Protein AF-A0A7X6YUX4-F1 (afdb_monomer_lite)

pLDDT: mean 86.01, std 7.63, range [50.72, 97.88]

Sequence (421 aa):
VEPKFIPNQIVTIKLDDLDVRVRLVDCVGFVIPNSKGYMEEDAPRMVHTPWFEDPIPFKEAAEIGTKKVIEDHSTIGIVMTTDGSICDFAREDYIEAEEKTINELKKLEKPFIVILNSRHPHKAETMSLRNSLVEKYDVPVIPLSVEKMTLDDVNNVSKEALYEFRIKELDIKVPSWIGVLKSDHSVKQEFDNVIQNLTNDYQKLREVNKIVDVLRSNEYIDSVELTNIDAGKGYAEITVTCKDELYNEILESIIGHKIEDRGEFIALLQDYREAKLEYDSIQSALQMCRQTGYGIATPRTIDMKLNKPEITKQGGRYGVKLEAVAPSIHMIKVEVNSVFEPIIGSEEQCKDLINYLMNDYEKNPSSVWKKEIFGRSLESLVIDGINAKLFILPEHARQKFRETLEKVINKGTGGLIAIIL

Foldseek 3Di:
DPFQKVVPAWDWDDLPPAIDTDIDTDALFADFPPDPDQDDPNHGDWDDDPPDPDTDGPRVRSVVRNLCCLQPPDQEEEAEAECQQPDNDHNVRCPVRRVVNLVSCVVNVRFYAYEHAHPCQPDPSNVVVQVVCCVVRVAHYHHDHPVPDDPVNVSVRVVSRLQRAWQPEEAEADPVVLVVDDPPDPVVVVVVVLVVVLVVPGTTNVCVVVNLVSLCPDPQWDHKDFPDDDSVNSYTYIYTDGDPVVVQVVVCVVLVHGDDDPVSVVVVVVVVVVVCVVCVQCVQQVVCCVVPQKGKGDFDPVQKDKDDWDWDDDPPDIDIDIDIDGDMDMGGHDDQDFDDDDDQDDPVRVVVVVCVLCVCCVVPVCVSQQDDDPRDGVVVVRVVRRVVVVPPQDPVNVVVVVVVVVCCVVVVDPDDDDDDD

Secondary structure (DSSP, 8-state):
----EEEEEEEEEEETTEEEEEEEE----PPPTT-SSSEETTEEPEE--TT-SS-EEHHHHHHHHHHHIIIII-SSEEEEEE-S-STT--THHHHHHHHHHHHHHHHTT--EEEEEE-S-TTSHHHHHHHHHHHHHHTS-EEEE-GGG--HHHHHHHHHHHHTTSBPSEEEEE--HHHHHS-TT-HHHHHHHHHHHHHHHH--BGGGHHHHHHHHHTSTTEEEEEEEEEETTTTEEEEEEEE-HHHHHHHHHHHHSS---SHHHHHHHHHHHHHHHHHHHHHHHHHHHHHHHSEEEEPPPGGG-EEPPPEEEEETTEEEEE--EE---EEEE-------------SHHHHHHHHHHHHTTTTT-GGGGGG-EETTEEHHHHHHHHHHHHHT-S-HHHHHHHHHHHHHHHHH----------

Structure (mmCIF, N/CA/C/O backbone):
data_AF-A0A7X6YUX4-F1
#
_entry.id   AF-A0A7X6YUX4-F1
#
loop_
_atom_site.group_PDB
_atom_site.id
_atom_site.type_symbol
_atom_site.label_atom_id
_atom_site.label_alt_id
_atom_site.label_comp_id
_atom_site.label_asym_id
_atom_site.label_entity_id
_atom_site.label_seq_id
_atom_site.pdbx_PDB_ins_code
_atom_site.Cartn_x
_atom_site.Cartn_y
_atom_site.Cartn_z
_atom_site.occupancy
_atom_site.B_iso_or_equiv
_atom_site.auth_seq_id
_atom_site.auth_comp_id
_atom_site.auth_asym_id
_atom_site.auth_atom_id
_atom_site.pdbx_PDB_model_num
ATOM 1 N N . VAL A 1 1 ? 25.015 -25.932 -28.884 1.00 50.72 1 VAL A N 1
ATOM 2 C CA . VAL A 1 1 ? 25.659 -25.043 -27.906 1.00 50.72 1 VAL A CA 1
ATOM 3 C C . VAL A 1 1 ? 24.565 -24.367 -27.094 1.00 50.72 1 VAL A C 1
ATOM 5 O O . VAL A 1 1 ? 23.803 -23.603 -27.670 1.00 50.72 1 VAL A O 1
ATOM 8 N N . GLU A 1 2 ? 24.418 -24.734 -25.818 1.00 59.00 2 GLU A N 1
ATOM 9 C CA . GLU A 1 2 ? 23.554 -24.019 -24.862 1.00 59.00 2 GLU A CA 1
ATOM 10 C C . GLU A 1 2 ? 23.992 -22.546 -24.727 1.00 59.00 2 GLU A C 1
ATOM 12 O O . GLU A 1 2 ? 25.171 -22.250 -24.967 1.00 59.00 2 GLU A O 1
ATOM 17 N N . PRO A 1 3 ? 23.088 -21.622 -24.347 1.00 66.69 3 PRO A N 1
ATOM 18 C CA . PRO A 1 3 ? 23.445 -20.223 -24.129 1.00 66.69 3 PRO A CA 1
ATOM 19 C C . PRO A 1 3 ? 24.545 -20.108 -23.068 1.00 66.69 3 PRO A C 1
ATOM 21 O O . PRO A 1 3 ? 24.431 -20.658 -21.971 1.00 66.69 3 PRO A O 1
ATOM 24 N N . LYS A 1 4 ? 25.636 -19.405 -23.387 1.00 77.50 4 LYS A N 1
ATOM 25 C CA . LYS A 1 4 ? 26.752 -19.232 -22.452 1.00 77.50 4 LYS A CA 1
ATOM 26 C C . LYS A 1 4 ? 26.454 -18.077 -21.504 1.00 77.50 4 LYS A C 1
ATOM 28 O O . LYS A 1 4 ? 26.424 -16.924 -21.924 1.00 77.50 4 LYS A O 1
ATOM 33 N N . PHE A 1 5 ? 26.273 -18.399 -20.227 1.00 83.38 5 PHE A N 1
ATOM 34 C CA . PHE A 1 5 ? 26.133 -17.398 -19.176 1.00 83.38 5 PHE A CA 1
ATOM 35 C C . PHE A 1 5 ? 27.494 -16.852 -18.736 1.00 83.38 5 PHE A C 1
ATOM 37 O O . PHE A 1 5 ? 28.456 -17.609 -18.575 1.00 83.38 5 PHE A O 1
ATOM 44 N N . ILE A 1 6 ? 27.558 -15.540 -18.514 1.00 84.56 6 ILE A N 1
ATOM 45 C CA . ILE A 1 6 ? 28.730 -14.823 -18.021 1.00 84.56 6 ILE A CA 1
ATOM 46 C C . ILE A 1 6 ? 28.317 -13.978 -16.805 1.00 84.56 6 ILE A C 1
ATOM 48 O O . ILE A 1 6 ? 27.519 -13.050 -16.951 1.00 84.56 6 ILE A O 1
ATOM 52 N N . PRO A 1 7 ? 28.860 -14.252 -15.607 1.00 84.12 7 PRO A N 1
ATOM 53 C CA . PRO A 1 7 ? 29.594 -15.466 -15.231 1.00 84.12 7 PRO A CA 1
ATOM 54 C C . PRO A 1 7 ? 28.704 -16.725 -15.259 1.00 84.12 7 PRO A C 1
ATOM 56 O O . PRO A 1 7 ? 27.477 -16.649 -15.322 1.00 84.12 7 PRO A O 1
ATOM 59 N N . ASN A 1 8 ? 29.329 -17.906 -15.225 1.00 83.38 8 ASN A N 1
ATOM 60 C CA . ASN A 1 8 ? 28.620 -19.195 -15.250 1.00 83.38 8 ASN A CA 1
ATOM 61 C C . ASN A 1 8 ? 27.726 -19.417 -14.012 1.00 83.38 8 ASN A C 1
ATOM 63 O O . ASN A 1 8 ? 26.721 -20.123 -14.086 1.00 83.38 8 ASN A O 1
ATOM 67 N N . GLN A 1 9 ? 28.090 -18.813 -12.883 1.00 85.56 9 GLN A N 1
ATOM 68 C CA . GLN A 1 9 ? 27.318 -18.781 -11.648 1.00 85.56 9 GLN A CA 1
ATOM 69 C C . GLN A 1 9 ? 26.764 -17.378 -11.418 1.00 85.56 9 GLN A C 1
ATOM 71 O O . GLN A 1 9 ? 27.332 -16.395 -11.879 1.00 85.56 9 GLN A O 1
ATOM 76 N N . ILE A 1 10 ? 25.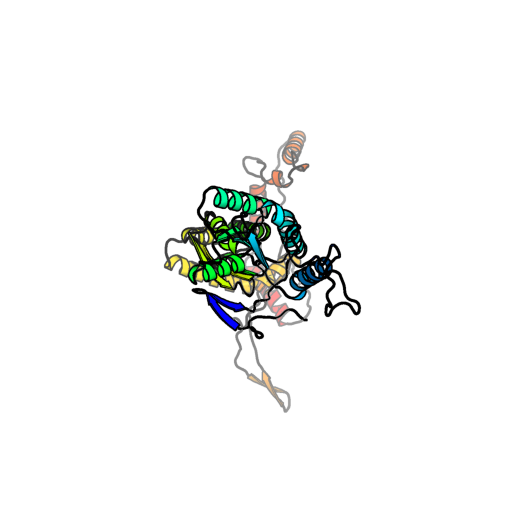653 -17.287 -10.690 1.00 88.38 10 ILE A N 1
ATOM 77 C CA . ILE A 1 10 ? 25.084 -16.000 -10.285 1.00 88.38 10 ILE A CA 1
ATOM 78 C C . ILE A 1 10 ? 26.076 -15.303 -9.352 1.00 88.38 10 ILE A C 1
ATOM 80 O O . ILE A 1 10 ? 26.523 -15.900 -8.372 1.00 88.38 10 ILE A O 1
ATOM 84 N N . VAL A 1 11 ? 26.384 -14.042 -9.642 1.00 88.88 11 VAL A N 1
ATOM 85 C CA . VAL A 1 11 ? 27.237 -13.196 -8.802 1.00 88.88 11 VAL A CA 1
ATOM 86 C C . VAL A 1 11 ? 26.430 -12.055 -8.204 1.00 88.88 11 VAL A C 1
ATOM 88 O O . VAL A 1 11 ? 25.455 -11.596 -8.799 1.00 88.88 11 VAL A O 1
ATOM 91 N N . THR A 1 12 ? 26.842 -11.602 -7.023 1.00 87.25 12 THR A N 1
ATOM 92 C CA . THR A 1 12 ? 26.289 -10.400 -6.396 1.00 87.25 12 THR A CA 1
ATOM 93 C C . THR A 1 12 ? 27.152 -9.203 -6.773 1.00 87.25 12 THR A C 1
ATOM 95 O O . THR A 1 12 ? 28.364 -9.229 -6.557 1.00 87.25 12 THR A O 1
ATOM 98 N N . ILE A 1 13 ? 26.531 -8.164 -7.321 1.00 85.56 13 ILE A N 1
ATOM 99 C CA . ILE A 1 13 ? 27.149 -6.861 -7.574 1.00 85.56 13 ILE A CA 1
ATOM 100 C C . ILE A 1 13 ? 26.422 -5.797 -6.754 1.00 85.56 13 ILE A C 1
ATOM 102 O O . ILE A 1 13 ? 25.225 -5.927 -6.496 1.00 85.56 13 ILE A O 1
ATOM 106 N N . LYS A 1 14 ? 27.141 -4.744 -6.369 1.00 81.25 14 LYS A N 1
ATOM 107 C CA . LYS A 1 14 ? 26.572 -3.590 -5.673 1.00 81.25 14 LYS A CA 1
ATOM 108 C C . LYS A 1 14 ? 26.391 -2.440 -6.664 1.00 81.25 14 LYS A C 1
ATOM 110 O O . LYS A 1 14 ? 27.369 -2.018 -7.279 1.00 81.25 14 LYS A O 1
ATOM 115 N N . LEU A 1 15 ? 25.156 -1.972 -6.828 1.00 77.56 15 LEU A N 1
ATOM 116 C CA . LEU A 1 15 ? 24.767 -0.841 -7.673 1.00 77.56 15 LEU A CA 1
ATOM 117 C C . LEU A 1 15 ? 24.297 0.301 -6.765 1.00 77.56 15 LEU A C 1
ATOM 119 O O . LEU A 1 15 ? 23.130 0.351 -6.379 1.00 77.56 15 LEU A O 1
ATOM 123 N N . ASP A 1 16 ? 25.211 1.200 -6.407 1.00 72.50 16 ASP A N 1
ATOM 124 C CA . ASP A 1 16 ? 25.023 2.234 -5.381 1.00 72.50 16 ASP A CA 1
ATOM 125 C C . ASP A 1 16 ? 24.512 1.646 -4.055 1.00 72.50 16 ASP A C 1
ATOM 127 O O . ASP A 1 16 ? 25.284 0.991 -3.351 1.00 72.50 16 ASP A O 1
ATOM 131 N N . ASP A 1 17 ? 23.228 1.829 -3.738 1.00 69.25 17 ASP A N 1
ATOM 132 C CA . ASP A 1 17 ? 22.587 1.352 -2.507 1.00 69.25 17 ASP A CA 1
ATOM 133 C C . ASP A 1 17 ? 21.837 0.014 -2.685 1.00 69.25 17 ASP A C 1
ATOM 135 O O . ASP A 1 17 ? 21.211 -0.474 -1.746 1.00 69.25 17 ASP A O 1
ATOM 139 N N . LEU A 1 18 ? 21.899 -0.603 -3.874 1.00 70.06 18 LEU A N 1
ATOM 140 C CA . LEU A 1 18 ? 21.199 -1.850 -4.203 1.00 70.06 18 LEU A CA 1
ATOM 141 C C . LEU A 1 18 ? 22.176 -3.025 -4.367 1.00 70.06 18 LEU A C 1
ATOM 143 O O . LEU A 1 18 ? 23.096 -2.972 -5.184 1.00 70.06 18 LEU A O 1
ATOM 147 N N . ASP A 1 19 ? 21.927 -4.131 -3.663 1.00 76.75 19 ASP A N 1
ATOM 148 C CA . ASP A 1 19 ? 22.620 -5.406 -3.886 1.00 76.75 19 ASP A CA 1
ATOM 149 C C . ASP A 1 19 ? 21.849 -6.265 -4.897 1.00 76.75 19 ASP A C 1
ATOM 151 O O . ASP A 1 19 ? 20.683 -6.612 -4.690 1.00 76.75 19 ASP A O 1
ATOM 155 N N . VAL A 1 20 ? 22.500 -6.647 -5.998 1.00 80.94 20 VAL A N 1
ATOM 156 C CA . VAL A 1 20 ? 21.843 -7.314 -7.130 1.00 80.94 20 VAL A CA 1
ATOM 157 C C . VAL A 1 20 ? 22.534 -8.621 -7.472 1.00 80.94 20 VAL A C 1
ATOM 159 O O . VAL A 1 20 ? 23.752 -8.685 -7.617 1.00 80.94 20 VAL A O 1
ATOM 162 N N . ARG A 1 21 ? 21.738 -9.681 -7.640 1.00 86.69 21 ARG A N 1
ATOM 163 C CA . ARG A 1 21 ? 22.204 -11.004 -8.069 1.00 86.69 21 ARG A CA 1
ATOM 164 C C . ARG A 1 21 ? 21.958 -11.187 -9.558 1.00 86.69 21 ARG A C 1
ATOM 166 O O . ARG A 1 21 ? 20.809 -11.237 -9.991 1.00 86.69 21 ARG A O 1
ATOM 173 N N . VAL A 1 22 ? 23.029 -11.313 -10.329 1.00 88.00 22 VAL A N 1
ATOM 174 C CA . VAL A 1 22 ? 22.984 -11.251 -11.793 1.00 88.00 22 VAL A CA 1
ATOM 175 C C . VAL A 1 22 ? 23.881 -12.317 -12.417 1.00 88.00 22 VAL A C 1
ATOM 177 O O . VAL A 1 22 ? 24.917 -12.707 -11.881 1.00 88.00 22 VAL A O 1
ATOM 180 N N . ARG A 1 23 ? 23.449 -12.789 -13.584 1.00 89.94 23 ARG A N 1
ATOM 181 C CA . ARG A 1 23 ? 24.267 -13.441 -14.608 1.00 89.94 23 ARG A CA 1
ATOM 182 C C . ARG A 1 23 ? 23.759 -12.949 -15.959 1.00 89.94 23 ARG A C 1
ATOM 184 O O . ARG A 1 23 ? 22.552 -12.761 -16.110 1.00 89.94 23 ARG A O 1
ATOM 191 N N . LEU A 1 24 ? 24.646 -12.738 -16.917 1.00 89.75 24 LEU A N 1
ATOM 192 C CA . LEU A 1 24 ? 24.285 -12.257 -18.248 1.00 89.75 24 LEU A CA 1
ATOM 193 C C . LEU A 1 24 ? 24.328 -13.410 -19.243 1.00 89.75 24 LEU A C 1
ATOM 195 O O . LEU A 1 24 ? 25.090 -14.356 -19.066 1.00 89.75 24 LEU A O 1
ATOM 199 N N . VAL A 1 25 ? 23.511 -13.334 -20.284 1.00 89.75 25 VAL A N 1
ATOM 200 C CA . VAL A 1 25 ? 23.549 -14.257 -21.418 1.00 89.75 25 VAL A CA 1
ATOM 201 C C . VAL A 1 25 ? 23.558 -13.428 -22.685 1.00 89.75 25 VAL A C 1
ATOM 203 O O . VAL A 1 25 ? 22.742 -12.522 -22.842 1.00 89.75 25 VAL A O 1
ATOM 206 N N . ASP A 1 26 ? 24.514 -13.717 -23.559 1.00 86.25 26 ASP A N 1
ATOM 207 C CA . ASP A 1 26 ? 24.563 -13.093 -24.872 1.00 86.25 26 ASP A CA 1
ATOM 208 C C . ASP A 1 26 ? 23.514 -13.732 -25.791 1.00 86.25 26 ASP A C 1
ATOM 210 O O . ASP A 1 26 ? 23.313 -14.953 -25.780 1.00 86.25 26 ASP A O 1
ATOM 214 N N . CYS A 1 27 ? 22.833 -12.900 -26.571 1.00 85.12 27 CYS A N 1
ATOM 215 C CA . CYS A 1 27 ? 21.758 -13.302 -27.461 1.00 85.12 27 CYS A CA 1
ATOM 216 C C . CYS A 1 27 ? 22.140 -12.950 -28.897 1.00 85.12 27 CYS A C 1
ATOM 218 O O . CYS A 1 27 ? 22.431 -11.798 -29.200 1.00 85.12 27 CYS A O 1
ATOM 220 N N . VAL A 1 28 ? 22.104 -13.946 -29.788 1.00 84.25 28 VAL A N 1
ATOM 221 C CA . VAL A 1 28 ? 22.522 -13.804 -31.195 1.00 84.25 28 VAL A CA 1
ATOM 222 C C . VAL A 1 28 ? 21.732 -12.707 -31.922 1.00 84.25 28 VAL A C 1
ATOM 224 O O . VAL A 1 28 ? 22.280 -12.022 -32.782 1.00 84.25 28 VAL A O 1
ATOM 227 N N . GLY A 1 29 ? 20.460 -12.526 -31.560 1.00 87.00 29 GLY A N 1
ATOM 228 C CA . GLY A 1 29 ? 19.566 -11.542 -32.157 1.00 87.00 29 GLY A CA 1
ATOM 229 C C . GLY A 1 29 ? 18.960 -11.999 -33.486 1.00 87.00 29 GLY A C 1
ATOM 230 O O . GLY A 1 29 ? 19.183 -13.113 -33.971 1.00 87.00 29 GLY A O 1
ATOM 231 N N . PHE A 1 30 ? 18.158 -11.118 -34.080 1.00 89.75 30 PHE A N 1
ATOM 232 C CA . PHE A 1 30 ? 17.577 -11.336 -35.403 1.00 89.75 30 PHE A CA 1
ATOM 233 C C . PHE A 1 30 ? 18.512 -10.809 -36.492 1.00 89.75 30 PHE A C 1
ATOM 235 O O . PHE A 1 30 ? 19.088 -9.728 -36.373 1.00 89.75 30 PHE A O 1
ATOM 242 N N . VAL A 1 31 ? 18.656 -11.585 -37.566 1.00 88.19 31 VAL A N 1
ATOM 243 C CA . VAL A 1 31 ? 19.520 -11.235 -38.699 1.00 88.19 31 VAL A CA 1
ATOM 244 C C . VAL A 1 31 ? 18.924 -10.056 -39.466 1.00 88.19 31 VAL A C 1
ATOM 246 O O . VAL A 1 31 ? 17.788 -10.139 -39.932 1.00 88.19 31 VAL A O 1
ATOM 249 N N . ILE A 1 32 ? 19.712 -8.994 -39.644 1.00 88.69 32 ILE A N 1
ATOM 250 C CA . ILE A 1 32 ? 19.343 -7.846 -40.483 1.00 88.69 32 ILE A CA 1
ATOM 251 C C . ILE A 1 32 ? 19.661 -8.125 -41.966 1.00 88.69 32 ILE A C 1
ATOM 253 O O . ILE A 1 32 ? 20.672 -8.785 -42.246 1.00 88.69 32 ILE A O 1
ATOM 257 N N . PRO A 1 33 ? 18.863 -7.616 -42.926 1.00 79.81 33 PRO A N 1
ATOM 258 C CA . PRO A 1 33 ? 18.986 -7.967 -44.345 1.00 79.81 33 PRO A CA 1
ATOM 259 C C . PRO A 1 33 ? 20.380 -7.736 -44.940 1.00 79.81 33 PRO A C 1
ATOM 261 O O . PRO A 1 33 ? 20.894 -8.592 -45.654 1.00 79.81 33 PRO A O 1
ATOM 264 N N . ASN A 1 34 ? 21.036 -6.628 -44.596 1.00 82.62 34 ASN A N 1
ATOM 265 C CA . ASN A 1 34 ? 22.326 -6.262 -45.185 1.00 82.62 34 ASN A CA 1
ATOM 266 C C . ASN A 1 34 ? 23.542 -6.878 -44.467 1.00 82.62 34 ASN A C 1
ATOM 268 O O . ASN A 1 34 ? 24.679 -6.662 -44.888 1.00 82.62 34 ASN A O 1
ATOM 272 N N . SER A 1 35 ? 23.340 -7.660 -43.398 1.00 83.94 35 SER A N 1
ATOM 273 C CA . SER A 1 35 ? 24.453 -8.251 -42.640 1.00 83.94 35 SER A CA 1
ATOM 274 C C . SER A 1 35 ? 25.274 -9.263 -43.453 1.00 83.94 35 SER A C 1
ATOM 276 O O . SER A 1 35 ? 24.794 -9.909 -44.379 1.00 83.94 35 SER A O 1
ATOM 278 N N . LYS A 1 36 ? 26.559 -9.416 -43.110 1.00 80.31 36 LYS A N 1
ATOM 279 C CA . LYS A 1 36 ? 27.474 -10.350 -43.788 1.00 80.31 36 LYS A CA 1
ATOM 280 C C . LYS A 1 36 ? 27.571 -11.672 -43.024 1.00 80.31 36 LYS A C 1
ATOM 282 O O . LYS A 1 36 ? 27.533 -11.689 -41.799 1.00 80.31 36 LYS A O 1
ATOM 287 N N . GLY A 1 37 ? 27.780 -12.773 -43.749 1.00 77.50 37 GLY A N 1
ATOM 288 C CA . GLY A 1 37 ? 28.164 -14.067 -43.167 1.00 77.50 37 GLY A CA 1
ATOM 289 C C . GLY A 1 37 ? 27.028 -15.053 -42.870 1.00 77.50 37 GLY A C 1
ATOM 290 O O . GLY A 1 37 ? 27.319 -16.138 -42.359 1.00 77.50 37 GLY A O 1
ATOM 291 N N . TYR A 1 38 ? 25.776 -14.713 -43.205 1.00 75.62 38 TYR A N 1
ATOM 292 C CA . TYR A 1 38 ? 24.634 -15.642 -43.172 1.00 75.62 38 TYR A CA 1
ATOM 293 C C . TYR A 1 38 ? 24.294 -16.258 -44.547 1.00 75.62 38 TYR A C 1
ATOM 295 O O . TYR A 1 38 ? 23.491 -17.188 -44.614 1.00 75.62 38 TYR A O 1
ATOM 303 N N . MET A 1 39 ? 24.934 -15.776 -45.618 1.00 76.94 39 MET A N 1
ATOM 304 C CA . MET A 1 39 ? 24.893 -16.321 -46.983 1.00 76.94 39 MET A CA 1
ATOM 305 C C . MET A 1 39 ? 26.306 -16.758 -47.400 1.00 76.94 39 MET A C 1
ATOM 307 O O . MET A 1 39 ? 27.281 -16.097 -47.032 1.00 76.94 39 MET A O 1
ATOM 311 N N . GLU A 1 40 ? 26.410 -17.838 -48.168 1.00 75.25 40 GLU A N 1
ATOM 312 C CA . GLU A 1 40 ? 27.644 -18.390 -48.736 1.00 75.25 40 GLU A CA 1
ATOM 313 C C . GLU A 1 40 ? 27.379 -18.745 -50.210 1.00 75.25 40 GLU A C 1
ATOM 315 O O . GLU A 1 40 ? 26.479 -19.529 -50.491 1.00 75.25 40 GLU A O 1
ATOM 320 N N . GLU A 1 41 ? 28.098 -18.112 -51.149 1.00 73.88 41 GLU A N 1
ATOM 321 C CA . GLU A 1 41 ? 27.940 -18.316 -52.609 1.00 73.88 41 GLU A CA 1
ATOM 322 C C . GLU A 1 41 ? 26.469 -18.291 -53.098 1.00 73.88 41 GLU A C 1
ATOM 324 O O . GLU A 1 41 ? 26.035 -19.153 -53.856 1.00 73.88 41 GLU A O 1
ATOM 329 N N . ASP A 1 42 ? 25.685 -17.309 -52.631 1.00 75.38 42 ASP A N 1
ATOM 330 C CA . ASP A 1 42 ? 24.243 -17.125 -52.902 1.00 75.38 42 ASP A CA 1
ATOM 331 C C . ASP A 1 42 ? 23.293 -18.196 -52.323 1.00 75.38 42 ASP A C 1
ATOM 333 O O . ASP A 1 42 ? 22.074 -18.104 -52.494 1.00 75.38 42 ASP A O 1
ATOM 337 N N . ALA A 1 43 ? 23.806 -19.152 -51.544 1.00 79.81 43 ALA A N 1
ATOM 338 C CA . ALA A 1 43 ? 23.014 -20.079 -50.740 1.00 79.81 43 ALA A CA 1
ATOM 339 C C . ALA A 1 43 ? 22.988 -19.664 -49.252 1.00 79.81 43 ALA A C 1
ATOM 341 O O . ALA A 1 43 ? 23.931 -19.042 -48.754 1.00 79.81 43 ALA A O 1
ATOM 342 N N . PRO A 1 44 ? 21.928 -20.001 -48.491 1.00 83.44 44 PRO A N 1
ATOM 343 C CA . PRO A 1 44 ? 21.924 -19.799 -47.047 1.00 83.44 44 PRO A CA 1
ATOM 344 C C . PRO A 1 44 ? 23.054 -20.598 -46.397 1.00 83.44 44 PRO A C 1
ATOM 346 O O . PRO A 1 44 ? 23.174 -21.805 -46.611 1.00 83.44 44 PRO A O 1
ATOM 349 N N . ARG A 1 45 ? 23.859 -19.941 -45.561 1.00 85.31 45 ARG A N 1
ATOM 350 C CA . ARG A 1 45 ? 24.899 -20.631 -44.798 1.00 85.31 45 ARG A CA 1
ATOM 351 C C . ARG A 1 45 ? 24.241 -21.604 -43.825 1.00 85.31 45 ARG A C 1
ATOM 353 O O . ARG A 1 45 ? 23.440 -21.189 -42.987 1.00 85.31 45 ARG A O 1
ATOM 360 N N . MET A 1 46 ? 24.601 -22.878 -43.902 1.00 86.81 46 MET A N 1
ATOM 361 C CA . MET A 1 46 ? 24.033 -23.923 -43.051 1.00 86.81 46 MET A CA 1
ATOM 362 C C . MET A 1 46 ? 24.847 -24.076 -41.765 1.00 86.81 46 MET A C 1
ATOM 364 O O . MET A 1 46 ? 26.079 -24.060 -41.792 1.00 86.81 46 MET A O 1
ATOM 368 N N . VAL A 1 47 ? 24.171 -24.231 -40.627 1.00 84.25 47 VAL A N 1
ATOM 369 C CA . VAL A 1 47 ? 24.818 -24.428 -39.324 1.00 84.25 47 VAL A CA 1
ATOM 370 C C . VAL A 1 47 ? 24.185 -25.572 -38.548 1.00 84.25 47 VAL A C 1
ATOM 372 O O . VAL A 1 47 ? 22.969 -25.759 -38.545 1.00 84.25 47 VAL A O 1
ATOM 375 N N . HIS A 1 48 ? 25.026 -26.321 -37.836 1.00 81.88 48 HIS A N 1
ATOM 376 C CA . HIS A 1 48 ? 24.556 -27.276 -36.843 1.00 81.88 48 HIS A CA 1
ATOM 377 C C . HIS A 1 48 ? 24.143 -26.537 -35.575 1.00 81.88 48 HIS A C 1
ATOM 379 O O . HIS A 1 48 ? 24.897 -25.731 -35.022 1.00 81.88 48 HIS A O 1
ATOM 385 N N . THR A 1 49 ? 22.951 -26.847 -35.085 1.00 75.88 49 THR A N 1
ATOM 386 C CA . THR A 1 49 ? 22.440 -26.321 -33.820 1.00 75.88 49 THR A CA 1
ATOM 387 C C . THR A 1 49 ? 22.252 -27.478 -32.841 1.00 75.88 49 THR A C 1
ATOM 389 O O . THR A 1 49 ? 22.115 -28.618 -33.265 1.00 75.88 49 THR A O 1
ATOM 392 N N . PRO A 1 50 ? 22.231 -27.239 -31.520 1.00 70.12 50 PRO A N 1
ATOM 393 C CA . PRO A 1 50 ? 21.905 -28.297 -30.557 1.00 70.12 50 PRO A CA 1
ATOM 394 C C . PRO A 1 50 ? 20.420 -28.703 -30.585 1.00 70.12 50 PRO A C 1
ATOM 396 O O . PRO A 1 50 ? 20.011 -29.531 -29.781 1.00 70.12 50 PRO A O 1
ATOM 399 N N . TRP A 1 51 ? 19.605 -28.067 -31.430 1.00 69.75 51 TRP A N 1
ATOM 400 C CA . TRP A 1 51 ? 18.147 -28.173 -31.410 1.00 69.75 51 TRP A CA 1
ATOM 401 C C . TRP A 1 51 ? 17.588 -29.040 -32.541 1.00 69.75 51 TRP A C 1
ATOM 403 O O . TRP A 1 51 ? 16.428 -29.427 -32.467 1.00 69.75 51 TRP A O 1
ATOM 413 N N . PHE A 1 52 ? 18.398 -29.322 -33.563 1.00 76.69 52 PHE A N 1
ATOM 414 C CA . PHE A 1 52 ? 18.030 -30.088 -34.751 1.00 76.69 52 PHE A CA 1
ATOM 415 C C . PHE A 1 52 ? 19.156 -31.064 -35.096 1.00 76.69 52 PHE A C 1
ATOM 417 O O . PHE A 1 52 ? 20.329 -30.739 -34.906 1.00 76.69 52 PHE A O 1
ATOM 424 N N . GLU A 1 53 ? 18.800 -32.252 -35.588 1.00 77.06 53 GLU A N 1
ATOM 425 C CA . GLU A 1 53 ? 19.775 -33.254 -36.044 1.00 77.06 53 GLU A CA 1
ATOM 426 C C . GLU A 1 53 ? 20.435 -32.826 -37.364 1.00 77.06 53 GLU A C 1
ATOM 428 O O . GLU A 1 53 ? 21.658 -32.905 -37.504 1.00 77.06 53 GLU A O 1
ATOM 433 N N . ASP A 1 54 ? 19.638 -32.287 -38.291 1.00 85.94 54 ASP A N 1
ATOM 434 C CA . ASP A 1 54 ? 20.110 -31.784 -39.579 1.00 85.94 54 ASP A CA 1
ATOM 435 C C . ASP A 1 54 ? 20.590 -30.320 -39.497 1.00 85.94 54 ASP A C 1
ATOM 437 O O . ASP A 1 54 ? 20.056 -29.525 -38.711 1.00 85.94 54 ASP A O 1
ATOM 441 N N . PRO A 1 55 ? 21.589 -29.919 -40.313 1.00 85.56 55 PRO A N 1
ATOM 442 C CA . PRO A 1 55 ? 21.947 -28.515 -40.480 1.00 85.56 55 PRO A CA 1
ATOM 443 C C . PRO A 1 55 ? 20.739 -27.688 -40.929 1.00 85.56 55 PRO A C 1
ATOM 445 O O . PRO A 1 55 ? 20.030 -28.073 -41.857 1.00 85.56 55 PRO A O 1
ATOM 448 N N . ILE A 1 56 ? 20.564 -26.508 -40.334 1.00 88.62 56 ILE A N 1
ATOM 449 C CA . ILE A 1 56 ? 19.522 -25.544 -40.718 1.00 88.62 56 ILE A CA 1
ATOM 450 C C . ILE A 1 56 ? 20.151 -24.218 -41.177 1.00 88.62 56 ILE A C 1
ATOM 452 O O . ILE A 1 56 ? 21.303 -23.937 -40.819 1.00 88.62 56 ILE A O 1
ATOM 456 N N . PRO A 1 57 ? 19.439 -23.382 -41.958 1.00 89.25 57 PRO A N 1
ATOM 457 C CA . PRO A 1 57 ? 19.930 -22.065 -42.354 1.00 89.25 57 PRO A CA 1
ATOM 458 C C . PRO A 1 57 ? 20.298 -21.194 -41.145 1.00 89.25 57 PRO A C 1
ATOM 460 O O . PRO A 1 57 ? 19.562 -21.136 -40.160 1.00 89.25 57 PRO A O 1
ATOM 463 N N . PHE A 1 58 ? 21.403 -20.449 -41.231 1.00 86.19 58 PHE A N 1
ATOM 464 C CA . PHE A 1 58 ? 21.892 -19.591 -40.145 1.00 86.19 58 PHE A CA 1
ATOM 465 C C . PHE A 1 58 ? 20.840 -18.593 -39.660 1.00 86.19 58 PHE A C 1
ATOM 467 O O . PHE A 1 58 ? 20.701 -18.386 -38.456 1.00 86.19 58 PHE A O 1
ATOM 474 N N . LYS A 1 59 ? 20.077 -17.999 -40.588 1.00 86.56 59 LYS A N 1
ATOM 475 C CA . LYS A 1 59 ? 18.982 -17.086 -40.246 1.00 86.56 59 LYS A CA 1
ATOM 476 C C . LYS A 1 59 ? 17.981 -17.775 -39.320 1.00 86.56 59 LYS A C 1
ATOM 478 O O . LYS A 1 59 ? 17.723 -17.269 -38.238 1.00 86.56 59 LYS A O 1
ATOM 483 N N . GLU A 1 60 ? 17.497 -18.955 -39.699 1.00 87.00 60 GLU A N 1
ATOM 484 C CA . GLU A 1 60 ? 16.548 -19.739 -38.901 1.00 87.00 60 GLU A CA 1
ATOM 485 C C . GLU A 1 60 ? 17.137 -20.149 -37.543 1.00 87.00 60 GLU A C 1
ATOM 487 O O . GLU A 1 60 ? 16.495 -19.979 -36.507 1.00 87.00 60 GLU A O 1
ATOM 492 N N . ALA A 1 61 ? 18.398 -20.588 -37.520 1.00 86.38 61 ALA A N 1
ATOM 493 C CA . ALA A 1 61 ? 19.107 -20.909 -36.284 1.00 86.38 61 ALA A CA 1
ATOM 494 C C . ALA A 1 61 ? 19.195 -19.715 -35.317 1.00 86.38 61 ALA A C 1
ATOM 496 O O . ALA A 1 61 ? 18.982 -19.883 -34.113 1.00 86.38 61 ALA A O 1
ATOM 497 N N . ALA A 1 62 ? 19.496 -18.519 -35.832 1.00 86.12 62 ALA A N 1
ATOM 498 C CA . ALA A 1 62 ? 19.579 -17.289 -35.050 1.00 86.12 62 ALA A CA 1
ATOM 499 C C . ALA A 1 62 ? 18.209 -16.873 -34.495 1.00 86.12 62 ALA A C 1
ATOM 501 O O . ALA A 1 62 ? 18.112 -16.507 -33.322 1.00 86.12 62 ALA A O 1
ATOM 502 N N . GLU A 1 63 ? 17.139 -16.998 -35.288 1.00 88.69 63 GLU A N 1
ATOM 503 C CA . GLU A 1 63 ? 15.781 -16.705 -34.820 1.00 88.69 63 GLU A CA 1
ATOM 504 C C . GLU A 1 63 ? 15.350 -17.654 -33.697 1.00 88.69 63 GLU A C 1
ATOM 506 O O . GLU A 1 63 ? 14.866 -17.203 -32.658 1.00 88.69 63 GLU A O 1
ATOM 511 N N . ILE A 1 64 ? 15.563 -18.961 -33.875 1.00 87.56 64 ILE A N 1
ATOM 512 C CA . ILE A 1 64 ? 15.202 -19.974 -32.875 1.00 87.56 64 ILE A CA 1
ATOM 513 C C . ILE A 1 64 ? 16.030 -19.791 -31.601 1.00 87.56 64 ILE A C 1
ATOM 515 O O . ILE A 1 64 ? 15.487 -19.851 -30.498 1.00 87.56 64 ILE A O 1
ATOM 519 N N . GLY A 1 65 ? 17.335 -19.540 -31.735 1.00 86.19 65 GLY A N 1
ATOM 520 C CA . GLY A 1 65 ? 18.214 -19.274 -30.598 1.00 86.19 65 GLY A CA 1
ATOM 521 C C . GLY A 1 65 ? 17.782 -18.039 -29.811 1.00 86.19 65 GLY A C 1
ATOM 522 O O . GLY A 1 65 ? 17.676 -18.099 -28.588 1.00 86.19 65 GLY A O 1
ATOM 523 N N . THR A 1 66 ? 17.465 -16.950 -30.512 1.00 89.00 66 THR A N 1
ATOM 524 C CA . THR A 1 66 ? 17.002 -15.698 -29.903 1.00 89.00 66 THR A CA 1
ATOM 525 C C . THR A 1 66 ? 15.696 -15.891 -29.145 1.00 89.00 66 THR A C 1
ATOM 527 O O . THR A 1 66 ? 15.611 -15.498 -27.982 1.00 89.00 66 THR A O 1
ATOM 530 N N . LYS A 1 67 ? 14.708 -16.568 -29.746 1.00 89.50 67 LYS A N 1
ATOM 531 C CA . LYS A 1 67 ? 13.438 -16.870 -29.069 1.00 89.50 67 LYS A CA 1
ATOM 532 C C . LYS A 1 67 ? 13.644 -17.707 -27.815 1.00 89.50 67 LYS A C 1
ATOM 534 O O . LYS A 1 67 ? 13.157 -17.317 -26.767 1.00 89.50 67 LYS A O 1
ATOM 539 N N . LYS A 1 68 ? 14.450 -18.772 -27.873 1.00 87.62 68 LYS A N 1
ATOM 540 C CA . LYS A 1 68 ? 14.732 -19.612 -26.695 1.00 87.62 68 LYS A CA 1
ATOM 541 C C . LYS A 1 68 ? 15.426 -18.854 -25.569 1.00 87.62 68 LYS A C 1
ATOM 543 O O . LYS A 1 68 ? 15.101 -19.049 -24.403 1.00 87.62 68 LYS A O 1
ATOM 548 N N . VAL A 1 69 ? 16.374 -17.969 -25.889 1.00 89.44 69 VAL A N 1
ATOM 549 C CA . VAL A 1 69 ? 17.012 -17.130 -24.863 1.00 89.44 69 VAL A CA 1
ATOM 550 C C . VAL A 1 69 ? 15.989 -16.188 -24.233 1.00 89.44 69 VAL A C 1
ATOM 552 O O . VAL A 1 69 ? 15.937 -16.068 -23.006 1.00 89.44 69 VAL A O 1
ATOM 555 N N . ILE A 1 70 ? 15.158 -15.555 -25.066 1.00 90.56 70 ILE A N 1
ATOM 556 C CA . ILE A 1 70 ? 14.094 -14.659 -24.622 1.00 90.56 70 ILE A CA 1
ATOM 557 C C . ILE A 1 70 ? 13.027 -15.406 -23.823 1.00 90.56 70 ILE A C 1
ATOM 559 O O . ILE A 1 70 ? 12.551 -14.832 -22.862 1.00 90.56 70 ILE A O 1
ATOM 563 N N . GLU A 1 71 ? 12.664 -16.641 -24.151 1.00 90.25 71 GLU A N 1
ATOM 564 C CA . GLU A 1 71 ? 11.595 -17.411 -23.498 1.00 90.25 71 GLU A CA 1
ATOM 565 C C . GLU A 1 71 ? 12.080 -18.090 -22.211 1.00 90.25 71 GLU A C 1
ATOM 567 O O . GLU A 1 71 ? 11.523 -17.844 -21.137 1.00 90.25 71 GLU A O 1
ATOM 572 N N . ASP A 1 72 ? 13.181 -18.838 -22.279 1.00 88.06 72 ASP A N 1
ATOM 573 C CA . ASP A 1 72 ? 13.541 -19.816 -21.243 1.00 88.06 72 ASP A CA 1
ATOM 574 C C . ASP A 1 72 ? 14.694 -19.369 -20.335 1.00 88.06 72 ASP A C 1
ATOM 576 O O . ASP A 1 72 ? 14.895 -19.916 -19.247 1.00 88.06 72 ASP A O 1
ATOM 580 N N . HIS A 1 73 ? 15.490 -18.387 -20.766 1.00 87.00 73 HIS A N 1
ATOM 581 C CA . HIS A 1 73 ? 16.801 -18.128 -20.159 1.00 87.00 73 HIS A CA 1
ATOM 582 C C . HIS A 1 73 ? 17.029 -16.691 -19.683 1.00 87.00 73 HIS A C 1
ATOM 584 O O . HIS A 1 73 ? 18.070 -16.414 -19.081 1.00 87.00 73 HIS A O 1
ATOM 590 N N . SER A 1 74 ? 16.063 -15.796 -19.887 1.00 88.69 74 SER A N 1
ATOM 591 C CA . SER A 1 74 ? 16.125 -14.400 -19.450 1.00 88.69 74 SER A CA 1
ATOM 592 C C . SER A 1 74 ? 15.021 -14.056 -18.449 1.00 88.69 74 SER A C 1
ATOM 594 O O . SER A 1 74 ? 13.886 -14.529 -18.539 1.00 88.69 74 SER A O 1
ATOM 596 N N . THR A 1 75 ? 15.355 -13.207 -17.480 1.00 89.12 75 THR A N 1
ATOM 597 C CA . THR A 1 75 ? 14.384 -12.556 -16.585 1.00 89.12 75 THR A CA 1
ATOM 598 C C . THR A 1 75 ? 14.093 -11.118 -17.003 1.00 89.12 75 THR A C 1
ATOM 600 O O . THR A 1 75 ? 13.029 -10.603 -16.685 1.00 89.12 75 THR A O 1
ATOM 603 N N . ILE A 1 76 ? 15.028 -10.486 -17.714 1.00 91.56 76 ILE A N 1
ATOM 604 C CA . ILE A 1 76 ? 14.963 -9.112 -18.208 1.00 91.56 76 ILE A CA 1
ATOM 605 C C . ILE A 1 76 ? 15.733 -9.003 -19.528 1.00 91.56 76 ILE A C 1
ATOM 607 O O . ILE A 1 76 ? 16.734 -9.699 -19.719 1.00 91.56 76 ILE A O 1
ATOM 611 N N . GLY A 1 77 ? 15.262 -8.150 -20.438 1.00 93.75 77 GLY A N 1
ATOM 612 C CA . GLY A 1 77 ? 15.929 -7.840 -21.701 1.00 93.75 77 GLY A CA 1
ATOM 613 C C . GLY A 1 77 ? 16.689 -6.512 -21.665 1.00 93.75 77 GLY A C 1
ATOM 614 O O . GLY A 1 77 ? 16.170 -5.499 -21.204 1.00 93.75 77 GLY A O 1
ATOM 615 N N . ILE A 1 78 ? 17.900 -6.491 -22.219 1.00 95.12 78 ILE A N 1
ATOM 616 C CA . ILE A 1 78 ? 18.571 -5.254 -22.635 1.00 95.12 78 ILE A CA 1
ATOM 617 C C . ILE A 1 78 ? 18.636 -5.306 -24.158 1.00 95.12 78 ILE A C 1
ATOM 619 O O . ILE A 1 78 ? 19.440 -6.041 -24.730 1.00 95.12 78 ILE A O 1
ATOM 623 N N . VAL A 1 79 ? 17.724 -4.593 -24.815 1.00 95.81 79 VAL A N 1
ATOM 624 C CA . VAL A 1 79 ? 17.605 -4.604 -26.275 1.00 95.81 79 VAL A CA 1
ATOM 625 C C . VAL A 1 79 ? 18.595 -3.608 -26.854 1.00 95.81 79 VAL A C 1
ATOM 627 O O . VAL A 1 79 ? 18.533 -2.416 -26.564 1.00 95.81 79 VAL A O 1
ATOM 630 N N . MET A 1 80 ? 19.499 -4.093 -27.695 1.00 94.50 80 MET A N 1
ATOM 631 C CA . MET A 1 80 ? 20.462 -3.254 -28.397 1.00 94.50 80 MET A CA 1
ATOM 632 C C . MET A 1 80 ? 19.901 -2.832 -29.753 1.00 94.50 80 MET A C 1
ATOM 634 O O . MET A 1 80 ? 19.530 -3.677 -30.564 1.00 94.50 80 MET A O 1
ATOM 638 N N . THR A 1 81 ? 19.887 -1.530 -30.019 1.00 95.19 81 THR A N 1
ATOM 639 C CA . THR A 1 81 ? 19.583 -0.964 -31.338 1.00 95.19 81 THR A CA 1
ATOM 640 C C . THR A 1 81 ? 20.558 0.169 -31.661 1.00 95.19 81 THR A C 1
ATOM 642 O O . THR A 1 81 ? 21.432 0.485 -30.854 1.00 95.19 81 THR A O 1
ATOM 645 N N . THR A 1 82 ? 20.468 0.777 -32.841 1.00 95.19 82 THR A N 1
ATOM 646 C CA . THR A 1 82 ? 21.355 1.873 -33.255 1.00 95.19 82 THR A CA 1
ATOM 647 C C . THR A 1 82 ? 20.607 2.950 -34.026 1.00 95.19 82 THR A C 1
ATOM 649 O O . THR A 1 82 ? 19.580 2.674 -34.637 1.00 95.19 82 THR A O 1
ATOM 652 N N . ASP A 1 83 ? 21.140 4.173 -34.014 1.00 94.06 83 ASP A N 1
ATOM 653 C CA . ASP A 1 83 ? 20.702 5.292 -34.853 1.00 94.06 83 ASP A CA 1
ATOM 654 C C . ASP A 1 83 ? 21.291 5.256 -36.278 1.00 94.06 83 ASP A C 1
ATOM 656 O O . ASP A 1 83 ? 21.127 6.210 -37.032 1.00 94.06 83 ASP A O 1
ATOM 660 N N . GLY A 1 84 ? 21.978 4.167 -36.649 1.00 93.06 84 GLY A N 1
ATOM 661 C CA . GLY A 1 84 ? 22.636 4.004 -37.951 1.00 93.06 84 GLY A CA 1
ATOM 662 C C . GLY A 1 84 ? 24.044 4.601 -38.007 1.00 93.06 84 GLY A C 1
ATOM 663 O O . GLY A 1 84 ? 24.684 4.587 -39.053 1.00 93.06 84 GLY A O 1
ATOM 664 N N . SER A 1 85 ? 24.564 5.120 -36.888 1.00 93.06 85 SER A N 1
ATOM 665 C CA . SER A 1 85 ? 25.955 5.591 -36.817 1.00 93.06 85 SER A CA 1
ATOM 666 C C . SER A 1 85 ? 26.977 4.475 -36.560 1.00 93.06 85 SER A C 1
ATOM 668 O O . SER A 1 85 ? 28.183 4.736 -36.573 1.00 93.06 85 SER A O 1
ATOM 670 N N . ILE A 1 86 ? 26.516 3.249 -36.294 1.00 91.06 86 ILE A N 1
ATOM 671 C CA . ILE A 1 86 ? 27.337 2.090 -35.933 1.00 91.06 86 ILE A CA 1
ATOM 672 C C . ILE A 1 86 ? 27.451 1.144 -37.133 1.00 91.06 86 ILE A C 1
ATOM 674 O O . ILE A 1 86 ? 26.445 0.761 -37.720 1.00 91.06 86 ILE A O 1
ATOM 678 N N . CYS A 1 87 ? 28.679 0.716 -37.446 1.00 84.38 87 CYS A N 1
ATOM 679 C CA . CYS A 1 87 ? 28.993 -0.111 -38.621 1.00 84.38 87 CYS A CA 1
ATOM 680 C C . CYS A 1 87 ? 28.577 0.561 -39.951 1.00 84.38 87 CYS A C 1
ATOM 682 O O . CYS A 1 87 ? 28.501 1.785 -40.023 1.00 84.38 87 CYS A O 1
ATOM 684 N N . ASP A 1 88 ? 28.378 -0.237 -41.005 1.00 85.06 88 ASP A N 1
ATOM 685 C CA . ASP A 1 88 ? 28.054 0.219 -42.367 1.00 85.06 88 ASP A CA 1
ATOM 686 C C . ASP A 1 88 ? 26.560 0.020 -42.708 1.00 85.06 88 ASP A C 1
ATOM 688 O O . ASP A 1 88 ? 26.201 -0.136 -43.875 1.00 85.06 88 ASP A O 1
ATOM 692 N N . PHE A 1 89 ? 25.693 -0.046 -41.694 1.00 89.19 89 PHE A N 1
ATOM 693 C CA . PHE A 1 89 ? 24.267 -0.344 -41.848 1.00 89.19 89 PHE A CA 1
ATOM 694 C C . PHE A 1 89 ? 23.423 0.887 -41.550 1.00 89.19 89 PHE A C 1
ATOM 696 O O . PHE A 1 89 ? 23.681 1.617 -40.589 1.00 89.19 89 PHE A O 1
ATOM 703 N N . ALA A 1 90 ? 22.397 1.101 -42.367 1.00 91.62 90 ALA A N 1
ATOM 704 C CA . ALA A 1 90 ? 21.473 2.202 -42.157 1.00 91.62 90 ALA A CA 1
ATOM 705 C C . ALA A 1 90 ? 20.521 1.875 -40.997 1.00 91.62 90 ALA A C 1
ATOM 707 O O . ALA A 1 90 ? 20.331 0.711 -40.637 1.00 91.62 90 ALA A O 1
ATOM 708 N N . ARG A 1 91 ? 19.890 2.892 -40.401 1.00 92.69 91 ARG A N 1
ATOM 709 C CA . ARG A 1 91 ? 18.928 2.692 -39.303 1.00 92.69 91 ARG A CA 1
ATOM 710 C C . ARG A 1 91 ? 17.799 1.747 -39.717 1.00 92.69 91 ARG A C 1
ATOM 712 O O . ARG A 1 91 ? 17.366 0.916 -38.918 1.00 92.69 91 ARG A O 1
ATOM 719 N N . GLU A 1 92 ? 17.347 1.884 -40.956 1.00 93.62 92 GLU A N 1
ATOM 720 C CA . GLU A 1 92 ? 16.244 1.147 -41.565 1.00 93.62 92 GLU A CA 1
ATOM 721 C C . GLU A 1 92 ? 16.477 -0.366 -41.533 1.00 93.62 92 GLU A C 1
ATOM 723 O O . GLU A 1 92 ? 15.530 -1.123 -41.329 1.00 93.62 92 GLU A O 1
ATOM 728 N N . ASP A 1 93 ? 17.738 -0.799 -41.623 1.00 91.81 93 ASP A N 1
ATOM 729 C CA . ASP A 1 93 ? 18.114 -2.215 -41.599 1.00 91.81 93 ASP A CA 1
ATOM 730 C C . ASP A 1 93 ? 17.803 -2.888 -40.253 1.00 91.81 93 ASP A C 1
ATOM 732 O O . ASP A 1 93 ? 17.614 -4.103 -40.193 1.00 91.81 93 ASP A O 1
ATOM 736 N N . TYR A 1 94 ? 17.737 -2.110 -39.168 1.00 92.50 94 TYR A N 1
ATOM 737 C CA . TYR A 1 94 ? 17.529 -2.615 -37.810 1.00 92.50 94 TYR A CA 1
ATOM 738 C C . TYR A 1 94 ? 16.068 -2.600 -37.364 1.00 92.50 94 TYR A C 1
ATOM 740 O O . TYR A 1 94 ? 15.749 -3.253 -36.371 1.00 92.50 94 TYR A O 1
ATOM 748 N N . ILE A 1 95 ? 15.183 -1.869 -38.052 1.00 93.75 95 ILE A N 1
ATOM 749 C CA . ILE A 1 95 ? 13.808 -1.627 -37.582 1.00 93.75 95 ILE A CA 1
ATOM 750 C C . ILE A 1 95 ? 13.035 -2.942 -37.441 1.00 93.75 95 ILE A C 1
ATOM 752 O O . ILE A 1 95 ? 12.432 -3.182 -36.399 1.00 93.75 95 ILE A O 1
ATOM 756 N N . GLU A 1 96 ? 13.101 -3.825 -38.441 1.00 93.56 96 GLU A N 1
ATOM 757 C CA . GLU A 1 96 ? 12.388 -5.110 -38.408 1.00 93.56 96 GLU A CA 1
ATOM 758 C C . GLU A 1 96 ? 12.882 -6.006 -37.257 1.00 93.56 96 GLU A C 1
ATOM 760 O O . GLU A 1 96 ? 12.086 -6.571 -36.504 1.00 93.56 96 GLU A O 1
ATOM 765 N N . ALA A 1 97 ? 14.203 -6.106 -37.083 1.00 92.62 97 ALA A N 1
ATOM 766 C CA . ALA A 1 97 ? 14.819 -6.903 -36.023 1.00 92.62 97 ALA A CA 1
ATOM 767 C C . ALA A 1 97 ? 14.505 -6.347 -34.621 1.00 92.62 97 ALA A C 1
ATOM 769 O O . ALA A 1 97 ? 14.222 -7.111 -33.691 1.00 92.62 97 ALA A O 1
ATOM 770 N N . GLU A 1 98 ? 14.524 -5.022 -34.471 1.00 95.06 98 GLU A N 1
ATOM 771 C CA . GLU A 1 98 ? 14.150 -4.318 -33.246 1.00 95.06 98 GLU A CA 1
ATOM 772 C C . GLU A 1 98 ? 12.687 -4.580 -32.880 1.00 95.06 98 GLU A C 1
ATOM 774 O O . GLU A 1 98 ? 12.409 -5.035 -31.769 1.00 95.06 98 GLU A O 1
ATOM 779 N N . GLU A 1 99 ? 11.761 -4.346 -33.813 1.00 95.56 99 GLU A N 1
ATOM 780 C CA . GLU A 1 99 ? 10.329 -4.553 -33.591 1.00 95.56 99 GLU A CA 1
ATOM 781 C C . GLU A 1 99 ? 10.032 -6.005 -33.225 1.00 95.56 99 GLU A C 1
ATOM 783 O O . GLU A 1 99 ? 9.296 -6.267 -32.274 1.00 95.56 99 GLU A O 1
ATOM 788 N N . LYS A 1 100 ? 10.648 -6.962 -33.929 1.00 93.81 100 LYS A N 1
ATOM 789 C CA . LYS A 1 100 ? 10.495 -8.390 -33.639 1.00 93.81 100 LYS A CA 1
ATOM 790 C C . LYS A 1 100 ? 10.980 -8.730 -32.228 1.00 93.81 100 LYS A C 1
ATOM 792 O O . LYS A 1 100 ? 10.257 -9.392 -31.490 1.00 93.81 100 LYS A O 1
ATOM 797 N N . THR A 1 101 ? 12.145 -8.226 -31.820 1.00 94.25 101 THR A N 1
ATOM 798 C CA . THR A 1 101 ? 12.685 -8.443 -30.463 1.00 94.25 101 THR A CA 1
ATOM 799 C C . THR A 1 101 ? 11.766 -7.877 -29.387 1.00 94.25 101 THR A C 1
ATOM 801 O O . THR A 1 101 ? 11.438 -8.563 -28.418 1.00 94.25 101 THR A O 1
ATOM 804 N N . ILE A 1 102 ? 11.327 -6.631 -29.565 1.00 95.62 102 ILE A N 1
ATOM 805 C CA . ILE A 1 102 ? 10.475 -5.933 -28.602 1.00 95.62 102 ILE A CA 1
ATOM 806 C C . ILE A 1 102 ? 9.109 -6.613 -28.491 1.00 95.62 102 ILE A C 1
ATOM 808 O O . ILE A 1 102 ? 8.602 -6.793 -27.385 1.00 95.62 102 ILE A O 1
ATOM 812 N N . ASN A 1 103 ? 8.526 -7.039 -29.611 1.00 95.06 103 ASN A N 1
ATOM 813 C CA . ASN A 1 103 ? 7.238 -7.725 -29.618 1.00 95.06 103 ASN A CA 1
ATOM 814 C C . ASN A 1 103 ? 7.297 -9.079 -28.901 1.00 95.06 103 ASN A C 1
ATOM 816 O O . ASN A 1 103 ? 6.362 -9.404 -28.171 1.00 95.06 103 ASN A O 1
ATOM 820 N N . GLU A 1 104 ? 8.382 -9.846 -29.048 1.00 94.06 104 GLU A N 1
ATOM 821 C CA . GLU A 1 104 ? 8.560 -11.103 -28.303 1.00 94.06 104 GLU A CA 1
ATOM 822 C C . GLU A 1 104 ? 8.674 -10.842 -26.788 1.00 94.06 104 GLU A C 1
ATOM 824 O O . GLU A 1 104 ? 7.999 -11.500 -25.997 1.00 94.06 104 GLU A O 1
ATOM 829 N N . LEU A 1 105 ? 9.447 -9.829 -26.369 1.00 94.62 105 LEU A N 1
ATOM 830 C CA . LEU A 1 105 ? 9.562 -9.443 -24.953 1.00 94.62 105 LEU A CA 1
ATOM 831 C C . LEU A 1 105 ? 8.219 -8.985 -24.367 1.00 94.62 105 LEU A C 1
ATOM 833 O O . LEU A 1 105 ? 7.831 -9.444 -23.292 1.00 94.62 105 LEU A O 1
ATOM 837 N N . LYS A 1 106 ? 7.479 -8.136 -25.094 1.00 93.56 106 LYS A N 1
ATOM 838 C CA . LYS A 1 106 ? 6.144 -7.665 -24.694 1.00 93.56 106 LYS A CA 1
ATOM 839 C C . LYS A 1 106 ? 5.135 -8.806 -24.596 1.00 93.56 106 LYS A C 1
ATOM 841 O O . LYS A 1 106 ? 4.388 -8.868 -23.625 1.00 93.56 106 LYS A O 1
ATOM 846 N N . LYS A 1 107 ? 5.127 -9.722 -25.568 1.00 94.56 107 LYS A N 1
ATOM 847 C CA . LYS A 1 107 ? 4.223 -10.882 -25.596 1.00 94.56 107 LYS A CA 1
ATOM 848 C C . LYS A 1 107 ? 4.413 -11.797 -24.384 1.00 94.56 107 LYS A C 1
ATOM 850 O O . LYS A 1 107 ? 3.446 -12.383 -23.910 1.00 94.56 107 LYS A O 1
ATOM 855 N N . LEU A 1 108 ? 5.646 -11.918 -23.900 1.00 93.38 108 LEU A N 1
ATOM 856 C CA . LEU A 1 108 ? 5.999 -12.719 -22.725 1.00 93.38 108 LEU A CA 1
ATOM 857 C C . LEU A 1 108 ? 5.962 -11.917 -21.418 1.00 93.38 108 LEU A C 1
ATOM 859 O O . LEU A 1 108 ? 6.342 -12.446 -20.376 1.00 93.38 108 LEU A O 1
ATOM 863 N N . GLU A 1 109 ? 5.555 -10.646 -21.481 1.00 90.69 109 GLU A N 1
ATOM 864 C CA . GLU A 1 109 ? 5.541 -9.708 -20.356 1.00 90.69 109 GLU A CA 1
ATOM 865 C C . GLU A 1 109 ? 6.890 -9.598 -19.625 1.00 90.69 109 GLU A C 1
ATOM 867 O O . GLU A 1 109 ? 6.949 -9.352 -18.417 1.00 90.69 109 GLU A O 1
ATOM 872 N N . LYS A 1 110 ? 7.997 -9.788 -20.350 1.00 91.69 110 LYS A N 1
ATOM 873 C CA . LYS A 1 110 ? 9.332 -9.669 -19.766 1.00 91.69 110 LYS A CA 1
ATOM 874 C C . LYS A 1 110 ? 9.722 -8.198 -19.686 1.00 91.69 110 LYS A C 1
ATOM 876 O O . LYS A 1 110 ? 9.603 -7.502 -20.695 1.00 91.69 110 LYS A O 1
ATOM 881 N N . PRO A 1 111 ? 10.209 -7.711 -18.532 1.00 92.50 111 PRO A N 1
ATOM 882 C CA . PRO A 1 111 ? 10.713 -6.350 -18.431 1.00 92.50 111 PRO A CA 1
ATOM 883 C C . PRO A 1 111 ? 11.905 -6.176 -19.372 1.00 92.50 111 PRO A C 1
ATOM 885 O O . PRO A 1 111 ? 12.681 -7.115 -19.582 1.00 92.50 111 PRO A O 1
ATOM 888 N N . PHE A 1 112 ? 12.055 -4.990 -19.955 1.00 95.50 112 PHE A N 1
ATOM 889 C CA . PHE A 1 112 ? 13.203 -4.677 -20.794 1.00 95.50 112 PHE A CA 1
ATOM 890 C C . PHE A 1 112 ? 13.432 -3.174 -20.926 1.00 95.50 112 PHE A C 1
ATOM 892 O O . PHE A 1 112 ? 12.512 -2.373 -20.782 1.00 95.50 112 PHE A O 1
ATOM 899 N N . ILE A 1 113 ? 14.667 -2.819 -21.262 1.00 96.88 113 ILE A N 1
ATOM 900 C CA . ILE A 1 113 ? 15.057 -1.474 -21.692 1.00 96.88 113 ILE A CA 1
ATOM 901 C C . ILE A 1 113 ? 15.688 -1.539 -23.078 1.00 96.88 113 ILE A C 1
ATOM 903 O O . ILE A 1 113 ? 16.142 -2.601 -23.516 1.00 96.88 113 ILE A O 1
ATOM 907 N N . VAL A 1 114 ? 15.746 -0.398 -23.760 1.00 97.88 114 VAL A N 1
ATOM 908 C CA . VAL A 1 114 ? 16.397 -0.278 -25.066 1.00 97.88 114 VAL A CA 1
ATOM 909 C C . VAL A 1 114 ? 17.628 0.611 -24.941 1.00 97.88 114 VAL A C 1
ATOM 911 O O . VAL A 1 114 ? 17.549 1.739 -24.460 1.00 97.88 114 VAL A O 1
ATOM 914 N N . ILE A 1 115 ? 18.771 0.130 -25.417 1.00 97.81 115 ILE A N 1
ATOM 915 C CA . ILE A 1 115 ? 19.968 0.946 -25.604 1.00 97.81 115 ILE A CA 1
ATOM 916 C C . ILE A 1 115 ? 20.024 1.364 -27.070 1.00 97.81 115 ILE A C 1
ATOM 918 O O . ILE A 1 115 ? 20.179 0.529 -27.962 1.00 97.81 115 ILE A O 1
ATOM 922 N N . LEU A 1 116 ? 19.923 2.670 -27.312 1.00 97.44 116 LEU A N 1
ATOM 923 C CA . LEU A 1 116 ? 20.136 3.274 -28.621 1.00 97.44 116 LEU A CA 1
ATOM 924 C C . LEU A 1 116 ? 21.633 3.573 -28.775 1.00 97.44 116 LEU A C 1
ATOM 926 O O . LEU A 1 116 ? 22.118 4.632 -28.370 1.00 97.44 116 LEU A O 1
ATOM 930 N N . ASN A 1 117 ? 22.375 2.613 -29.326 1.00 96.69 117 ASN A N 1
ATOM 931 C CA . ASN A 1 117 ? 23.814 2.727 -29.513 1.00 96.69 117 ASN A CA 1
ATOM 932 C C . ASN A 1 117 ? 24.145 3.732 -30.623 1.00 96.69 117 ASN A C 1
ATOM 934 O O . ASN A 1 117 ? 23.739 3.560 -31.777 1.00 96.69 117 ASN A O 1
ATOM 938 N N . SER A 1 118 ? 24.913 4.758 -30.272 1.00 96.31 118 SER A N 1
ATOM 939 C CA . SER A 1 118 ? 25.282 5.849 -31.165 1.00 96.31 118 SER A CA 1
ATOM 940 C C . SER A 1 118 ? 26.721 6.300 -30.939 1.00 96.31 118 SER A C 1
ATOM 942 O O . SER A 1 118 ? 27.208 6.380 -29.810 1.00 96.31 118 SER A O 1
ATOM 944 N N . ARG A 1 119 ? 27.407 6.703 -32.013 1.00 95.31 119 ARG A N 1
ATOM 945 C CA . ARG A 1 119 ? 28.692 7.425 -31.922 1.00 95.31 119 ARG A CA 1
ATOM 946 C C . ARG A 1 119 ? 28.525 8.825 -31.332 1.00 95.31 119 ARG A C 1
ATOM 948 O O . ARG A 1 119 ? 29.507 9.422 -30.884 1.00 95.31 119 ARG A O 1
ATOM 955 N N . HIS A 1 120 ? 27.302 9.356 -31.349 1.00 95.19 120 HIS A N 1
ATOM 956 C CA . HIS A 1 120 ? 26.973 10.709 -30.921 1.00 95.19 120 HIS A CA 1
ATOM 957 C C . HIS A 1 120 ? 25.652 10.772 -30.123 1.00 95.19 120 HIS A C 1
ATOM 959 O O . HIS A 1 120 ? 24.708 11.424 -30.569 1.00 95.19 120 HIS A O 1
ATOM 965 N N . PRO A 1 121 ? 25.587 10.183 -28.913 1.00 95.12 121 PRO A N 1
ATOM 966 C CA . PRO A 1 121 ? 24.343 10.035 -28.142 1.00 95.12 121 PRO A CA 1
ATOM 967 C C . PRO A 1 121 ? 23.580 11.337 -27.863 1.00 95.12 121 PRO A C 1
ATOM 969 O O . PRO A 1 121 ? 22.363 11.327 -27.728 1.00 95.12 121 PRO A O 1
ATOM 972 N N . HIS A 1 122 ? 24.295 12.463 -27.789 1.00 95.19 122 HIS A N 1
ATOM 973 C CA . HIS A 1 122 ? 23.733 13.775 -27.457 1.00 95.19 122 HIS A CA 1
ATOM 974 C C . HIS A 1 122 ? 23.341 14.619 -28.679 1.00 95.19 122 HIS A C 1
ATOM 976 O O . HIS A 1 122 ? 22.930 15.769 -28.515 1.00 95.19 122 HIS A O 1
ATOM 982 N N . LYS A 1 123 ? 23.490 14.109 -29.911 1.00 96.69 123 LYS A N 1
ATOM 983 C CA . LYS A 1 123 ? 23.024 14.835 -31.103 1.00 96.69 123 LYS A CA 1
ATOM 984 C C . LYS A 1 123 ? 21.500 14.955 -31.089 1.00 96.69 123 LYS A C 1
ATOM 986 O O . LYS A 1 123 ? 20.797 14.040 -30.669 1.00 96.69 123 LYS A O 1
ATOM 991 N N . ALA A 1 124 ? 20.994 16.073 -31.611 1.00 96.75 124 ALA A N 1
ATOM 992 C CA . ALA A 1 124 ? 19.559 16.350 -31.665 1.00 96.75 124 ALA A CA 1
ATOM 993 C C . ALA A 1 124 ? 18.771 15.253 -32.405 1.00 96.75 124 ALA A C 1
ATOM 995 O O . ALA A 1 124 ? 17.699 14.861 -31.956 1.00 96.75 124 ALA A O 1
ATOM 996 N N . GLU A 1 125 ? 19.325 14.716 -33.494 1.00 95.62 125 GLU A N 1
ATOM 997 C CA . GLU A 1 125 ? 18.728 13.623 -34.275 1.00 95.62 125 GLU A CA 1
ATOM 998 C C . GLU A 1 125 ? 18.593 12.337 -33.446 1.00 95.62 125 GLU A C 1
ATOM 1000 O O . GLU A 1 125 ? 17.511 11.757 -33.380 1.00 95.62 125 GLU A O 1
ATOM 1005 N N . THR A 1 126 ? 19.654 11.941 -32.733 1.00 96.38 126 THR A N 1
ATOM 1006 C CA . THR A 1 126 ? 19.661 10.763 -31.853 1.00 96.38 126 THR A CA 1
ATOM 1007 C C . THR A 1 126 ? 18.693 10.931 -30.681 1.00 96.38 126 THR A C 1
ATOM 1009 O O . THR A 1 126 ? 17.964 10.000 -30.348 1.00 96.38 126 THR A O 1
ATOM 1012 N N . MET A 1 127 ? 18.621 12.124 -30.083 1.00 97.44 127 MET A N 1
ATOM 1013 C CA . MET A 1 127 ? 17.669 12.420 -29.004 1.00 97.44 127 MET A CA 1
ATOM 1014 C C . MET A 1 127 ? 16.214 12.436 -29.492 1.00 97.44 127 MET A C 1
ATOM 1016 O O . MET A 1 127 ? 15.320 11.975 -28.784 1.00 97.44 127 MET A O 1
ATOM 1020 N N . SER A 1 128 ? 15.971 12.926 -30.710 1.00 97.56 128 SER A N 1
ATOM 1021 C CA . SER A 1 128 ? 14.652 12.880 -31.349 1.00 97.56 128 SER A CA 1
ATOM 1022 C C . SER A 1 128 ? 14.212 11.436 -31.599 1.00 97.56 128 SER A C 1
ATOM 1024 O O . SER A 1 128 ? 13.112 11.046 -31.206 1.00 97.56 128 SER A O 1
ATOM 1026 N N . LEU A 1 129 ? 15.110 10.609 -32.149 1.00 97.19 129 LEU A N 1
ATOM 1027 C CA . LEU A 1 129 ? 14.873 9.176 -32.330 1.00 97.19 129 LEU A CA 1
ATOM 1028 C C . LEU A 1 129 ? 14.636 8.472 -30.990 1.00 97.19 129 LEU A C 1
ATOM 1030 O O . LEU A 1 129 ? 13.720 7.668 -30.862 1.00 97.19 129 LEU A O 1
ATOM 1034 N N . ARG A 1 130 ? 15.414 8.798 -29.957 1.00 97.25 130 ARG A N 1
ATOM 1035 C CA . ARG A 1 130 ? 15.191 8.282 -28.605 1.00 97.25 130 ARG A CA 1
ATOM 1036 C C . ARG A 1 130 ? 13.765 8.564 -28.136 1.00 97.25 130 ARG A C 1
ATOM 1038 O O . ARG A 1 130 ? 13.115 7.659 -27.628 1.00 97.25 130 ARG A O 1
ATOM 1045 N N . ASN A 1 131 ? 13.272 9.791 -28.305 1.00 97.44 131 ASN A N 1
ATOM 1046 C CA . ASN A 1 131 ? 11.931 10.165 -27.854 1.00 97.44 131 ASN A CA 1
ATOM 1047 C C . ASN A 1 131 ? 10.834 9.423 -28.624 1.00 97.44 131 ASN A C 1
ATOM 1049 O O . ASN A 1 131 ? 9.902 8.926 -27.997 1.00 97.44 131 ASN A O 1
ATOM 1053 N N . SER A 1 132 ? 10.975 9.280 -29.945 1.00 97.50 132 SER A N 1
ATOM 1054 C CA . SER A 1 132 ? 10.000 8.529 -30.741 1.00 97.50 132 SER A CA 1
ATOM 1055 C C . SER A 1 132 ? 9.969 7.043 -30.376 1.00 97.50 132 SER A C 1
ATOM 1057 O O . SER A 1 132 ? 8.897 6.447 -30.346 1.00 97.50 132 SER A O 1
ATOM 1059 N N . LEU A 1 133 ? 11.116 6.442 -30.038 1.00 97.25 133 LEU A N 1
ATOM 1060 C CA . LEU A 1 133 ? 11.180 5.050 -29.584 1.00 97.25 133 LEU A CA 1
ATOM 1061 C C . LEU A 1 133 ? 10.590 4.867 -28.177 1.00 97.25 133 LEU A C 1
ATOM 1063 O O . LEU A 1 133 ? 9.926 3.859 -27.941 1.00 97.25 133 LEU A O 1
ATOM 1067 N N . VAL A 1 134 ? 10.784 5.831 -27.265 1.00 96.38 134 VAL A N 1
ATOM 1068 C CA . VAL A 1 134 ? 10.132 5.817 -25.941 1.00 96.38 134 VAL A CA 1
ATOM 1069 C C . VAL A 1 134 ? 8.618 5.835 -26.100 1.00 96.38 134 VAL A C 1
ATOM 1071 O O . VAL A 1 134 ? 7.942 5.004 -25.508 1.00 96.38 134 VAL A O 1
ATOM 1074 N N . GLU A 1 135 ? 8.091 6.738 -26.926 1.00 96.31 135 GLU A N 1
ATOM 1075 C CA . GLU A 1 135 ? 6.649 6.851 -27.162 1.00 96.31 135 GLU A CA 1
ATOM 1076 C C . GLU A 1 135 ? 6.087 5.607 -27.864 1.00 96.31 135 GLU A C 1
ATOM 1078 O O . GLU A 1 135 ? 5.060 5.066 -27.460 1.00 96.31 135 GLU A O 1
ATOM 1083 N N . LYS A 1 136 ? 6.791 5.100 -28.882 1.00 96.75 136 LYS A N 1
ATOM 1084 C CA . LYS A 1 136 ? 6.366 3.923 -29.650 1.00 96.75 136 LYS A CA 1
ATOM 1085 C C . LYS A 1 136 ? 6.325 2.653 -28.804 1.00 96.75 136 LYS A C 1
ATOM 1087 O O . LYS A 1 136 ? 5.426 1.826 -28.972 1.00 96.75 136 LYS A O 1
ATOM 1092 N N . TYR A 1 137 ? 7.329 2.442 -27.956 1.00 95.69 137 TYR A N 1
ATOM 1093 C CA . TYR A 1 137 ? 7.486 1.180 -27.239 1.00 95.69 137 TYR A CA 1
ATOM 1094 C C . TYR A 1 137 ? 7.080 1.235 -25.771 1.00 95.69 137 TYR A C 1
ATOM 1096 O O . TYR A 1 137 ? 6.934 0.160 -25.192 1.00 95.69 137 TYR A O 1
ATOM 1104 N N . ASP A 1 138 ? 6.829 2.413 -25.206 1.00 92.00 138 ASP A N 1
ATOM 1105 C CA . ASP A 1 138 ? 6.471 2.607 -23.795 1.00 92.00 138 ASP A CA 1
ATOM 1106 C C . ASP A 1 138 ? 7.481 1.955 -22.829 1.00 92.00 138 ASP A C 1
ATOM 1108 O O . ASP A 1 138 ? 7.151 1.248 -21.873 1.00 92.00 138 ASP A O 1
ATOM 1112 N N . VAL A 1 139 ? 8.766 2.145 -23.141 1.00 93.44 139 VAL A N 1
ATOM 1113 C CA . VAL A 1 139 ? 9.896 1.668 -22.335 1.00 93.44 139 VAL A CA 1
ATOM 1114 C C . VAL A 1 139 ? 11.034 2.688 -22.334 1.00 93.44 139 VAL A C 1
ATOM 1116 O O . VAL A 1 139 ? 11.149 3.493 -23.266 1.00 93.44 139 VAL A O 1
ATOM 1119 N N . PRO A 1 140 ? 11.922 2.655 -21.327 1.00 94.69 140 PRO A N 1
ATOM 1120 C CA . PRO A 1 140 ? 13.115 3.486 -21.312 1.00 94.69 140 PRO A CA 1
ATOM 1121 C C . PRO A 1 140 ? 14.021 3.197 -22.513 1.00 94.69 140 PRO A C 1
ATOM 1123 O O . PRO A 1 140 ? 14.422 2.055 -22.757 1.00 94.69 140 PRO A O 1
ATOM 1126 N N . VAL A 1 141 ? 14.385 4.262 -23.229 1.00 97.44 141 VAL A N 1
ATOM 1127 C CA . VAL A 1 141 ? 15.396 4.237 -24.291 1.00 97.44 141 VAL A CA 1
ATOM 1128 C C . VAL A 1 141 ? 16.573 5.105 -23.860 1.00 97.44 141 VAL A C 1
ATOM 1130 O O . VAL A 1 141 ? 16.417 6.315 -23.642 1.00 97.44 141 VAL A O 1
ATOM 1133 N N . ILE A 1 142 ? 17.743 4.479 -23.737 1.00 97.44 142 ILE A N 1
ATOM 1134 C CA . ILE A 1 142 ? 18.986 5.094 -23.268 1.00 97.44 142 ILE A CA 1
ATOM 1135 C C . ILE A 1 142 ? 19.910 5.295 -24.476 1.00 97.44 142 ILE A C 1
ATOM 1137 O O . ILE A 1 142 ? 20.423 4.312 -25.017 1.00 97.44 142 ILE A O 1
ATOM 1141 N N . PRO A 1 143 ? 20.129 6.540 -24.933 1.00 96.94 143 PRO A N 1
ATOM 1142 C CA . PRO A 1 143 ? 21.098 6.817 -25.978 1.00 96.94 143 PRO A CA 1
ATOM 1143 C C . PRO A 1 143 ? 22.501 6.744 -25.374 1.00 96.94 143 PRO A C 1
ATOM 1145 O O . PRO A 1 143 ? 22.803 7.453 -24.415 1.00 96.94 143 PRO A O 1
ATOM 1148 N N . LEU A 1 144 ? 23.364 5.887 -25.920 1.00 96.75 144 LEU A N 1
ATOM 1149 C CA . LEU A 1 144 ? 24.681 5.621 -25.339 1.00 96.75 144 LEU A CA 1
ATOM 1150 C C . LEU A 1 144 ? 25.716 5.289 -26.412 1.00 96.75 144 LEU A C 1
ATOM 1152 O O . LEU A 1 144 ? 25.397 4.664 -27.417 1.00 96.75 144 LEU A O 1
ATOM 1156 N N . SER A 1 145 ? 26.972 5.674 -26.190 1.00 96.00 145 SER A N 1
ATOM 1157 C CA . SER A 1 145 ? 28.093 5.185 -26.992 1.00 96.00 145 SER A CA 1
ATOM 1158 C C . SER A 1 145 ? 28.703 3.984 -26.287 1.00 96.00 145 SER A C 1
ATOM 1160 O O . SER A 1 145 ? 29.489 4.149 -25.360 1.00 96.00 145 SER A O 1
ATOM 1162 N N . VAL A 1 146 ? 28.336 2.775 -26.718 1.00 94.00 146 VAL A N 1
ATOM 1163 C CA . VAL A 1 146 ? 28.777 1.533 -26.054 1.00 94.00 146 VAL A CA 1
ATOM 1164 C C . VAL A 1 146 ? 30.301 1.383 -26.092 1.00 94.00 146 VAL A C 1
ATOM 1166 O O . VAL A 1 146 ? 30.900 0.919 -25.130 1.00 94.00 146 VAL A O 1
ATOM 1169 N N . GLU A 1 147 ? 30.947 1.846 -27.167 1.00 93.94 147 GLU A N 1
ATOM 1170 C CA . GLU A 1 147 ? 32.414 1.865 -27.291 1.00 93.94 147 GLU A CA 1
ATOM 1171 C C . GLU A 1 147 ? 33.088 2.712 -26.197 1.00 93.94 147 GLU A C 1
ATOM 1173 O O . GLU A 1 147 ? 34.191 2.398 -25.759 1.00 93.94 147 GLU A O 1
ATOM 1178 N N . LYS A 1 148 ? 32.428 3.789 -25.755 1.00 94.25 148 LYS A N 1
ATOM 1179 C CA . LYS A 1 148 ? 32.959 4.761 -24.787 1.00 94.25 148 LYS A CA 1
ATOM 1180 C C . LYS A 1 148 ? 32.266 4.678 -23.427 1.00 94.25 148 LYS A C 1
ATOM 1182 O O . LYS A 1 148 ? 32.331 5.633 -22.658 1.00 94.25 148 LYS A O 1
ATOM 1187 N N . MET A 1 149 ? 31.588 3.566 -23.158 1.00 94.44 149 MET A N 1
ATOM 1188 C CA . MET A 1 149 ? 30.797 3.370 -21.952 1.00 94.44 149 MET A CA 1
ATOM 1189 C C . MET A 1 149 ? 31.686 3.396 -20.706 1.00 94.44 149 MET A C 1
ATOM 1191 O O . MET A 1 149 ? 32.716 2.722 -20.638 1.00 94.44 149 MET A O 1
ATOM 1195 N N . THR A 1 150 ? 31.273 4.175 -19.715 1.00 94.56 150 THR A N 1
ATOM 1196 C CA . THR A 1 150 ? 31.918 4.257 -18.403 1.00 94.56 150 THR A CA 1
ATOM 1197 C C . THR A 1 150 ? 31.244 3.323 -17.398 1.00 94.56 150 THR A C 1
ATOM 1199 O O . THR A 1 150 ? 30.170 2.776 -17.651 1.00 94.56 150 THR A O 1
ATOM 1202 N N . LEU A 1 151 ? 31.858 3.134 -16.227 1.00 90.50 151 LEU A N 1
ATOM 1203 C CA . LEU A 1 151 ? 31.230 2.372 -15.144 1.00 90.50 151 LEU A CA 1
ATOM 1204 C C . LEU A 1 151 ? 29.917 3.023 -14.677 1.00 90.50 151 LEU A C 1
ATOM 1206 O O . LEU A 1 151 ? 28.954 2.316 -14.390 1.00 90.50 151 LEU A O 1
ATOM 1210 N N . ASP A 1 152 ? 29.858 4.355 -14.666 1.00 90.81 152 ASP A N 1
ATOM 1211 C CA . ASP A 1 152 ? 28.652 5.101 -14.296 1.00 90.81 152 ASP A CA 1
ATOM 1212 C C . ASP A 1 152 ? 27.516 4.849 -15.293 1.00 90.81 152 ASP A C 1
ATOM 1214 O O . ASP A 1 152 ? 26.370 4.645 -14.889 1.00 90.81 152 ASP A O 1
ATOM 1218 N N . ASP A 1 153 ? 27.833 4.751 -16.587 1.00 92.94 153 ASP A N 1
ATOM 1219 C CA . ASP A 1 153 ? 26.859 4.366 -17.610 1.00 92.94 153 ASP A CA 1
ATOM 1220 C C . ASP A 1 153 ? 26.335 2.941 -17.376 1.00 92.94 153 ASP A C 1
ATOM 1222 O O . ASP A 1 153 ? 25.139 2.690 -17.531 1.00 92.94 153 ASP A O 1
ATOM 1226 N N . VAL A 1 154 ? 27.201 2.001 -16.972 1.00 90.75 154 VAL A N 1
ATOM 1227 C CA . VAL A 1 154 ? 26.804 0.607 -16.677 1.00 90.75 154 VAL A CA 1
ATOM 1228 C C . VAL A 1 154 ? 25.877 0.565 -15.470 1.00 90.75 154 VAL A C 1
ATOM 1230 O O . VAL A 1 154 ? 24.854 -0.127 -15.504 1.00 90.75 154 VAL A O 1
ATOM 1233 N N . ASN A 1 155 ? 26.197 1.333 -14.430 1.00 89.38 155 ASN A N 1
ATOM 1234 C CA . ASN A 1 155 ? 25.361 1.460 -13.243 1.00 89.38 155 ASN A CA 1
ATOM 1235 C C . ASN A 1 155 ? 23.998 2.066 -13.593 1.00 89.38 155 ASN A C 1
ATOM 1237 O O . ASN A 1 155 ? 22.970 1.552 -13.151 1.00 89.38 155 ASN A O 1
ATOM 1241 N N . ASN A 1 156 ? 23.971 3.106 -14.429 1.00 90.69 156 ASN A N 1
ATOM 1242 C CA . ASN A 1 156 ? 22.735 3.741 -14.873 1.00 90.69 156 ASN A CA 1
ATOM 1243 C C . ASN A 1 156 ? 21.858 2.782 -15.694 1.00 90.69 156 ASN A C 1
ATOM 1245 O O . ASN A 1 156 ? 20.690 2.591 -15.371 1.00 90.69 156 ASN A O 1
ATOM 1249 N N . VAL A 1 157 ? 22.429 2.110 -16.701 1.00 92.50 157 VAL A N 1
ATOM 1250 C CA . VAL A 1 157 ? 21.725 1.092 -17.503 1.00 92.50 157 VAL A CA 1
ATOM 1251 C C . VAL A 1 157 ? 21.154 -0.010 -16.611 1.00 92.50 157 VAL A C 1
ATOM 1253 O O . VAL A 1 157 ? 19.997 -0.396 -16.765 1.00 92.50 157 VAL A O 1
ATOM 1256 N N . SER A 1 158 ? 21.944 -0.495 -15.652 1.00 89.12 158 SER A N 1
ATOM 1257 C CA . SER A 1 158 ? 21.511 -1.555 -14.739 1.00 89.12 158 SER A CA 1
ATOM 1258 C C . SER A 1 158 ? 20.354 -1.104 -13.845 1.00 89.12 158 SER A C 1
ATOM 1260 O O . SER A 1 158 ? 19.393 -1.850 -13.671 1.00 89.12 158 SER A O 1
ATOM 1262 N N . LYS A 1 159 ? 20.396 0.123 -13.314 1.00 86.94 159 LYS A N 1
ATOM 1263 C CA . LYS A 1 159 ? 19.303 0.689 -12.506 1.00 86.94 159 LYS A CA 1
ATOM 1264 C C . LYS A 1 159 ? 18.026 0.893 -13.307 1.00 86.94 159 LYS A C 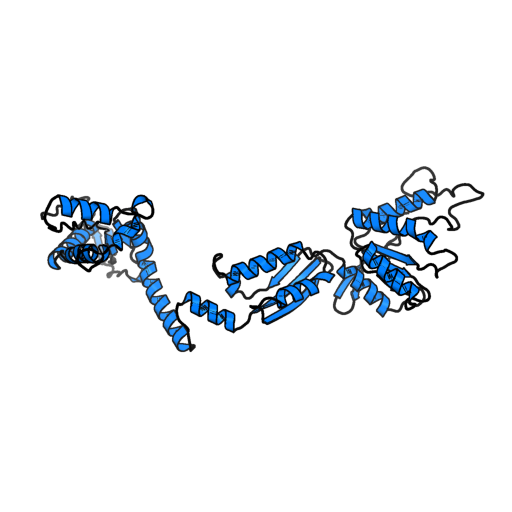1
ATOM 1266 O O . LYS A 1 159 ? 16.958 0.476 -12.870 1.00 86.94 159 LYS A O 1
ATOM 1271 N N . GLU A 1 160 ? 18.146 1.470 -14.496 1.00 90.25 160 GLU A N 1
ATOM 1272 C CA . GLU A 1 160 ? 17.016 1.680 -15.397 1.00 90.25 160 GLU A CA 1
ATOM 1273 C C . GLU A 1 160 ? 16.344 0.354 -15.780 1.00 90.25 160 GLU A C 1
ATOM 1275 O O . GLU A 1 160 ? 15.118 0.282 -15.827 1.00 90.25 160 GLU A O 1
ATOM 1280 N N . ALA A 1 161 ? 17.132 -0.707 -15.980 1.00 90.44 161 ALA A N 1
ATOM 1281 C CA . ALA A 1 161 ? 16.620 -2.056 -16.189 1.00 90.44 161 ALA A CA 1
ATOM 1282 C C . ALA A 1 161 ? 15.881 -2.587 -14.945 1.00 90.44 161 ALA A C 1
ATOM 1284 O O . ALA A 1 161 ? 14.764 -3.091 -15.049 1.00 90.44 161 ALA A O 1
ATOM 1285 N N . LEU A 1 162 ? 16.464 -2.445 -13.751 1.00 87.19 162 LEU A N 1
ATOM 1286 C CA . LEU A 1 162 ? 15.859 -2.930 -12.505 1.00 87.19 162 LEU A CA 1
ATOM 1287 C C . LEU A 1 162 ? 14.520 -2.255 -12.175 1.00 87.19 162 LEU A C 1
ATOM 1289 O O . LEU A 1 162 ? 13.641 -2.889 -11.596 1.00 87.19 162 LEU A O 1
ATOM 1293 N N . TYR A 1 163 ? 14.328 -0.999 -12.567 1.00 87.12 163 TYR A N 1
ATOM 1294 C CA . TYR A 1 163 ? 13.062 -0.298 -12.349 1.00 87.12 163 TYR A CA 1
ATOM 1295 C C . TYR A 1 163 ? 11.934 -0.701 -13.310 1.00 87.12 163 TYR A C 1
ATOM 1297 O O . TYR A 1 163 ? 10.780 -0.351 -13.059 1.00 87.12 163 TYR A O 1
ATOM 1305 N N . GLU A 1 164 ? 12.223 -1.486 -14.352 1.00 89.88 164 GLU A N 1
ATOM 1306 C CA . GLU A 1 164 ? 11.191 -2.049 -15.234 1.00 89.88 164 GLU A CA 1
ATOM 1307 C C . GLU A 1 164 ? 10.540 -3.320 -14.676 1.00 89.88 164 GLU A C 1
ATOM 1309 O O . GLU A 1 164 ? 9.521 -3.765 -15.210 1.00 89.88 164 GLU A O 1
ATOM 1314 N N . PHE A 1 165 ? 11.075 -3.907 -13.600 1.00 89.00 165 PHE A N 1
ATOM 1315 C CA . PHE A 1 165 ? 10.404 -5.025 -12.942 1.00 89.00 165 PHE A CA 1
ATOM 1316 C C . PHE A 1 165 ? 9.035 -4.603 -12.402 1.00 89.00 165 PHE A C 1
ATOM 1318 O O . PHE A 1 165 ? 8.857 -3.509 -11.855 1.00 89.00 165 PHE A O 1
ATOM 1325 N N . ARG A 1 166 ? 8.062 -5.511 -12.544 1.00 87.00 166 ARG A N 1
ATOM 1326 C CA . ARG A 1 166 ? 6.728 -5.332 -11.976 1.00 87.00 166 ARG A CA 1
ATOM 1327 C C . ARG A 1 166 ? 6.780 -5.339 -10.449 1.00 87.00 166 ARG A C 1
ATOM 1329 O O . ARG A 1 166 ? 7.517 -6.129 -9.853 1.00 87.00 166 ARG A O 1
ATOM 1336 N N . ILE A 1 167 ? 5.949 -4.503 -9.840 1.00 88.69 167 ILE A N 1
ATOM 1337 C CA . ILE A 1 167 ? 5.679 -4.529 -8.406 1.00 88.69 167 ILE A CA 1
ATOM 1338 C C . ILE A 1 167 ? 4.883 -5.806 -8.121 1.00 88.69 167 ILE A C 1
ATOM 1340 O O . ILE A 1 167 ? 3.799 -6.012 -8.663 1.00 88.69 167 ILE A O 1
ATOM 1344 N N . LYS A 1 168 ? 5.446 -6.696 -7.307 1.00 87.94 168 LYS A N 1
ATOM 1345 C CA . LYS A 1 168 ? 4.765 -7.893 -6.800 1.00 87.94 168 LYS A CA 1
ATOM 1346 C C . LYS A 1 168 ? 4.130 -7.642 -5.444 1.00 87.94 168 LYS A C 1
ATOM 1348 O O . LYS A 1 168 ? 3.103 -8.236 -5.138 1.00 87.94 168 LYS A O 1
ATOM 1353 N N . GLU A 1 169 ? 4.763 -6.795 -4.642 1.00 89.12 169 GLU A N 1
ATOM 1354 C CA . GLU A 1 169 ? 4.329 -6.475 -3.293 1.00 89.12 169 GLU A CA 1
ATOM 1355 C C . GLU A 1 169 ? 4.587 -4.991 -3.028 1.00 89.12 169 GLU A C 1
ATOM 1357 O O . GLU A 1 169 ? 5.699 -4.496 -3.219 1.00 89.12 169 GLU A O 1
ATOM 1362 N N . LEU A 1 170 ? 3.534 -4.285 -2.626 1.00 89.19 170 LEU A N 1
ATOM 1363 C CA . LEU A 1 170 ? 3.577 -2.882 -2.240 1.00 89.19 170 LEU A CA 1
ATOM 1364 C C . LEU A 1 170 ? 3.087 -2.781 -0.798 1.00 89.19 170 LEU A C 1
ATOM 1366 O O . LEU A 1 170 ? 1.909 -3.017 -0.528 1.00 89.19 170 LEU A O 1
ATOM 1370 N N . ASP A 1 171 ? 3.989 -2.453 0.118 1.00 90.75 171 ASP A N 1
ATOM 1371 C CA . ASP A 1 171 ? 3.676 -2.315 1.537 1.00 90.75 171 ASP A CA 1
ATOM 1372 C C . ASP A 1 171 ? 3.529 -0.831 1.882 1.00 90.75 171 ASP A C 1
ATOM 1374 O O . ASP A 1 171 ? 4.504 -0.080 1.895 1.00 90.75 171 ASP A O 1
ATOM 1378 N N . ILE A 1 172 ? 2.293 -0.392 2.123 1.00 90.81 172 ILE A N 1
ATOM 1379 C CA . ILE A 1 172 ? 1.987 0.992 2.495 1.00 90.81 172 ILE A CA 1
ATOM 1380 C C . ILE A 1 172 ? 1.755 1.040 4.007 1.00 90.81 172 ILE A C 1
ATOM 1382 O O . ILE A 1 172 ? 0.703 0.640 4.514 1.00 90.81 172 ILE A O 1
ATOM 1386 N N . LYS A 1 173 ? 2.741 1.552 4.743 1.00 91.75 173 LYS A N 1
ATOM 1387 C CA . LYS A 1 173 ? 2.665 1.771 6.187 1.00 91.75 173 LYS A CA 1
ATOM 1388 C C . LYS A 1 173 ? 1.908 3.056 6.478 1.00 91.75 173 LYS A C 1
ATOM 1390 O O . LYS A 1 173 ? 2.464 4.148 6.413 1.00 91.75 173 LYS A O 1
ATOM 1395 N N . VAL A 1 174 ? 0.640 2.907 6.839 1.00 90.94 174 VAL A N 1
ATOM 1396 C CA . VAL A 1 174 ? -0.178 3.987 7.404 1.00 90.94 174 VAL A CA 1
ATOM 1397 C C . VAL A 1 174 ? -0.131 3.963 8.937 1.00 90.94 174 VAL A C 1
ATOM 1399 O O . VAL A 1 174 ? 0.114 2.903 9.527 1.00 90.94 174 VAL A O 1
ATOM 1402 N N . PRO A 1 175 ? -0.395 5.094 9.618 1.00 90.75 175 PRO A N 1
ATOM 1403 C CA . PRO A 1 175 ? -0.475 5.124 11.071 1.00 90.75 175 PRO A CA 1
ATOM 1404 C C . PRO A 1 175 ? -1.491 4.111 11.611 1.00 90.75 175 PRO A C 1
ATOM 1406 O O . PRO A 1 175 ? -2.620 4.004 11.129 1.00 90.75 175 PRO A O 1
ATOM 1409 N N . SER A 1 176 ? -1.101 3.372 12.651 1.00 89.50 176 SER A N 1
ATOM 1410 C CA . SER A 1 176 ? -1.877 2.235 13.168 1.00 89.50 176 SER A CA 1
ATOM 1411 C C . SER A 1 176 ? -3.286 2.608 13.634 1.00 89.50 176 SER A C 1
ATOM 1413 O O . SER A 1 176 ? -4.199 1.786 13.546 1.00 89.50 176 SER A O 1
ATOM 1415 N N . TRP A 1 177 ? -3.487 3.845 14.092 1.00 88.94 177 TRP A N 1
ATOM 1416 C CA . TRP A 1 177 ? -4.788 4.337 14.533 1.00 88.94 177 TRP A CA 1
ATOM 1417 C C . TRP A 1 177 ? -5.810 4.425 13.390 1.00 88.94 177 TRP A C 1
ATOM 1419 O O . TRP A 1 177 ? -6.985 4.179 13.654 1.00 88.94 177 TRP A O 1
ATOM 1429 N N . ILE A 1 178 ? -5.393 4.645 12.132 1.00 89.19 178 ILE A N 1
ATOM 1430 C CA . ILE A 1 178 ? -6.290 4.585 10.958 1.00 89.19 178 ILE A CA 1
ATOM 1431 C C . ILE A 1 178 ? -6.842 3.169 10.792 1.00 89.19 178 ILE A C 1
ATOM 1433 O O . ILE A 1 178 ? -8.038 2.975 10.571 1.00 89.19 178 ILE A O 1
ATOM 1437 N N . GLY A 1 179 ? -5.982 2.159 10.962 1.00 84.94 179 GLY A N 1
ATOM 1438 C CA . GLY A 1 179 ? -6.362 0.754 10.821 1.00 84.94 179 GLY A CA 1
ATOM 1439 C C . GLY A 1 179 ? -7.463 0.324 11.796 1.00 84.94 179 GLY A C 1
ATOM 1440 O O . GLY A 1 179 ? -8.322 -0.485 11.433 1.00 84.94 179 GLY A O 1
ATOM 1441 N N . VAL A 1 180 ? -7.481 0.908 12.999 1.00 89.44 180 VAL A N 1
ATOM 1442 C CA . VAL A 1 180 ? -8.445 0.601 14.072 1.00 89.44 180 VAL A CA 1
ATOM 1443 C C . VAL A 1 180 ? -9.797 1.299 13.871 1.00 89.44 180 VAL A C 1
ATOM 1445 O O . VAL A 1 180 ? -10.792 0.878 14.466 1.00 89.44 180 VAL A O 1
ATOM 1448 N N . LEU A 1 181 ? -9.879 2.320 13.010 1.00 89.69 181 LEU A N 1
ATOM 1449 C CA . LEU A 1 181 ? -11.151 2.973 12.700 1.00 89.69 181 LEU A CA 1
ATOM 1450 C C . LEU A 1 181 ? -12.146 1.978 12.092 1.00 89.69 181 LEU A C 1
ATOM 1452 O O . LEU A 1 181 ? -11.787 1.034 11.374 1.00 89.69 181 LEU A O 1
ATOM 1456 N N . LYS A 1 182 ? -13.430 2.198 12.378 1.00 88.06 182 LYS A N 1
ATOM 1457 C CA . LYS A 1 182 ? -14.510 1.418 11.772 1.00 88.06 182 LYS A CA 1
ATOM 1458 C C . LYS A 1 182 ? -14.573 1.684 10.265 1.00 88.06 182 LYS A C 1
ATOM 1460 O O . LYS A 1 182 ? -14.198 2.754 9.799 1.00 88.06 182 LYS A O 1
ATOM 1465 N N . SER A 1 183 ? -15.052 0.705 9.502 1.00 86.25 183 SER A N 1
ATOM 1466 C CA . SER A 1 183 ? -15.122 0.760 8.031 1.00 86.25 183 SER A CA 1
ATOM 1467 C C . SER A 1 183 ? -16.059 1.842 7.477 1.00 86.25 183 SER A C 1
ATOM 1469 O O . SER A 1 183 ? -15.991 2.180 6.301 1.00 86.25 183 SER A O 1
ATOM 1471 N N . ASP A 1 184 ? -16.967 2.360 8.299 1.00 86.38 184 ASP A N 1
ATOM 1472 C CA . ASP A 1 184 ? -17.878 3.458 7.974 1.00 86.38 184 ASP A CA 1
ATOM 1473 C C . ASP A 1 184 ? -17.277 4.849 8.242 1.00 86.38 184 ASP A C 1
ATOM 1475 O O . ASP A 1 184 ? -17.898 5.854 7.907 1.00 86.38 184 ASP A O 1
ATOM 1479 N N . HIS A 1 185 ? -16.075 4.930 8.821 1.00 89.88 185 HIS A N 1
ATOM 1480 C CA . HIS A 1 185 ? -15.415 6.203 9.090 1.00 89.88 185 HIS A CA 1
ATOM 1481 C C . HIS A 1 185 ? -14.890 6.841 7.794 1.00 89.88 185 HIS A C 1
ATOM 1483 O O . HIS A 1 185 ? -14.142 6.205 7.051 1.00 89.88 185 HIS A O 1
ATOM 1489 N N . SER A 1 186 ? -15.207 8.120 7.563 1.00 89.06 186 SER A N 1
ATOM 1490 C CA . SER A 1 186 ? -14.866 8.868 6.336 1.00 89.06 186 SER A CA 1
ATOM 1491 C C . SER A 1 186 ? -13.379 8.803 5.981 1.00 89.06 186 SER A C 1
ATOM 1493 O O . SER A 1 186 ? -13.021 8.410 4.879 1.00 89.06 186 SER A O 1
ATOM 1495 N N . VAL A 1 187 ? -12.511 9.105 6.949 1.00 89.62 187 VAL A N 1
ATOM 1496 C CA . VAL A 1 187 ? -11.048 9.067 6.777 1.00 89.62 187 VAL A CA 1
ATOM 1497 C C . VAL A 1 187 ? -10.568 7.688 6.321 1.00 89.62 187 VAL A C 1
ATOM 1499 O O . VAL A 1 187 ? -9.759 7.587 5.408 1.00 89.62 187 VAL A O 1
ATOM 1502 N N . LYS A 1 188 ? -11.091 6.605 6.909 1.00 90.19 188 LYS A N 1
ATOM 1503 C CA . LYS A 1 188 ? -10.699 5.247 6.516 1.00 90.19 188 LYS A CA 1
ATOM 1504 C C . LYS A 1 188 ? -11.132 4.931 5.085 1.00 90.19 188 LYS A C 1
ATOM 1506 O O . LYS A 1 188 ? -10.335 4.393 4.328 1.00 90.19 188 LYS A O 1
ATOM 1511 N N . GLN A 1 189 ? -12.351 5.320 4.708 1.00 90.62 189 GLN A N 1
ATOM 1512 C CA . GLN A 1 189 ? -12.844 5.145 3.340 1.00 90.62 189 GLN A CA 1
ATOM 1513 C C . GLN A 1 189 ? -11.995 5.907 2.320 1.00 90.62 189 GLN A C 1
ATOM 1515 O O . GLN A 1 189 ? -11.694 5.361 1.264 1.00 90.62 189 GLN A O 1
ATOM 1520 N N . GLU A 1 190 ? -11.569 7.129 2.641 1.00 89.38 190 GLU A N 1
ATOM 1521 C CA . GLU A 1 190 ? -10.701 7.917 1.764 1.00 89.38 190 GLU A CA 1
ATOM 1522 C C . GLU A 1 190 ? -9.352 7.220 1.533 1.00 89.38 190 GLU A C 1
ATOM 1524 O O . GLU A 1 190 ? -8.939 7.030 0.389 1.00 89.38 190 GLU A O 1
ATOM 1529 N N . PHE A 1 191 ? -8.694 6.763 2.604 1.00 88.31 191 PHE A N 1
ATOM 1530 C CA . PHE A 1 191 ? -7.437 6.016 2.496 1.00 88.31 191 PHE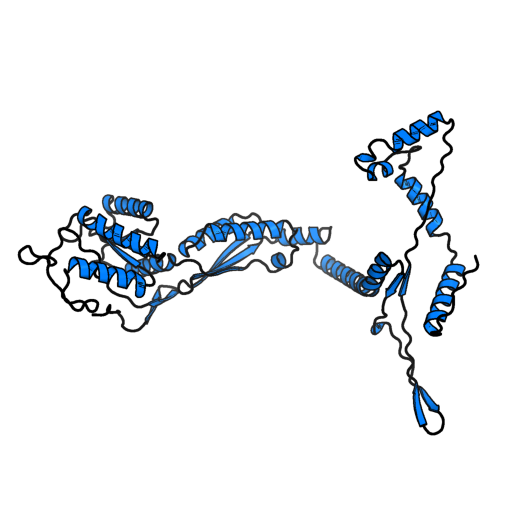 A CA 1
ATOM 1531 C C . PHE A 1 191 ? -7.605 4.709 1.712 1.00 88.31 191 PHE A C 1
ATOM 1533 O O . PHE A 1 191 ? -6.801 4.427 0.822 1.00 88.31 191 PHE A O 1
ATOM 1540 N N . ASP A 1 192 ? -8.658 3.937 1.994 1.00 87.31 192 ASP A N 1
ATOM 1541 C CA . ASP A 1 192 ? -8.941 2.683 1.289 1.00 87.31 192 ASP A CA 1
ATOM 1542 C C . ASP A 1 192 ? -9.168 2.930 -0.215 1.00 87.31 192 ASP A C 1
ATOM 1544 O O . ASP A 1 192 ? -8.636 2.192 -1.048 1.00 87.31 192 ASP A O 1
ATOM 1548 N N . ASN A 1 193 ? -9.887 3.997 -0.581 1.00 88.19 193 ASN A N 1
ATOM 1549 C CA . ASN A 1 193 ? -10.123 4.382 -1.975 1.00 88.19 193 ASN A CA 1
ATOM 1550 C C . ASN A 1 193 ? -8.825 4.774 -2.693 1.00 88.19 193 ASN A C 1
ATOM 1552 O O . ASN A 1 193 ? -8.574 4.321 -3.813 1.00 88.19 193 ASN A O 1
ATOM 1556 N N . VAL A 1 194 ? -7.986 5.598 -2.056 1.00 86.94 194 VAL A N 1
ATOM 1557 C CA . VAL A 1 194 ? -6.694 6.009 -2.623 1.00 86.94 194 VAL A CA 1
ATOM 1558 C C . VAL A 1 194 ? -5.805 4.785 -2.853 1.00 86.94 194 VAL A C 1
ATOM 1560 O O . VAL A 1 194 ? -5.289 4.604 -3.955 1.00 86.94 194 VAL A O 1
ATOM 1563 N N . ILE A 1 195 ? -5.682 3.895 -1.864 1.00 85.44 195 ILE A N 1
ATOM 1564 C CA . ILE A 1 195 ? -4.857 2.679 -1.960 1.00 85.44 195 ILE A CA 1
ATOM 1565 C C . ILE A 1 195 ? -5.364 1.732 -3.062 1.00 85.44 195 ILE A C 1
ATOM 1567 O O . ILE A 1 195 ? -4.562 1.182 -3.826 1.00 85.44 195 ILE A O 1
ATOM 1571 N N . GLN A 1 196 ? -6.683 1.557 -3.185 1.00 84.06 196 GLN A N 1
ATOM 1572 C CA . GLN A 1 196 ? -7.269 0.711 -4.229 1.00 84.06 196 GLN A CA 1
ATOM 1573 C C . GLN A 1 196 ? -6.996 1.246 -5.639 1.00 84.06 196 GLN A C 1
ATOM 1575 O O . GLN A 1 196 ? -6.643 0.464 -6.522 1.00 84.06 196 GLN A O 1
ATOM 1580 N N . ASN A 1 197 ? -7.102 2.559 -5.854 1.00 83.88 197 ASN A N 1
ATOM 1581 C CA . ASN A 1 197 ? -6.843 3.163 -7.164 1.00 83.88 197 ASN A CA 1
ATOM 1582 C C . ASN A 1 197 ? -5.360 3.062 -7.559 1.00 83.88 197 ASN A C 1
ATOM 1584 O O . ASN A 1 197 ? -5.046 2.694 -8.690 1.00 83.88 197 ASN A O 1
ATOM 1588 N N . LEU A 1 198 ? -4.445 3.276 -6.607 1.00 82.38 198 LEU A N 1
ATOM 1589 C CA . LEU A 1 198 ? -2.995 3.193 -6.835 1.00 82.38 198 LEU A CA 1
ATOM 1590 C C . LEU A 1 198 ? -2.542 1.831 -7.372 1.00 82.38 198 LEU A C 1
ATOM 1592 O O . LEU A 1 198 ? -1.661 1.764 -8.226 1.00 82.38 198 LEU A O 1
ATOM 1596 N N . THR A 1 199 ? -3.148 0.750 -6.882 1.00 70.88 199 THR A N 1
ATOM 1597 C CA . THR A 1 199 ? -2.754 -0.619 -7.247 1.00 70.88 199 THR A CA 1
ATOM 1598 C C . THR A 1 199 ? -3.154 -0.974 -8.688 1.00 70.88 199 THR A C 1
ATOM 1600 O O . THR A 1 199 ? -2.557 -1.864 -9.292 1.00 70.88 199 THR A O 1
ATOM 1603 N N . ASN A 1 200 ? -4.140 -0.278 -9.264 1.00 73.44 200 ASN A N 1
ATOM 1604 C CA . ASN A 1 200 ? -4.582 -0.509 -10.642 1.00 73.44 200 ASN A CA 1
ATOM 1605 C C . ASN A 1 200 ? -3.736 0.259 -11.666 1.00 73.44 200 ASN A C 1
ATOM 1607 O O . ASN A 1 200 ? -3.471 -0.265 -12.751 1.00 73.44 200 ASN A O 1
ATOM 1611 N N . ASP A 1 201 ? -3.307 1.473 -11.314 1.00 78.56 201 ASP A N 1
ATOM 1612 C CA . ASP A 1 201 ? -2.688 2.412 -12.255 1.00 78.56 201 ASP A CA 1
ATOM 1613 C C . ASP A 1 201 ? -1.166 2.256 -12.373 1.00 78.56 201 ASP A C 1
ATOM 1615 O O . ASP A 1 201 ? -0.591 2.619 -13.400 1.00 78.56 201 ASP A O 1
ATOM 1619 N N . TYR A 1 202 ? -0.504 1.706 -11.351 1.00 83.19 202 TYR A N 1
ATOM 1620 C CA . TYR A 1 202 ? 0.955 1.618 -11.292 1.00 83.19 202 TYR A CA 1
ATOM 1621 C C . TYR A 1 202 ? 1.418 0.177 -11.105 1.00 83.19 202 TYR A C 1
ATOM 1623 O O . TYR A 1 202 ? 1.095 -0.478 -10.116 1.00 83.19 202 TYR A O 1
ATOM 1631 N N . GLN A 1 203 ? 2.204 -0.320 -12.061 1.00 83.19 203 GLN A N 1
ATOM 1632 C CA . GLN A 1 203 ? 2.593 -1.731 -12.117 1.00 83.19 203 GLN A CA 1
ATOM 1633 C C . GLN A 1 203 ? 4.102 -1.948 -12.074 1.00 83.19 203 GLN A C 1
ATOM 1635 O O . GLN A 1 203 ? 4.530 -3.073 -11.819 1.00 83.19 203 GLN A O 1
ATOM 1640 N N . LYS A 1 204 ? 4.923 -0.920 -12.324 1.00 87.81 204 LYS A N 1
ATOM 1641 C CA . LYS A 1 204 ? 6.391 -1.035 -12.382 1.00 87.81 204 LYS A CA 1
ATOM 1642 C C . LYS A 1 204 ? 7.068 -0.305 -11.227 1.00 87.81 204 LYS A C 1
ATOM 1644 O O . LYS A 1 204 ? 6.597 0.735 -10.779 1.00 87.81 204 LYS A O 1
ATOM 1649 N N . LEU A 1 205 ? 8.233 -0.790 -10.794 1.00 86.25 205 LEU A N 1
ATOM 1650 C CA . LEU A 1 205 ? 9.005 -0.161 -9.709 1.00 86.25 205 LEU A CA 1
ATOM 1651 C C . LEU A 1 205 ? 9.381 1.299 -10.000 1.00 86.25 205 LEU A C 1
ATOM 1653 O O . LEU A 1 205 ? 9.401 2.122 -9.090 1.00 86.25 205 LEU A O 1
ATOM 1657 N N . ARG A 1 206 ? 9.615 1.652 -11.269 1.00 85.44 206 ARG A N 1
ATOM 1658 C CA . ARG A 1 206 ? 9.831 3.044 -11.703 1.00 85.44 206 ARG A CA 1
ATOM 1659 C C . ARG A 1 206 ? 8.700 3.985 -11.288 1.00 85.44 206 ARG A C 1
ATOM 1661 O O . ARG A 1 206 ? 8.919 5.176 -11.073 1.00 85.44 206 ARG A O 1
ATOM 1668 N N . GLU A 1 207 ? 7.484 3.463 -11.223 1.00 87.94 207 GLU A N 1
ATOM 1669 C CA . GLU A 1 207 ? 6.270 4.233 -10.980 1.00 87.94 207 GLU A CA 1
ATOM 1670 C C . GLU A 1 207 ? 5.990 4.434 -9.495 1.00 87.94 207 GLU A C 1
ATOM 1672 O O . GLU A 1 207 ? 5.131 5.237 -9.151 1.00 87.94 207 GLU A O 1
ATOM 1677 N N . VAL A 1 208 ? 6.759 3.795 -8.610 1.00 86.44 208 VAL A N 1
ATOM 1678 C CA . VAL A 1 208 ? 6.623 3.958 -7.157 1.00 86.44 208 VAL A CA 1
ATOM 1679 C C . VAL A 1 208 ? 6.759 5.425 -6.744 1.00 86.44 208 VAL A C 1
ATOM 1681 O O . VAL A 1 208 ? 6.020 5.889 -5.884 1.00 86.44 208 VAL A O 1
ATOM 1684 N N . ASN A 1 209 ? 7.612 6.205 -7.414 1.00 83.75 209 ASN A N 1
ATOM 1685 C CA . ASN A 1 209 ? 7.695 7.646 -7.159 1.00 83.75 209 ASN A CA 1
ATOM 1686 C C . ASN A 1 209 ? 6.392 8.386 -7.517 1.00 83.75 209 ASN A C 1
ATOM 1688 O O . ASN A 1 209 ? 5.997 9.299 -6.801 1.00 83.75 209 ASN A O 1
ATOM 1692 N N . LYS A 1 210 ? 5.673 7.954 -8.563 1.00 88.19 210 LYS A N 1
ATOM 1693 C CA . LYS A 1 210 ? 4.353 8.513 -8.896 1.00 88.19 210 LYS A CA 1
ATOM 1694 C C . LYS A 1 210 ? 3.309 8.134 -7.840 1.00 88.19 210 LYS A C 1
ATOM 1696 O O . LYS A 1 210 ? 2.489 8.972 -7.486 1.00 88.19 210 LYS A O 1
ATOM 1701 N N . ILE A 1 211 ? 3.367 6.908 -7.306 1.00 88.69 211 ILE A N 1
ATOM 1702 C CA . ILE A 1 211 ? 2.520 6.471 -6.179 1.00 88.69 211 ILE A CA 1
ATOM 1703 C C . ILE A 1 211 ? 2.741 7.392 -4.974 1.00 88.69 211 ILE A C 1
ATOM 1705 O O . ILE A 1 211 ? 1.778 7.866 -4.372 1.00 88.69 211 ILE A O 1
ATOM 1709 N N . VAL A 1 212 ? 4.006 7.684 -4.651 1.00 88.81 212 VAL A N 1
ATOM 1710 C CA . VAL A 1 212 ? 4.380 8.616 -3.578 1.00 88.81 212 VAL A CA 1
ATOM 1711 C C . VAL A 1 212 ? 3.783 10.006 -3.820 1.00 88.81 212 VAL A C 1
ATOM 1713 O O . VAL A 1 212 ? 3.214 10.583 -2.894 1.00 88.81 212 VAL A O 1
ATOM 1716 N N . ASP A 1 213 ? 3.854 10.526 -5.047 1.00 89.56 213 ASP A N 1
ATOM 1717 C CA . ASP A 1 213 ? 3.298 11.839 -5.394 1.00 89.56 213 ASP A CA 1
ATOM 1718 C C . ASP A 1 213 ? 1.766 11.884 -5.267 1.00 89.56 213 ASP A C 1
ATOM 1720 O O . ASP A 1 213 ? 1.216 12.847 -4.727 1.00 89.56 213 ASP A O 1
ATOM 1724 N N . VAL A 1 214 ? 1.068 10.831 -5.706 1.00 90.19 214 VAL A N 1
ATOM 1725 C CA . VAL A 1 214 ? -0.392 10.721 -5.566 1.00 90.19 214 VAL A CA 1
ATOM 1726 C C . VAL A 1 214 ? -0.793 10.667 -4.093 1.00 90.19 214 VAL A C 1
ATOM 1728 O O . VAL A 1 214 ? -1.677 11.418 -3.682 1.00 90.19 214 VAL A O 1
ATOM 1731 N N . LEU A 1 215 ? -0.120 9.855 -3.271 1.00 89.56 215 LEU A N 1
ATOM 1732 C CA . LEU A 1 215 ? -0.373 9.805 -1.826 1.00 89.56 215 LEU A CA 1
ATOM 1733 C C . LEU A 1 215 ? -0.132 11.170 -1.173 1.00 89.56 215 LEU A C 1
ATOM 1735 O O . LEU A 1 215 ? -0.951 11.635 -0.386 1.00 89.56 215 LEU A O 1
ATOM 1739 N N . ARG A 1 216 ? 0.953 11.854 -1.544 1.00 89.81 216 ARG A N 1
ATOM 1740 C CA . ARG A 1 216 ? 1.296 13.176 -1.005 1.00 89.81 216 ARG A CA 1
ATOM 1741 C C . ARG A 1 216 ? 0.267 14.257 -1.356 1.00 89.81 216 ARG A C 1
ATOM 1743 O O . ARG A 1 216 ? 0.203 15.269 -0.668 1.00 89.81 216 ARG A O 1
ATOM 1750 N N . SER A 1 217 ? -0.536 14.062 -2.403 1.00 89.19 217 SER A N 1
ATOM 1751 C CA . SER A 1 217 ? -1.599 15.004 -2.777 1.00 89.19 217 SER A CA 1
ATOM 1752 C C . SER A 1 217 ? -2.838 14.945 -1.872 1.00 89.19 217 SER A C 1
ATOM 1754 O O . SER A 1 217 ? -3.675 15.845 -1.938 1.00 89.19 217 SER A O 1
ATOM 1756 N N . ASN A 1 218 ? -2.962 13.916 -1.027 1.00 88.31 218 ASN A N 1
ATOM 1757 C CA . ASN A 1 218 ? -4.093 13.768 -0.117 1.00 88.31 218 ASN A CA 1
ATOM 1758 C C . ASN A 1 218 ?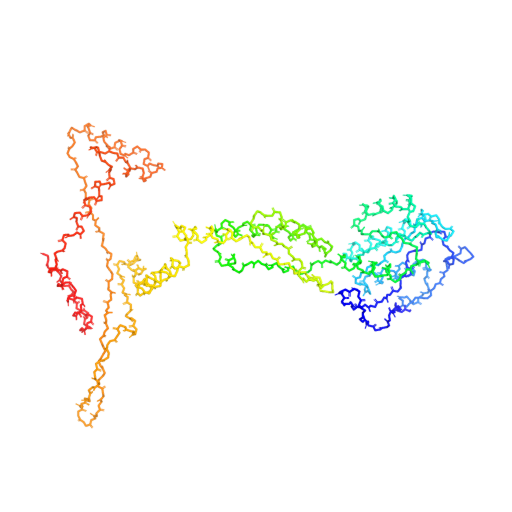 -4.035 14.801 1.023 1.00 88.31 218 ASN A C 1
ATOM 1760 O O . ASN A 1 218 ? -2.994 15.007 1.645 1.00 88.31 218 ASN A O 1
ATOM 1764 N N . GLU A 1 219 ? -5.173 15.421 1.340 1.00 88.75 219 GLU A N 1
ATOM 1765 C CA . GLU A 1 219 ? -5.251 16.495 2.337 1.00 88.75 219 GLU A CA 1
ATOM 1766 C C . GLU A 1 219 ? -4.909 16.060 3.770 1.00 88.75 219 GLU A C 1
ATOM 1768 O O . GLU A 1 219 ? -4.486 16.895 4.571 1.00 88.75 219 GLU A O 1
ATOM 1773 N N . TYR A 1 220 ? -5.055 14.777 4.092 1.00 89.88 220 TYR A N 1
ATOM 1774 C CA . TYR A 1 220 ? -4.800 14.208 5.416 1.00 89.88 220 TYR A CA 1
ATOM 1775 C C . TYR A 1 220 ? -3.335 13.837 5.656 1.00 89.88 220 TYR A C 1
ATOM 1777 O O . TYR A 1 220 ? -2.925 13.593 6.796 1.00 89.88 220 TYR A O 1
ATOM 1785 N N . ILE A 1 221 ? -2.550 13.774 4.585 1.00 92.00 221 ILE A N 1
ATOM 1786 C CA . ILE A 1 221 ? -1.171 13.308 4.604 1.00 92.00 221 ILE A CA 1
ATOM 1787 C C . ILE A 1 221 ? -0.234 14.504 4.803 1.00 92.00 221 ILE A C 1
ATOM 1789 O O . ILE A 1 221 ? -0.396 15.555 4.185 1.00 92.00 221 ILE A O 1
ATOM 1793 N N . ASP A 1 222 ? 0.736 14.341 5.699 1.00 92.81 222 ASP A N 1
ATOM 1794 C CA . ASP A 1 222 ? 1.806 15.311 5.947 1.00 92.81 222 ASP A CA 1
ATOM 1795 C C . ASP A 1 222 ? 3.048 14.965 5.116 1.00 92.81 222 ASP A C 1
ATOM 1797 O O . ASP A 1 222 ? 3.550 15.781 4.341 1.00 92.81 222 ASP A O 1
ATOM 1801 N N . SER A 1 223 ? 3.502 13.711 5.201 1.00 92.69 223 SER A N 1
ATOM 1802 C CA . SER A 1 223 ? 4.667 13.232 4.460 1.00 92.69 223 SER A CA 1
ATOM 1803 C C . SER A 1 223 ? 4.490 11.804 3.950 1.00 92.69 223 SER A C 1
ATOM 1805 O O . SER A 1 223 ? 3.747 10.992 4.504 1.00 92.69 223 SER A O 1
ATOM 1807 N N . VAL A 1 224 ? 5.181 11.508 2.849 1.00 93.75 224 VAL A N 1
ATOM 1808 C CA . VAL A 1 224 ? 5.237 10.178 2.233 1.00 93.75 224 VAL A CA 1
ATOM 1809 C C . VAL A 1 224 ? 6.676 9.909 1.836 1.00 93.75 224 VAL A C 1
ATOM 1811 O O . VAL A 1 224 ? 7.266 10.703 1.089 1.00 93.75 224 VAL A O 1
ATOM 1814 N N . GLU A 1 225 ? 7.216 8.800 2.325 1.00 90.75 225 GLU A N 1
ATOM 1815 C CA . GLU A 1 225 ? 8.607 8.399 2.141 1.00 90.75 225 GLU A CA 1
ATOM 1816 C C . GLU A 1 225 ? 8.688 6.980 1.582 1.00 90.75 225 GLU A C 1
ATOM 1818 O O . GLU A 1 225 ? 8.030 6.064 2.069 1.00 90.75 225 GLU A O 1
ATOM 1823 N N . LEU A 1 226 ? 9.522 6.795 0.562 1.00 88.50 226 LEU A N 1
ATOM 1824 C CA . LEU A 1 226 ? 9.883 5.482 0.041 1.00 88.50 226 LEU A CA 1
ATOM 1825 C C . LEU A 1 226 ? 11.008 4.919 0.914 1.00 88.50 226 LEU A C 1
ATOM 1827 O O . LEU A 1 226 ? 12.161 5.324 0.774 1.00 88.50 226 LEU A O 1
ATOM 1831 N N . THR A 1 227 ? 10.663 4.038 1.851 1.00 86.69 227 THR A N 1
ATOM 1832 C CA . THR A 1 227 ? 11.584 3.561 2.894 1.00 86.69 227 THR A CA 1
ATOM 1833 C C . THR A 1 227 ? 12.419 2.370 2.450 1.00 86.69 227 THR A C 1
ATOM 1835 O O . THR A 1 227 ? 13.535 2.193 2.939 1.00 86.69 227 THR A O 1
ATOM 1838 N N . ASN A 1 228 ? 11.914 1.553 1.522 1.00 83.12 228 ASN A N 1
ATOM 1839 C CA . ASN A 1 228 ? 12.631 0.376 1.043 1.00 83.12 228 ASN A CA 1
ATOM 1840 C C . ASN A 1 228 ? 12.222 -0.010 -0.386 1.00 83.12 228 ASN A C 1
ATOM 1842 O O . ASN A 1 228 ? 11.050 0.077 -0.750 1.00 83.12 228 ASN A O 1
ATOM 1846 N N . ILE A 1 229 ? 13.179 -0.488 -1.183 1.00 83.31 229 ILE A N 1
ATOM 1847 C CA . ILE A 1 229 ? 12.940 -1.083 -2.503 1.00 83.31 229 ILE A CA 1
ATOM 1848 C C . ILE A 1 229 ? 13.825 -2.320 -2.654 1.00 83.31 229 ILE A C 1
ATOM 1850 O O . ILE A 1 229 ? 15.050 -2.228 -2.596 1.00 83.31 229 ILE A O 1
ATOM 1854 N N . ASP A 1 230 ? 13.212 -3.465 -2.949 1.00 83.31 230 ASP A N 1
ATOM 1855 C CA . ASP A 1 230 ? 13.906 -4.684 -3.371 1.00 83.31 230 ASP A CA 1
ATOM 1856 C C . ASP A 1 230 ? 13.447 -5.051 -4.787 1.00 83.31 230 ASP A C 1
ATOM 1858 O O . ASP A 1 230 ? 12.446 -5.745 -5.004 1.00 83.31 230 ASP A O 1
ATOM 1862 N N . ALA A 1 231 ? 14.212 -4.580 -5.777 1.00 78.56 231 ALA A N 1
ATOM 1863 C CA . ALA A 1 231 ? 13.930 -4.832 -7.187 1.00 78.56 231 ALA A CA 1
ATOM 1864 C C . ALA A 1 231 ? 14.029 -6.317 -7.571 1.00 78.56 231 ALA A C 1
ATOM 1866 O O . ALA A 1 231 ? 13.357 -6.762 -8.499 1.00 78.56 231 ALA A O 1
ATOM 1867 N N . GLY A 1 232 ? 14.814 -7.109 -6.832 1.00 73.38 232 GLY A N 1
ATOM 1868 C CA . GLY A 1 232 ? 14.928 -8.550 -7.056 1.00 73.38 232 GLY A CA 1
ATOM 1869 C C . GLY A 1 232 ? 13.658 -9.314 -6.675 1.00 73.38 232 GLY A C 1
ATOM 1870 O O . GLY A 1 232 ? 13.364 -10.356 -7.269 1.00 73.38 232 GLY A O 1
ATOM 1871 N N . LYS A 1 233 ? 12.892 -8.799 -5.708 1.00 80.94 233 LYS A N 1
ATOM 1872 C CA . LYS A 1 233 ? 11.585 -9.346 -5.312 1.00 80.94 233 LYS A CA 1
ATOM 1873 C C . LYS A 1 233 ? 10.401 -8.612 -5.933 1.00 80.94 233 LYS A C 1
ATOM 1875 O O . LYS A 1 233 ? 9.304 -9.163 -5.916 1.00 80.94 233 LYS A O 1
ATOM 1880 N N . GLY A 1 234 ? 10.610 -7.428 -6.506 1.00 83.06 234 GLY A N 1
ATOM 1881 C CA . GLY A 1 234 ? 9.513 -6.545 -6.904 1.00 83.06 234 GLY A CA 1
ATOM 1882 C C . GLY A 1 234 ? 8.782 -5.976 -5.687 1.00 83.06 234 GLY A C 1
ATOM 1883 O O . GLY A 1 234 ? 7.563 -5.853 -5.725 1.00 83.06 234 GLY A O 1
ATOM 1884 N N . TYR A 1 235 ? 9.509 -5.710 -4.601 1.00 88.19 235 TYR A N 1
ATOM 1885 C CA . TYR A 1 235 ? 8.967 -5.190 -3.346 1.00 88.19 235 TYR A CA 1
ATOM 1886 C C . TYR A 1 235 ? 9.278 -3.700 -3.211 1.00 88.19 235 TYR A C 1
ATOM 1888 O O . TYR A 1 235 ? 10.414 -3.285 -3.459 1.00 88.19 235 TYR A O 1
ATOM 1896 N N . ALA A 1 236 ? 8.294 -2.916 -2.785 1.00 89.00 236 ALA A N 1
ATOM 1897 C CA . ALA A 1 236 ? 8.475 -1.525 -2.394 1.00 89.00 236 ALA A CA 1
ATOM 1898 C C . ALA A 1 236 ? 7.710 -1.239 -1.098 1.00 89.00 236 ALA A C 1
ATOM 1900 O O . ALA A 1 236 ? 6.587 -1.709 -0.919 1.00 89.00 236 ALA A O 1
ATOM 1901 N N . GLU A 1 237 ? 8.316 -0.450 -0.218 1.00 92.19 237 GLU A N 1
ATOM 1902 C CA . GLU A 1 237 ? 7.730 -0.030 1.051 1.00 92.19 237 GLU A CA 1
ATOM 1903 C C . GLU A 1 237 ? 7.610 1.488 1.095 1.00 92.19 237 GLU A C 1
ATOM 1905 O O . GLU A 1 237 ? 8.589 2.208 0.891 1.00 92.19 237 GLU A O 1
ATOM 1910 N N . ILE A 1 238 ? 6.405 1.969 1.375 1.00 92.25 238 ILE A N 1
ATOM 1911 C CA . ILE A 1 238 ? 6.091 3.387 1.492 1.00 92.25 238 ILE A CA 1
ATOM 1912 C C . ILE A 1 238 ? 5.578 3.639 2.903 1.00 92.25 238 ILE A C 1
ATOM 1914 O O . ILE A 1 238 ? 4.629 2.995 3.341 1.00 92.25 238 ILE A O 1
ATOM 1918 N N . THR A 1 239 ? 6.160 4.608 3.600 1.00 94.25 239 THR A N 1
ATOM 1919 C CA . THR A 1 239 ? 5.662 5.072 4.896 1.00 94.25 239 THR A CA 1
ATOM 1920 C C . THR A 1 239 ? 4.919 6.386 4.733 1.00 94.25 239 THR A C 1
ATOM 1922 O O . THR A 1 239 ? 5.427 7.335 4.136 1.00 94.25 239 THR A O 1
ATOM 1925 N N . VAL A 1 240 ? 3.698 6.426 5.263 1.00 93.12 240 VAL A N 1
ATOM 1926 C CA . VAL A 1 240 ? 2.804 7.579 5.233 1.00 93.12 240 VAL A CA 1
ATOM 1927 C C . VAL A 1 240 ? 2.689 8.151 6.640 1.00 93.12 240 VAL A C 1
ATOM 1929 O O . VAL A 1 240 ? 2.294 7.453 7.576 1.00 93.12 240 VAL A O 1
ATOM 1932 N N . THR A 1 241 ? 2.974 9.441 6.774 1.00 93.38 241 THR A N 1
ATOM 1933 C CA . THR A 1 241 ? 2.737 10.207 7.999 1.00 93.38 241 THR A CA 1
ATOM 1934 C C . THR A 1 241 ? 1.527 11.099 7.780 1.00 93.38 241 THR A C 1
ATOM 1936 O O . THR A 1 241 ? 1.442 11.817 6.786 1.00 93.38 241 THR A O 1
ATOM 1939 N N . CYS A 1 242 ? 0.564 11.030 8.693 1.00 92.56 242 CYS A N 1
ATOM 1940 C CA . CYS A 1 242 ? -0.629 11.873 8.651 1.00 92.56 242 CYS A CA 1
ATOM 1941 C C . CYS A 1 242 ? -0.423 13.131 9.486 1.00 92.56 242 CYS A C 1
ATOM 1943 O O . CYS A 1 242 ? 0.377 13.130 10.420 1.00 92.56 242 CYS A O 1
ATOM 1945 N N . LYS A 1 243 ? -1.189 14.171 9.166 1.00 91.31 243 LYS A N 1
ATOM 1946 C CA . LYS A 1 243 ? -1.201 15.426 9.917 1.00 91.31 243 LYS A CA 1
ATOM 1947 C C . LYS A 1 243 ? -1.660 15.206 11.359 1.00 91.31 243 LYS A C 1
ATOM 1949 O O . LYS A 1 243 ? -2.613 14.462 11.602 1.00 91.31 243 LYS A O 1
ATOM 1954 N N . ASP A 1 244 ? -1.015 15.883 12.305 1.00 85.12 244 ASP A N 1
ATOM 1955 C CA . ASP A 1 244 ? -1.354 15.791 13.731 1.00 85.12 244 ASP A CA 1
ATOM 1956 C C . ASP A 1 244 ? -2.780 16.297 14.011 1.00 85.12 244 ASP A C 1
ATOM 1958 O O . ASP A 1 244 ? -3.470 15.781 14.895 1.00 85.12 244 ASP A O 1
ATOM 1962 N N . GLU A 1 245 ? -3.259 17.276 13.237 1.00 87.81 245 GLU A N 1
ATOM 1963 C CA . GLU A 1 245 ? -4.616 17.814 13.345 1.00 87.81 245 GLU A CA 1
ATOM 1964 C C . GLU A 1 245 ? -5.675 16.739 13.089 1.00 87.81 245 GLU A C 1
ATOM 1966 O O . GLU A 1 245 ? -6.651 16.659 13.835 1.00 87.81 245 GLU A O 1
ATOM 1971 N N . LEU A 1 246 ? -5.442 15.855 12.113 1.00 89.94 246 LEU A N 1
ATOM 1972 C CA . LEU A 1 246 ? -6.383 14.794 11.761 1.00 89.94 246 LEU A CA 1
ATOM 1973 C C . LEU A 1 246 ? -6.628 13.843 12.938 1.00 89.94 246 LEU A C 1
ATOM 1975 O O . LEU A 1 246 ? -7.761 13.437 13.195 1.00 89.94 246 LEU A O 1
ATOM 1979 N N . TYR A 1 247 ? -5.571 13.485 13.671 1.00 86.62 247 TYR A N 1
ATOM 1980 C CA . TYR A 1 247 ? -5.707 12.616 14.837 1.00 86.62 247 TYR A CA 1
ATOM 1981 C C . TYR A 1 247 ? -6.620 13.249 15.898 1.00 86.62 247 TYR A C 1
ATOM 1983 O O . TYR A 1 247 ? -7.496 12.574 16.445 1.00 86.62 247 TYR A O 1
ATOM 1991 N N . ASN A 1 248 ? -6.451 14.549 16.153 1.00 84.69 248 ASN A N 1
ATOM 1992 C CA . ASN A 1 248 ? -7.263 15.279 17.125 1.00 84.69 248 ASN A CA 1
ATOM 1993 C C . ASN A 1 248 ? -8.720 15.424 16.665 1.00 84.69 248 ASN A C 1
ATOM 1995 O O . ASN A 1 248 ? -9.625 15.231 17.474 1.00 84.69 248 ASN A O 1
ATOM 1999 N N . GLU A 1 249 ? -8.958 15.693 15.379 1.00 86.56 249 GLU A N 1
ATOM 2000 C CA . GLU A 1 249 ? -10.307 15.782 14.802 1.00 86.56 249 GLU A CA 1
ATOM 2001 C C . GLU A 1 249 ? -11.074 14.459 14.915 1.00 86.56 249 GLU A C 1
ATOM 2003 O O . GLU A 1 249 ? -12.244 14.431 15.303 1.00 86.56 249 GLU A O 1
ATOM 2008 N N . ILE A 1 250 ? -10.410 13.338 14.630 1.00 88.69 250 ILE A N 1
ATOM 2009 C CA . ILE A 1 250 ? -11.005 12.004 14.769 1.00 88.69 250 ILE A CA 1
ATOM 2010 C C . ILE A 1 250 ? -11.330 11.712 16.232 1.00 88.69 250 ILE A C 1
ATOM 2012 O O . ILE A 1 250 ? -12.397 11.183 16.550 1.00 88.69 250 ILE A O 1
ATOM 2016 N N . LEU A 1 251 ? -10.414 12.058 17.134 1.00 85.44 251 LEU A N 1
ATOM 2017 C CA . LEU A 1 251 ? -10.592 11.853 18.562 1.00 85.44 251 LEU A CA 1
ATOM 2018 C C . LEU A 1 251 ? -11.780 12.672 19.095 1.00 85.44 251 LEU A C 1
ATOM 2020 O O . LEU A 1 251 ? -12.631 12.118 19.792 1.00 85.44 251 LEU A O 1
ATOM 2024 N N . GLU A 1 252 ? -11.898 13.937 18.688 1.00 85.81 252 GLU A N 1
ATOM 2025 C CA . GLU A 1 252 ? -13.049 14.801 18.975 1.00 85.81 252 GLU A CA 1
ATOM 2026 C C . GLU A 1 252 ? -14.352 14.223 18.402 1.00 85.81 252 GLU A C 1
ATOM 2028 O O . GLU A 1 252 ? -15.361 14.166 19.106 1.00 85.81 252 GLU A O 1
ATOM 2033 N N . SER A 1 253 ? -14.334 13.698 17.172 1.00 84.69 253 SER A N 1
ATOM 2034 C CA . SER A 1 253 ? -15.509 13.062 16.564 1.00 84.69 253 SER A CA 1
ATOM 2035 C C . SER A 1 253 ? -15.969 11.804 17.308 1.00 84.69 253 SER A C 1
ATOM 2037 O O . SER A 1 253 ? -17.168 11.524 17.336 1.00 84.69 253 SER A O 1
ATOM 2039 N N . ILE A 1 254 ? -15.048 11.019 17.873 1.00 83.88 254 ILE A N 1
ATOM 2040 C CA . ILE A 1 254 ? -15.380 9.797 18.623 1.00 83.88 254 ILE A CA 1
ATOM 2041 C C . ILE A 1 254 ? -15.924 10.144 20.010 1.00 83.88 254 ILE A C 1
ATOM 2043 O O . ILE A 1 254 ? -16.856 9.502 20.495 1.00 83.88 254 ILE A O 1
ATOM 2047 N N . ILE A 1 255 ? -15.324 11.140 20.657 1.00 84.69 255 ILE A N 1
ATOM 2048 C CA . ILE A 1 255 ? -15.614 11.517 22.043 1.00 84.69 255 ILE A CA 1
ATOM 2049 C C . ILE A 1 255 ? -16.816 12.471 22.132 1.00 84.69 255 ILE A C 1
ATOM 2051 O O . ILE A 1 255 ? -17.498 12.514 23.157 1.00 84.69 255 ILE A O 1
ATOM 2055 N N . GLY A 1 256 ? -17.115 13.193 21.051 1.00 83.12 256 GLY A N 1
ATOM 2056 C CA . GLY A 1 256 ? -18.235 14.128 20.935 1.00 83.12 256 GLY A CA 1
ATOM 2057 C C . GLY A 1 256 ? -17.956 15.528 21.492 1.00 83.12 256 GLY A C 1
ATOM 2058 O O . GLY A 1 256 ? -18.857 16.364 21.487 1.00 83.12 256 GLY A O 1
ATOM 2059 N N . HIS A 1 257 ? -16.744 15.788 21.981 1.00 82.44 257 HIS A N 1
ATOM 2060 C CA . HIS A 1 257 ? -16.265 17.111 22.377 1.00 82.44 257 HIS A CA 1
ATOM 2061 C C . HIS A 1 257 ? -14.748 17.196 22.205 1.00 82.44 257 HIS A C 1
ATOM 2063 O O . HIS A 1 257 ? -14.048 16.178 22.198 1.00 82.44 257 HIS A O 1
ATOM 2069 N N . LYS A 1 258 ? -14.255 18.425 22.062 1.00 80.81 258 LYS A N 1
ATOM 2070 C CA . LYS A 1 258 ? -12.834 18.718 21.939 1.00 80.81 258 LYS A CA 1
ATOM 2071 C C . LYS A 1 258 ? -12.124 18.505 23.268 1.00 80.81 258 LYS A C 1
ATOM 2073 O O . LYS A 1 258 ? -12.597 18.994 24.286 1.00 80.81 258 LYS A O 1
ATOM 2078 N N . ILE A 1 259 ? -10.973 17.841 23.223 1.00 81.62 259 ILE A N 1
ATOM 2079 C CA . ILE A 1 259 ? -10.083 17.707 24.376 1.00 81.62 259 ILE A CA 1
ATOM 2080 C C . ILE A 1 259 ? -8.979 18.750 24.270 1.00 81.62 259 ILE A C 1
ATOM 2082 O O . ILE A 1 259 ? -8.238 18.774 23.284 1.00 81.62 259 ILE A O 1
ATOM 2086 N N . GLU A 1 260 ? -8.870 19.611 25.276 1.00 80.19 260 GLU A N 1
ATOM 2087 C CA . GLU A 1 260 ? -7.913 20.722 25.266 1.00 80.19 260 GLU A CA 1
ATOM 2088 C C . GLU A 1 260 ? -6.586 20.362 25.944 1.00 80.19 260 GLU A C 1
ATOM 2090 O O . GLU A 1 260 ? -5.536 20.891 25.565 1.00 80.19 260 GLU A O 1
ATOM 2095 N N . ASP A 1 261 ? -6.599 19.437 26.912 1.00 85.25 261 ASP A N 1
ATOM 2096 C CA . ASP A 1 261 ? -5.396 19.032 27.635 1.00 85.25 261 ASP A CA 1
ATOM 2097 C C . ASP A 1 261 ? -5.298 17.526 27.951 1.00 85.25 261 ASP A C 1
ATOM 2099 O O . ASP A 1 261 ? -6.240 16.739 27.854 1.00 85.25 261 ASP A O 1
ATOM 2103 N N . ARG A 1 262 ? -4.085 17.093 28.326 1.00 85.94 262 ARG A N 1
ATOM 2104 C CA . ARG A 1 262 ? -3.787 15.680 28.621 1.00 85.94 262 ARG A CA 1
ATOM 2105 C C . ARG A 1 262 ? -4.471 15.167 29.893 1.00 85.94 262 ARG A C 1
ATOM 2107 O O . ARG A 1 262 ? -4.670 13.962 30.016 1.00 85.94 262 ARG A O 1
ATOM 2114 N N . GLY A 1 263 ? -4.760 16.042 30.851 1.00 89.62 263 GLY A N 1
ATOM 2115 C CA . GLY A 1 263 ? -5.460 15.706 32.088 1.00 89.62 263 GLY A CA 1
ATOM 2116 C C . GLY A 1 263 ? -6.931 15.392 31.836 1.00 89.62 263 GLY A C 1
ATOM 2117 O O . GLY A 1 263 ? -7.415 14.376 32.333 1.00 89.62 263 GLY A O 1
ATOM 2118 N N . GLU A 1 264 ? -7.601 16.190 31.006 1.00 87.19 264 GLU A N 1
ATOM 2119 C CA . GLU A 1 264 ? -8.972 15.946 30.545 1.00 87.19 264 GLU A CA 1
ATOM 2120 C C . GLU A 1 264 ? -9.088 14.584 29.847 1.00 87.19 264 GLU A C 1
ATOM 2122 O O . GLU A 1 264 ? -9.959 13.783 30.193 1.00 87.19 264 GLU A O 1
ATOM 2127 N N . PHE A 1 265 ? -8.143 14.250 28.959 1.00 87.12 265 PHE A N 1
ATOM 2128 C CA . PHE A 1 265 ? -8.111 12.928 28.325 1.00 87.12 265 PHE A CA 1
ATOM 2129 C C . PHE A 1 265 ? -8.008 11.780 29.339 1.00 87.12 265 PHE A C 1
ATOM 2131 O O . PHE A 1 265 ? -8.689 10.763 29.207 1.00 87.12 265 PHE A O 1
ATOM 2138 N N . ILE A 1 266 ? -7.161 11.923 30.365 1.00 89.75 266 ILE A N 1
ATOM 2139 C CA . ILE A 1 266 ? -6.995 10.895 31.402 1.00 89.75 266 ILE A CA 1
ATOM 2140 C C . ILE A 1 266 ? -8.273 10.747 32.231 1.00 89.75 266 ILE A C 1
ATOM 2142 O O . ILE A 1 266 ? -8.691 9.615 32.471 1.00 89.75 266 ILE A O 1
ATOM 2146 N N . ALA A 1 267 ? -8.893 11.856 32.640 1.00 89.19 267 ALA A N 1
ATOM 2147 C CA . ALA A 1 267 ? -10.143 11.838 33.397 1.00 89.19 267 ALA A CA 1
ATOM 2148 C C . ALA A 1 267 ? -11.250 11.129 32.606 1.00 89.19 267 ALA A C 1
ATOM 2150 O O . ALA A 1 267 ? -11.881 10.198 33.102 1.00 89.19 267 ALA A O 1
ATOM 2151 N N . LEU A 1 268 ? -11.384 11.467 31.325 1.00 89.12 268 LEU A N 1
ATOM 2152 C CA . LEU A 1 268 ? -12.333 10.827 30.427 1.00 89.12 268 LEU A CA 1
ATOM 2153 C C . LEU A 1 268 ? -12.090 9.312 30.306 1.00 89.12 268 LEU A C 1
ATOM 2155 O O . LEU A 1 268 ? -13.032 8.522 30.351 1.00 89.12 268 LEU A O 1
ATOM 2159 N N . LEU A 1 269 ? -10.833 8.871 30.180 1.00 90.06 269 LEU A N 1
ATOM 2160 C CA . LEU A 1 269 ? -10.499 7.442 30.142 1.00 90.06 269 LEU A CA 1
ATOM 2161 C C . LEU A 1 269 ? -10.840 6.719 31.453 1.00 90.06 269 LEU A C 1
ATOM 2163 O O . LEU A 1 269 ? -11.205 5.539 31.420 1.00 90.06 269 LEU A O 1
ATOM 2167 N N . GLN A 1 270 ? -10.715 7.394 32.597 1.00 91.94 270 GLN A N 1
ATOM 2168 C CA . GLN A 1 270 ? -11.129 6.852 33.891 1.00 91.94 270 GLN A CA 1
ATOM 2169 C C . GLN A 1 270 ? -12.651 6.679 33.939 1.00 91.94 270 GLN A C 1
ATOM 2171 O O . GLN A 1 270 ? -13.112 5.572 34.227 1.00 91.94 270 GLN A O 1
ATOM 2176 N N . ASP A 1 271 ? -13.408 7.698 33.532 1.00 91.06 271 ASP A N 1
ATOM 2177 C CA . ASP A 1 271 ? -14.873 7.649 33.467 1.00 91.06 271 ASP A CA 1
ATOM 2178 C C . ASP A 1 271 ? -15.361 6.549 32.509 1.00 91.06 271 ASP A C 1
ATOM 2180 O O . ASP A 1 271 ? -16.224 5.739 32.858 1.00 91.06 271 ASP A O 1
ATOM 2184 N N . TYR A 1 272 ? -14.754 6.433 31.320 1.00 90.62 272 TYR A N 1
ATOM 2185 C CA . TYR A 1 272 ? -15.062 5.356 30.372 1.00 90.62 272 TYR A CA 1
ATOM 2186 C C . TYR A 1 272 ? -14.754 3.975 30.940 1.00 90.62 272 TYR A C 1
ATOM 2188 O O . TYR A 1 272 ? -15.499 3.027 30.683 1.00 90.62 272 TYR A O 1
ATOM 2196 N N . ARG A 1 273 ? -13.663 3.827 31.696 1.00 92.38 273 ARG A N 1
ATOM 2197 C CA . ARG A 1 273 ? -13.318 2.553 32.329 1.00 92.38 273 ARG A CA 1
ATOM 2198 C C . ARG A 1 273 ? -14.356 2.165 33.374 1.00 92.38 273 ARG A C 1
ATOM 2200 O O . ARG A 1 273 ? -14.755 1.001 33.402 1.00 92.38 273 ARG A O 1
ATOM 2207 N N . GLU A 1 274 ? -14.781 3.101 34.214 1.00 92.38 274 GLU A N 1
ATOM 2208 C CA . GLU A 1 274 ? -15.814 2.856 35.223 1.00 92.38 274 GLU A CA 1
ATOM 2209 C C . GLU A 1 274 ? -17.147 2.490 34.565 1.00 92.38 274 GLU A C 1
ATOM 2211 O O . GLU A 1 274 ? -17.701 1.423 34.844 1.00 92.38 274 GLU A O 1
ATOM 2216 N N . ALA A 1 275 ? -17.601 3.291 33.598 1.00 92.44 275 ALA A N 1
ATOM 2217 C CA . ALA A 1 275 ? -18.819 3.020 32.841 1.00 92.44 275 ALA A CA 1
ATOM 2218 C C . ALA A 1 275 ? -18.764 1.665 32.118 1.00 92.44 275 ALA A C 1
ATOM 2220 O O . ALA A 1 275 ? -19.746 0.919 32.108 1.00 92.44 275 ALA A O 1
ATOM 2221 N N . LYS A 1 276 ? -17.608 1.310 31.542 1.00 92.31 276 LYS A N 1
ATOM 2222 C CA . LYS A 1 276 ? -17.406 0.025 30.870 1.00 92.31 276 LYS A CA 1
ATOM 2223 C C . LYS A 1 276 ? -17.477 -1.152 31.840 1.00 92.31 276 LYS A C 1
ATOM 2225 O O . LYS A 1 276 ? -18.115 -2.145 31.511 1.00 92.31 276 LYS A O 1
ATOM 2230 N N . LEU A 1 277 ? -16.862 -1.058 33.020 1.00 88.31 277 LEU A N 1
ATOM 2231 C CA . LEU A 1 277 ? -16.911 -2.126 34.026 1.00 88.31 277 LEU A CA 1
ATOM 2232 C C . LEU A 1 277 ? -18.337 -2.390 34.520 1.00 88.31 277 LEU A C 1
ATOM 2234 O O . LEU A 1 277 ? -18.707 -3.551 34.719 1.00 88.31 277 LEU A O 1
ATOM 2238 N N . GLU A 1 278 ? -19.126 -1.333 34.697 1.00 87.62 278 GLU A N 1
ATOM 2239 C CA . GLU A 1 278 ? -20.535 -1.441 35.074 1.00 87.62 278 GLU A CA 1
ATOM 2240 C C . GLU A 1 278 ? -21.378 -1.996 33.921 1.00 87.62 278 GLU A C 1
ATOM 2242 O O . GLU A 1 278 ? -22.111 -2.968 34.114 1.00 87.62 278 GLU A O 1
ATOM 2247 N N . TYR A 1 279 ? -21.228 -1.473 32.699 1.00 90.81 279 TYR A N 1
ATOM 2248 C CA . TYR A 1 279 ? -21.952 -1.972 31.527 1.00 90.81 279 TYR A CA 1
ATOM 2249 C C . TYR A 1 279 ? -21.637 -3.441 31.225 1.00 90.81 279 TYR A C 1
ATOM 2251 O O . TYR A 1 279 ? -22.561 -4.234 31.046 1.00 90.81 279 TYR A O 1
ATOM 2259 N N . ASP A 1 280 ? -20.360 -3.833 31.228 1.00 88.56 280 ASP A N 1
ATOM 2260 C CA . ASP A 1 280 ? -19.929 -5.211 30.968 1.00 88.56 280 ASP A CA 1
ATOM 2261 C C . ASP A 1 280 ? -20.529 -6.186 32.003 1.00 88.56 280 ASP A C 1
ATOM 2263 O O . ASP A 1 280 ? -20.804 -7.342 31.678 1.00 88.56 280 ASP A O 1
ATOM 2267 N N . SER A 1 281 ? -20.801 -5.724 33.232 1.00 86.50 281 SER A N 1
ATOM 2268 C CA . SER A 1 281 ? -21.438 -6.545 34.271 1.00 86.50 281 SER A CA 1
ATOM 2269 C C . SER A 1 281 ? -22.915 -6.854 33.988 1.00 86.50 281 SER A C 1
ATOM 2271 O O . SER A 1 281 ? -23.413 -7.894 34.415 1.00 86.50 281 SER A O 1
ATOM 2273 N N . ILE A 1 282 ? -23.610 -5.995 33.231 1.00 91.06 282 ILE A N 1
ATOM 2274 C CA . ILE A 1 282 ? -25.053 -6.107 32.965 1.00 91.06 282 ILE A CA 1
ATOM 2275 C C . ILE A 1 282 ? -25.413 -6.337 31.491 1.00 91.06 282 ILE A C 1
ATOM 2277 O O . ILE A 1 282 ? -26.573 -6.618 31.186 1.00 91.06 282 ILE A O 1
ATOM 2281 N N . GLN A 1 283 ? -24.460 -6.223 30.564 1.00 93.12 283 GLN A N 1
ATOM 2282 C CA . GLN A 1 283 ? -24.704 -6.230 29.118 1.00 93.12 283 GLN A CA 1
ATOM 2283 C C . GLN A 1 283 ? -25.486 -7.466 28.650 1.00 93.12 283 GLN A C 1
ATOM 2285 O O . GLN A 1 283 ? -26.435 -7.343 27.871 1.00 93.12 283 GLN A O 1
ATOM 2290 N N . SER A 1 284 ? -25.112 -8.655 29.128 1.00 90.75 284 SER A N 1
ATOM 2291 C CA . SER A 1 284 ? -25.777 -9.916 28.775 1.00 90.75 284 SER A CA 1
ATOM 2292 C C . SER A 1 284 ? -27.225 -9.958 29.271 1.00 90.75 284 SER A C 1
ATOM 2294 O O . SER A 1 284 ? -28.129 -10.336 28.522 1.00 90.75 284 SER A O 1
ATOM 2296 N N . ALA A 1 285 ? -27.466 -9.490 30.498 1.00 92.75 285 ALA A N 1
ATOM 2297 C CA . ALA A 1 285 ? -28.799 -9.366 31.077 1.00 92.75 285 ALA A CA 1
ATOM 2298 C C . ALA A 1 285 ? -29.661 -8.391 30.273 1.00 92.75 285 ALA A C 1
ATOM 2300 O O . ALA A 1 285 ? -30.811 -8.690 29.961 1.00 92.75 285 ALA A O 1
ATOM 2301 N N . LEU A 1 286 ? -29.095 -7.250 29.878 1.00 93.94 286 LEU A N 1
ATOM 2302 C CA . LEU A 1 286 ? -29.794 -6.249 29.081 1.00 93.94 286 LEU A CA 1
ATOM 2303 C C . LEU A 1 286 ? -30.198 -6.801 27.708 1.00 93.94 286 LEU A C 1
ATOM 2305 O O . LEU A 1 286 ? -31.337 -6.608 27.278 1.00 93.94 286 LEU A O 1
ATOM 2309 N N . GLN A 1 287 ? -29.296 -7.513 27.027 1.00 93.25 287 GLN A N 1
ATOM 2310 C CA . GLN A 1 287 ? -29.596 -8.162 25.747 1.00 93.25 287 GLN A CA 1
ATOM 2311 C C . GLN A 1 287 ? -30.694 -9.225 25.891 1.00 93.25 287 GLN A C 1
ATOM 2313 O O . GLN A 1 287 ? -31.651 -9.224 25.115 1.00 93.25 287 GLN A O 1
ATOM 2318 N N . MET A 1 288 ? -30.608 -10.077 26.916 1.00 92.19 288 MET A N 1
ATOM 2319 C CA . MET A 1 288 ? -31.615 -11.103 27.203 1.00 92.19 288 MET A CA 1
ATOM 2320 C C . MET A 1 288 ? -32.984 -10.487 27.525 1.00 92.19 288 MET A C 1
ATOM 2322 O O . MET A 1 288 ? -34.005 -10.930 26.997 1.00 92.19 288 MET A O 1
ATOM 2326 N N . CYS A 1 289 ? -33.003 -9.417 28.321 1.00 94.81 289 CYS A N 1
ATOM 2327 C CA . CYS A 1 289 ? -34.209 -8.678 28.683 1.00 94.81 289 CYS A CA 1
ATOM 2328 C C . CYS A 1 289 ? -34.882 -8.047 27.456 1.00 94.81 289 CYS A C 1
ATOM 2330 O O . CYS A 1 289 ? -36.102 -8.117 27.313 1.00 94.81 289 CYS A O 1
ATOM 2332 N N . ARG A 1 290 ? -34.099 -7.497 26.516 1.00 92.06 290 ARG A N 1
ATOM 2333 C CA . ARG A 1 290 ? -34.628 -6.959 25.250 1.00 92.06 290 ARG A CA 1
ATOM 2334 C C . ARG A 1 290 ? -35.295 -8.030 24.386 1.00 92.06 290 ARG A C 1
ATOM 2336 O O . ARG A 1 290 ? -36.288 -7.726 23.735 1.00 92.06 290 ARG A O 1
ATOM 2343 N N . GLN A 1 291 ? -34.758 -9.249 24.378 1.00 91.75 291 GLN A N 1
ATOM 2344 C CA . GLN A 1 291 ? -35.255 -10.345 23.539 1.00 91.75 291 GLN A CA 1
ATOM 2345 C C . GLN A 1 291 ? -36.430 -11.103 24.165 1.00 91.75 291 GLN A C 1
ATOM 2347 O O . GLN A 1 291 ? -37.367 -11.467 23.463 1.00 91.75 291 GLN A O 1
ATOM 2352 N N . THR A 1 292 ? -36.379 -11.359 25.472 1.00 91.56 292 THR A N 1
ATOM 2353 C CA . THR A 1 292 ? -37.300 -12.289 26.154 1.00 91.56 292 THR A CA 1
ATOM 2354 C C . THR A 1 292 ? -38.208 -11.614 27.180 1.00 91.56 292 THR A C 1
ATOM 2356 O O . THR A 1 292 ? -39.138 -12.233 27.688 1.00 91.56 292 THR A O 1
ATOM 2359 N N . GLY A 1 293 ? -37.942 -10.349 27.507 1.00 88.25 293 GLY A N 1
ATOM 2360 C CA . GLY A 1 293 ? -38.619 -9.615 28.572 1.00 88.25 293 GLY A CA 1
ATOM 2361 C C . GLY A 1 293 ? -38.027 -9.824 29.970 1.00 88.25 293 GLY A C 1
ATOM 2362 O O . GLY A 1 293 ? -38.411 -9.113 30.898 1.00 88.25 293 GLY A O 1
ATOM 2363 N N . TYR A 1 294 ? -37.071 -10.744 30.133 1.00 90.62 294 TYR A N 1
ATOM 2364 C CA . TYR A 1 294 ? -36.401 -11.007 31.406 1.00 90.62 294 TYR A CA 1
ATOM 2365 C C . TYR A 1 294 ? -34.905 -11.249 31.202 1.00 90.62 294 TYR A C 1
ATOM 2367 O O . TYR A 1 294 ? -34.511 -12.006 30.326 1.00 90.62 294 TYR A O 1
ATOM 2375 N N . GLY A 1 295 ? -34.056 -10.610 31.998 1.00 91.69 295 GLY A N 1
ATOM 2376 C CA . GLY A 1 295 ? -32.605 -10.737 31.901 1.00 91.69 295 GLY A CA 1
ATOM 2377 C C . GLY A 1 295 ? -31.968 -10.981 33.255 1.00 91.69 295 GLY A C 1
ATOM 2378 O O . GLY A 1 295 ? -32.402 -10.409 34.252 1.00 91.69 295 GLY A O 1
ATOM 2379 N N . ILE A 1 296 ? -30.927 -11.807 33.292 1.00 90.19 296 ILE A N 1
ATOM 2380 C CA . ILE A 1 296 ? -30.192 -12.121 34.521 1.00 90.19 296 ILE A CA 1
ATOM 2381 C C . ILE A 1 296 ? -28.720 -11.800 34.295 1.00 90.19 296 ILE A C 1
ATOM 2383 O O . ILE A 1 296 ? -28.126 -12.281 33.330 1.00 90.19 296 ILE A O 1
ATOM 2387 N N . ALA A 1 297 ? -28.143 -10.987 35.177 1.00 89.50 297 ALA A N 1
ATOM 2388 C CA . ALA A 1 297 ? -26.714 -10.719 35.187 1.00 89.50 297 ALA A CA 1
ATOM 2389 C C . ALA A 1 297 ? -26.018 -11.711 36.119 1.00 89.50 297 ALA A C 1
ATOM 2391 O O . ALA A 1 297 ? -26.402 -11.871 37.285 1.00 89.50 297 ALA A O 1
ATOM 2392 N N . THR A 1 298 ? -24.988 -12.375 35.604 1.00 81.38 298 THR A N 1
ATOM 2393 C CA . THR A 1 298 ? -24.162 -13.273 36.408 1.00 81.38 298 THR A CA 1
ATOM 2394 C C . THR A 1 298 ? -23.249 -12.438 37.313 1.00 81.38 298 THR A C 1
ATOM 2396 O O . THR A 1 298 ? -22.549 -11.563 36.801 1.00 81.38 298 THR A O 1
ATOM 2399 N N . PRO A 1 299 ? -23.208 -12.698 38.633 1.00 80.75 299 PRO A N 1
ATOM 2400 C CA . PRO A 1 299 ? -22.323 -11.974 39.540 1.00 80.75 299 PRO A CA 1
ATOM 2401 C C . PRO A 1 299 ? -20.855 -12.190 39.158 1.00 80.75 299 PRO A C 1
ATOM 2403 O O . PRO A 1 299 ? -20.460 -13.313 38.825 1.00 80.75 299 PRO A O 1
ATOM 2406 N N . ARG A 1 300 ? -20.020 -11.151 39.260 1.00 79.88 300 ARG A N 1
ATOM 2407 C CA . ARG A 1 300 ? -18.574 -11.311 39.064 1.00 79.88 300 ARG A CA 1
ATOM 2408 C C . ARG A 1 300 ? -17.967 -11.940 40.312 1.00 79.88 300 ARG A C 1
ATOM 2410 O O . ARG A 1 300 ? -18.458 -11.747 41.420 1.00 79.88 300 ARG A O 1
ATOM 2417 N N . THR A 1 301 ? -16.838 -12.626 40.161 1.00 78.00 301 THR A N 1
ATOM 2418 C CA . THR A 1 301 ? -16.111 -13.227 41.294 1.00 78.00 301 THR A CA 1
ATOM 2419 C C . THR A 1 301 ? -15.750 -12.199 42.370 1.00 78.00 301 THR A C 1
ATOM 2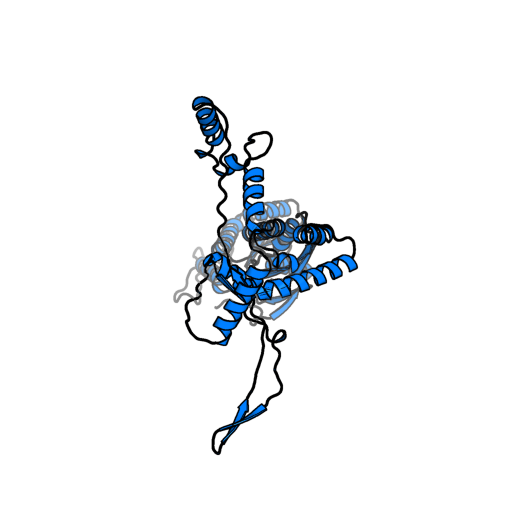421 O O . THR A 1 301 ? -15.783 -12.520 43.552 1.00 78.00 301 THR A O 1
ATOM 2424 N N . ILE A 1 302 ? -15.454 -10.955 41.975 1.00 79.69 302 ILE A N 1
ATOM 2425 C CA . ILE A 1 302 ? -15.150 -9.859 42.908 1.00 79.69 302 ILE A CA 1
ATOM 2426 C C . ILE A 1 302 ? -16.362 -9.427 43.748 1.00 79.69 302 ILE A C 1
ATOM 242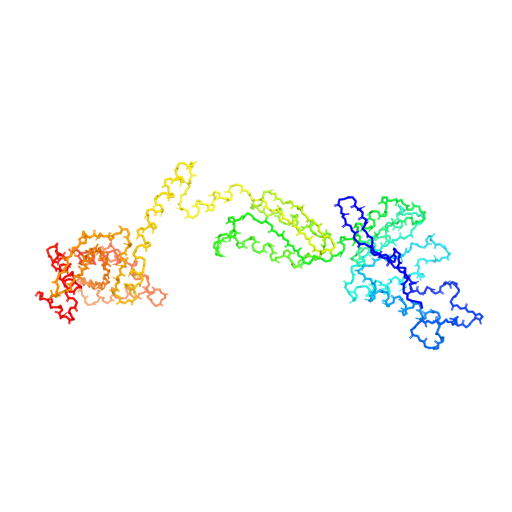8 O O . ILE A 1 302 ? -16.190 -8.907 44.847 1.00 79.69 302 ILE A O 1
ATOM 2432 N N . ASP A 1 303 ? -17.576 -9.695 43.264 1.00 78.88 303 ASP A N 1
ATOM 2433 C CA . ASP A 1 303 ? -18.826 -9.387 43.961 1.00 78.88 303 ASP A CA 1
ATOM 2434 C C . ASP A 1 303 ? -19.247 -10.534 44.912 1.00 78.88 303 ASP A C 1
ATOM 2436 O O . ASP A 1 303 ? -20.206 -10.397 45.675 1.00 78.88 303 ASP A O 1
ATOM 2440 N N . MET A 1 304 ? -18.536 -11.673 44.893 1.00 83.81 304 MET A N 1
ATOM 2441 C CA . MET A 1 304 ? -18.816 -12.835 45.742 1.00 83.81 304 MET A CA 1
ATOM 2442 C C . MET A 1 304 ? -18.151 -12.695 47.115 1.00 83.81 304 MET A C 1
ATOM 2444 O O . MET A 1 304 ? -16.954 -12.437 47.233 1.00 83.81 304 MET A O 1
ATOM 2448 N N . LYS A 1 305 ? -18.913 -12.949 48.180 1.00 84.38 305 LYS A N 1
ATOM 2449 C CA . LYS A 1 305 ? -18.408 -13.031 49.555 1.00 84.38 305 LYS A CA 1
ATOM 2450 C C . LYS A 1 305 ? -18.411 -14.479 50.017 1.00 84.38 305 LYS A C 1
ATOM 2452 O O . LYS A 1 305 ? -19.471 -15.088 50.134 1.00 84.38 305 LYS A O 1
ATOM 2457 N N . LEU A 1 306 ? -17.228 -15.021 50.295 1.00 85.12 306 LEU A N 1
ATOM 2458 C CA . LEU A 1 306 ? -17.073 -16.350 50.882 1.00 85.12 306 LEU A CA 1
ATOM 2459 C C . LEU A 1 306 ? -17.120 -16.243 52.411 1.00 85.12 306 LEU A C 1
ATOM 2461 O O . LEU A 1 306 ? -16.281 -15.575 53.020 1.00 85.12 306 LEU A O 1
ATOM 2465 N N . ASN A 1 307 ? -18.091 -16.908 53.032 1.00 85.44 307 ASN A N 1
ATOM 2466 C CA . ASN A 1 307 ? -18.169 -17.025 54.483 1.00 85.44 307 ASN A CA 1
ATOM 2467 C C . ASN A 1 307 ? -17.091 -17.986 55.002 1.00 85.44 307 ASN A C 1
ATOM 2469 O O . ASN A 1 307 ? -16.546 -18.814 54.267 1.00 85.44 307 ASN A O 1
ATOM 2473 N N . LYS A 1 308 ? -16.774 -17.881 56.299 1.00 85.00 308 LYS A N 1
ATOM 2474 C CA . LYS A 1 308 ? -15.793 -18.769 56.932 1.00 85.00 308 LYS A CA 1
ATOM 2475 C C . LYS A 1 308 ? -16.231 -20.236 56.768 1.00 85.00 308 LYS A C 1
ATOM 2477 O O . LYS A 1 308 ? -17.373 -20.543 57.100 1.00 85.00 308 LYS A O 1
ATOM 2482 N N . PRO A 1 309 ? -15.345 -21.136 56.297 1.00 87.88 309 PRO A N 1
ATOM 2483 C CA . PRO A 1 309 ? -15.660 -22.555 56.188 1.00 87.88 309 PRO A CA 1
ATOM 2484 C C . PRO A 1 309 ? -15.996 -23.166 57.550 1.00 87.88 309 PRO A C 1
ATOM 2486 O O . PRO A 1 309 ? -15.255 -22.976 58.516 1.00 87.88 309 PRO A O 1
ATOM 2489 N N . GLU A 1 310 ? -17.073 -23.944 57.613 1.00 88.00 310 GLU A N 1
ATOM 2490 C CA . GLU A 1 310 ? -17.498 -24.632 58.835 1.00 88.00 310 GLU A CA 1
ATOM 2491 C C . GLU A 1 310 ? -17.350 -26.146 58.686 1.00 88.00 310 GLU A C 1
ATOM 2493 O O . GLU A 1 310 ? -17.720 -26.729 57.665 1.00 88.00 310 GLU A O 1
ATOM 2498 N N . ILE A 1 311 ? -16.822 -26.815 59.713 1.00 86.94 311 ILE A N 1
ATOM 2499 C CA . ILE A 1 311 ? -16.758 -28.279 59.725 1.00 86.94 311 ILE A CA 1
ATOM 2500 C C . ILE A 1 311 ? -18.150 -28.813 60.043 1.00 86.94 311 ILE A C 1
ATOM 2502 O O . ILE A 1 311 ? -18.734 -28.500 61.079 1.00 86.94 311 ILE A O 1
ATOM 2506 N N . THR A 1 312 ? -18.660 -29.671 59.170 1.00 86.88 312 THR A N 1
ATOM 2507 C CA . THR A 1 312 ? -19.931 -30.363 59.367 1.00 86.88 312 THR A CA 1
ATOM 2508 C C . THR A 1 312 ? -19.682 -31.837 59.643 1.00 86.88 312 THR A C 1
ATOM 2510 O O . THR A 1 312 ? -18.737 -32.439 59.130 1.00 86.88 312 THR A O 1
ATOM 2513 N N . LYS A 1 313 ? -20.520 -32.439 60.488 1.00 81.88 313 LYS A N 1
ATOM 2514 C CA . LYS A 1 313 ? -20.443 -33.861 60.823 1.00 81.88 313 LYS A CA 1
ATOM 2515 C C . LYS A 1 313 ? -21.774 -34.524 60.511 1.00 81.88 313 LYS A C 1
ATOM 2517 O O . LYS A 1 313 ? -22.805 -34.111 61.036 1.00 81.88 313 LYS A O 1
ATOM 2522 N N . GLN A 1 314 ? -21.739 -35.569 59.689 1.00 74.62 314 GLN A N 1
ATOM 2523 C CA . GLN A 1 314 ? -22.908 -36.386 59.368 1.00 74.62 314 GLN A CA 1
ATOM 2524 C C . GLN A 1 314 ? -22.560 -37.856 59.625 1.00 74.62 314 GLN A C 1
ATOM 2526 O O . GLN A 1 314 ? -21.717 -38.452 58.949 1.00 74.62 314 GLN A O 1
ATOM 2531 N N . GLY A 1 315 ? -23.154 -38.430 60.675 1.00 83.88 315 GLY A N 1
ATOM 2532 C CA . GLY A 1 315 ? -22.774 -39.752 61.181 1.00 83.88 315 GLY A CA 1
ATOM 2533 C C . GLY A 1 315 ? -21.310 -39.798 61.647 1.00 83.88 315 GLY A C 1
ATOM 2534 O O . GLY A 1 315 ? -20.892 -39.009 62.496 1.00 83.88 315 GLY A O 1
ATOM 2535 N N . GLY A 1 316 ? -20.529 -40.733 61.091 1.00 87.56 316 GLY A N 1
ATOM 2536 C CA . GLY A 1 316 ? -19.100 -40.922 61.386 1.00 87.56 316 GLY A CA 1
ATOM 2537 C C . GLY A 1 316 ? -18.126 -40.170 60.468 1.00 87.56 316 GLY A C 1
ATOM 2538 O O . GLY A 1 316 ? -16.920 -40.352 60.607 1.00 87.56 316 GLY A O 1
ATOM 2539 N N . ARG A 1 317 ? -18.612 -39.359 59.517 1.00 81.62 317 ARG A N 1
ATOM 2540 C CA . ARG A 1 317 ? -17.774 -38.635 58.544 1.00 81.62 317 ARG A CA 1
ATOM 2541 C C . ARG A 1 317 ? -17.793 -37.127 58.803 1.00 81.62 317 ARG A C 1
ATOM 2543 O O . ARG A 1 317 ? -18.805 -36.581 59.246 1.00 81.62 317 ARG A O 1
ATOM 2550 N N . TYR A 1 318 ? -16.671 -36.477 58.503 1.00 88.31 318 TYR A N 1
ATOM 2551 C CA . TYR A 1 318 ? -16.494 -35.026 58.566 1.00 88.31 318 TYR A CA 1
ATOM 2552 C C . TYR A 1 318 ? -16.489 -34.445 57.150 1.00 88.31 318 TYR A C 1
ATOM 2554 O O . TYR A 1 318 ? -15.914 -35.039 56.239 1.00 88.31 318 TYR A O 1
ATOM 2562 N N . GLY A 1 319 ? -17.124 -33.292 56.981 1.00 87.00 319 GLY A N 1
ATOM 2563 C CA . GLY A 1 319 ? -17.134 -32.506 55.753 1.00 87.00 319 GLY A CA 1
ATOM 2564 C C . GLY A 1 319 ? -16.872 -31.032 56.048 1.00 87.00 319 GLY A C 1
ATOM 2565 O O . GLY A 1 319 ? -16.836 -30.611 57.204 1.00 87.00 319 GLY A O 1
ATOM 2566 N N . VAL A 1 320 ? -16.702 -30.239 54.995 1.00 88.00 320 VAL A N 1
ATOM 2567 C CA . VAL A 1 320 ? -16.537 -28.784 55.082 1.00 88.00 320 VAL A CA 1
ATOM 2568 C C . VAL A 1 320 ? -17.702 -28.135 54.349 1.00 88.00 320 VAL A C 1
ATOM 2570 O O . VAL A 1 320 ? -17.936 -28.426 53.177 1.00 88.00 320 VAL A O 1
ATOM 2573 N N . LYS A 1 321 ? -18.447 -27.275 55.042 1.00 86.81 321 LYS A N 1
ATOM 2574 C CA . LYS A 1 321 ? -19.481 -26.429 54.454 1.00 86.81 321 LYS A CA 1
ATOM 2575 C C . LYS A 1 321 ? -18.829 -25.125 54.015 1.00 86.81 321 LYS A C 1
ATOM 2577 O O . LYS A 1 321 ? -18.289 -24.385 54.835 1.00 86.81 321 LYS A O 1
ATOM 2582 N N . LEU A 1 322 ? -18.885 -24.874 52.715 1.00 87.69 322 LEU A N 1
ATOM 2583 C CA . LEU A 1 322 ? -18.515 -23.607 52.101 1.00 87.69 322 LEU A CA 1
ATOM 2584 C C . LEU A 1 322 ? -19.806 -22.878 51.743 1.00 87.69 322 LEU A C 1
ATOM 2586 O O . LEU A 1 322 ? -20.677 -23.452 51.093 1.00 87.69 322 LEU A O 1
ATOM 2590 N N . GLU A 1 323 ? -19.937 -21.633 52.181 1.00 84.00 323 GLU A N 1
ATOM 2591 C CA . GLU A 1 323 ? -21.084 -20.785 51.869 1.00 84.00 323 GLU A CA 1
ATOM 2592 C C . GLU A 1 323 ? -20.574 -19.514 51.194 1.00 84.00 323 GLU A C 1
ATOM 2594 O O . GLU A 1 323 ? -19.712 -18.821 51.734 1.00 84.00 323 GLU A O 1
ATOM 2599 N N . ALA A 1 324 ? -21.076 -19.238 49.994 1.00 84.19 324 ALA A N 1
ATOM 2600 C CA . ALA A 1 324 ? -20.753 -18.043 49.232 1.00 84.19 324 ALA A CA 1
ATOM 2601 C C . ALA A 1 324 ? -22.043 -17.275 48.943 1.00 84.19 324 ALA A C 1
ATOM 2603 O O . ALA A 1 324 ? -23.047 -17.870 48.551 1.00 84.19 324 ALA A O 1
ATOM 2604 N N . VAL A 1 325 ? -22.006 -15.960 49.134 1.00 83.25 325 VAL A N 1
ATOM 2605 C CA . VAL A 1 325 ? -23.120 -15.051 48.854 1.00 83.25 325 VAL A CA 1
ATOM 2606 C C . VAL A 1 325 ? -22.710 -14.137 47.712 1.00 83.25 325 VAL A C 1
ATOM 2608 O O . VAL A 1 325 ? -21.650 -13.516 47.771 1.00 83.25 325 VAL A O 1
ATOM 2611 N N . ALA A 1 326 ? -23.545 -14.045 46.681 1.00 83.94 326 ALA A N 1
ATOM 2612 C CA . ALA A 1 326 ? -23.304 -13.191 45.527 1.00 83.94 326 ALA A CA 1
ATOM 2613 C C . ALA A 1 326 ? -24.586 -12.427 45.157 1.00 83.94 326 ALA A C 1
ATOM 2615 O O . ALA A 1 326 ? -25.663 -13.031 45.149 1.00 83.94 326 ALA A O 1
ATOM 2616 N N . PRO A 1 327 ? -24.506 -11.118 44.863 1.00 82.06 327 PRO A N 1
ATOM 2617 C CA . PRO A 1 327 ? -25.663 -10.347 44.428 1.00 82.06 327 PRO A CA 1
ATOM 2618 C C . PRO A 1 327 ? -26.039 -10.730 42.994 1.00 82.06 327 PRO A C 1
ATOM 2620 O O . PRO A 1 327 ? -25.189 -10.711 42.112 1.00 82.06 327 PRO A O 1
ATOM 2623 N N . SER A 1 328 ? -27.312 -11.041 42.745 1.00 83.00 328 SER A N 1
ATOM 2624 C CA . SER A 1 328 ? -27.828 -11.256 41.388 1.00 83.00 328 SER A CA 1
ATOM 2625 C C . SER A 1 328 ? -28.685 -10.071 40.953 1.00 83.00 328 SER A C 1
ATOM 2627 O O . SER A 1 328 ? -29.569 -9.631 41.693 1.00 83.00 328 SER A O 1
ATOM 2629 N N . ILE A 1 329 ? -28.417 -9.547 39.755 1.00 87.94 329 ILE A N 1
ATOM 2630 C CA . ILE A 1 329 ? -29.194 -8.460 39.155 1.00 87.94 329 ILE A CA 1
ATOM 2631 C C . ILE A 1 329 ? -30.159 -9.069 38.144 1.00 87.94 329 ILE A C 1
ATOM 2633 O O . ILE A 1 329 ? -29.755 -9.779 37.224 1.00 87.94 329 ILE A O 1
ATOM 2637 N N . HIS A 1 330 ? -31.439 -8.751 38.308 1.00 89.56 330 HIS A N 1
ATOM 2638 C CA . HIS A 1 330 ? -32.504 -9.163 37.406 1.00 89.56 330 HIS A CA 1
ATOM 2639 C C . HIS A 1 330 ? -33.105 -7.932 36.730 1.00 89.56 330 HIS A C 1
ATOM 2641 O O . HIS A 1 330 ? -33.457 -6.958 37.396 1.00 89.56 330 HIS A O 1
ATOM 2647 N N . MET A 1 331 ? -33.237 -7.986 35.409 1.00 90.88 331 MET A N 1
ATOM 2648 C CA . MET A 1 331 ? -33.870 -6.961 34.586 1.00 90.88 331 MET A CA 1
ATOM 2649 C C . MET A 1 331 ? -35.202 -7.483 34.063 1.00 90.88 331 MET A C 1
ATOM 2651 O O . MET A 1 331 ? -35.276 -8.611 33.582 1.00 90.88 331 MET A O 1
ATOM 2655 N N . ILE A 1 332 ? -36.246 -6.662 34.138 1.00 89.44 332 ILE A N 1
ATOM 2656 C CA . ILE A 1 332 ? -37.591 -7.027 33.689 1.00 89.44 332 ILE A CA 1
ATOM 2657 C C . ILE A 1 332 ? -38.094 -5.929 32.764 1.00 89.44 332 ILE A C 1
ATOM 2659 O O . ILE A 1 332 ? -38.147 -4.764 33.158 1.00 89.44 332 ILE A O 1
ATOM 2663 N N . LYS A 1 333 ? -38.465 -6.303 31.541 1.00 88.25 333 LYS A N 1
ATOM 2664 C CA . LYS A 1 333 ? -39.120 -5.407 30.592 1.00 88.25 333 LYS A CA 1
ATOM 2665 C C . LYS A 1 333 ? -40.629 -5.498 30.804 1.00 88.25 333 LYS A C 1
ATOM 2667 O O . LYS A 1 333 ? -41.193 -6.589 30.776 1.00 88.25 333 LYS A O 1
ATOM 2672 N N . VAL A 1 334 ? -41.279 -4.353 30.989 1.00 84.06 334 VAL A N 1
ATOM 2673 C CA . VAL A 1 334 ? -42.735 -4.249 31.145 1.00 84.06 334 VAL A CA 1
ATOM 2674 C C . VAL A 1 334 ? -43.264 -3.274 30.103 1.00 84.06 334 VAL A C 1
ATOM 2676 O O . VAL A 1 334 ? -42.725 -2.180 29.954 1.00 84.06 334 VAL A O 1
ATOM 2679 N N . GLU A 1 335 ? -44.313 -3.669 29.387 1.00 81.75 335 GLU A N 1
ATOM 2680 C CA . GLU A 1 335 ? -44.996 -2.799 28.428 1.00 81.75 335 GLU A CA 1
ATOM 2681 C C . GLU A 1 335 ? -46.011 -1.919 29.175 1.00 81.75 335 GLU A C 1
ATOM 2683 O O . GLU A 1 335 ? -46.910 -2.422 29.855 1.00 81.75 335 GLU A O 1
ATOM 2688 N N . VAL A 1 336 ? -45.862 -0.597 29.072 1.00 80.56 336 VAL A N 1
ATOM 2689 C CA . VAL A 1 336 ? -46.770 0.370 29.702 1.00 80.56 336 VAL A CA 1
ATOM 2690 C C . VAL A 1 336 ? -47.737 0.896 28.654 1.00 80.56 336 VAL A C 1
ATOM 2692 O O . VAL A 1 336 ? -47.366 1.677 27.783 1.00 80.56 336 VAL A O 1
ATOM 2695 N N . ASN A 1 337 ? -49.005 0.508 28.772 1.00 77.94 337 ASN A N 1
ATOM 2696 C CA . ASN A 1 337 ? -50.058 1.016 27.900 1.00 77.94 337 ASN A CA 1
ATOM 2697 C C . ASN A 1 337 ? -50.620 2.326 28.468 1.00 77.94 337 ASN A C 1
ATOM 2699 O O . ASN A 1 337 ? -51.170 2.355 29.576 1.00 77.94 337 ASN A O 1
ATOM 2703 N N . SER A 1 338 ? -50.515 3.413 27.707 1.00 73.25 338 SER A N 1
ATOM 2704 C CA . SER A 1 338 ? -51.198 4.679 27.985 1.00 73.25 338 SER A CA 1
ATOM 2705 C C . SER A 1 338 ? -52.205 4.959 26.877 1.00 73.25 338 SER A C 1
ATOM 2707 O O . SER A 1 338 ? -51.889 4.791 25.704 1.00 73.25 338 SER A O 1
ATOM 2709 N N . VAL A 1 339 ? -53.419 5.355 27.258 1.00 69.50 339 VAL A N 1
ATOM 2710 C CA . VAL A 1 339 ? -54.480 5.731 26.321 1.00 69.50 339 VAL A CA 1
ATOM 2711 C C . VAL A 1 339 ? -54.778 7.204 26.563 1.00 69.50 339 VAL A C 1
ATOM 2713 O O . VAL A 1 339 ? -54.977 7.611 27.708 1.00 69.50 339 VAL A O 1
ATOM 2716 N N . PHE A 1 340 ? -54.758 7.996 25.495 1.00 72.44 340 PHE A N 1
ATOM 2717 C CA . PHE A 1 340 ? -55.119 9.407 25.517 1.00 72.44 340 PHE A CA 1
ATOM 2718 C C . PHE A 1 340 ? -56.495 9.569 24.862 1.00 72.44 340 PHE A C 1
ATOM 2720 O O . PHE A 1 340 ? -56.621 9.403 23.652 1.00 72.44 340 PHE A O 1
ATOM 2727 N N . GLU A 1 341 ? -57.520 9.866 25.666 1.00 75.81 341 GLU A N 1
ATOM 2728 C CA . GLU A 1 341 ? -58.919 10.005 25.227 1.00 75.81 341 GLU A CA 1
ATOM 2729 C C . GLU A 1 341 ? -59.417 11.444 25.467 1.00 75.81 341 GLU A C 1
ATOM 2731 O O . GLU A 1 341 ? -60.101 11.714 26.458 1.00 75.81 341 GLU A O 1
ATOM 2736 N N . PRO A 1 342 ? -59.040 12.415 24.616 1.00 72.38 342 PRO A N 1
ATOM 2737 C CA . PRO A 1 342 ? -59.477 13.796 24.776 1.00 72.38 342 PRO A CA 1
ATOM 2738 C C . PRO A 1 342 ? -60.959 13.958 24.417 1.00 72.38 342 PRO A C 1
ATOM 2740 O O . PRO A 1 342 ? -61.437 13.436 23.410 1.00 72.38 342 PRO A O 1
ATOM 2743 N N . ILE A 1 343 ? -61.682 14.754 25.204 1.00 76.81 343 ILE A N 1
ATOM 2744 C CA . ILE A 1 343 ? -63.067 15.135 24.904 1.00 76.81 343 ILE A CA 1
ATOM 2745 C C . ILE A 1 343 ? -63.035 16.410 24.052 1.00 76.81 343 ILE A C 1
ATOM 2747 O O . ILE A 1 343 ? -62.685 17.476 24.554 1.00 76.81 343 ILE A O 1
ATOM 2751 N N . ILE A 1 344 ? -63.364 16.292 22.762 1.00 76.44 344 ILE A N 1
ATOM 2752 C CA . ILE A 1 344 ? -63.158 17.359 21.760 1.00 76.44 344 ILE A CA 1
ATOM 2753 C C . ILE A 1 344 ? -64.457 18.112 21.423 1.00 76.44 344 ILE A C 1
ATOM 2755 O O . ILE A 1 344 ? -64.400 19.302 21.124 1.00 76.44 344 ILE A O 1
ATOM 2759 N N . GLY A 1 345 ? -65.622 17.456 21.509 1.00 80.12 345 GLY A N 1
ATOM 2760 C CA . GLY A 1 345 ? -66.920 18.076 21.216 1.00 80.12 345 GLY A CA 1
ATOM 2761 C C . GLY A 1 345 ? -67.843 17.196 20.367 1.00 80.12 345 GLY A C 1
ATOM 2762 O O . GLY A 1 345 ? -68.175 16.085 20.779 1.00 80.12 345 GLY A O 1
ATOM 2763 N N . SER A 1 346 ? -68.309 17.709 19.222 1.00 86.69 346 SER A N 1
ATOM 2764 C CA . SER A 1 346 ? -69.257 17.021 18.328 1.00 86.69 346 SER A CA 1
ATOM 2765 C C . SER A 1 346 ? -68.606 15.896 17.506 1.00 86.69 346 SER A C 1
ATOM 2767 O O . SER A 1 346 ? -67.387 15.828 17.359 1.00 86.69 346 SER A O 1
ATOM 2769 N N . GLU A 1 347 ? -69.425 15.015 16.917 1.00 86.38 347 GLU A N 1
ATOM 2770 C CA . GLU A 1 347 ? -68.944 13.919 16.058 1.00 86.38 347 GLU A CA 1
ATOM 2771 C C . GLU A 1 347 ? -68.127 14.426 14.855 1.00 86.38 347 GLU A C 1
ATOM 2773 O O . GLU A 1 347 ? -67.136 13.811 14.467 1.00 86.38 347 GLU A O 1
ATOM 2778 N N . GLU A 1 348 ? -68.522 15.567 14.288 1.00 83.81 348 GLU A N 1
ATOM 2779 C CA . GLU A 1 348 ? -67.844 16.196 13.153 1.00 83.81 348 GLU A CA 1
ATOM 2780 C C . GLU A 1 348 ? -66.431 16.663 13.541 1.00 83.81 348 GLU A C 1
ATOM 2782 O O . GLU A 1 348 ? -65.462 16.332 12.863 1.00 83.81 348 GLU A O 1
ATOM 2787 N N . GLN A 1 349 ? -66.285 17.282 14.719 1.00 79.69 349 GLN A N 1
ATOM 2788 C CA . GLN A 1 349 ? -64.985 17.705 15.254 1.00 79.69 349 GLN A CA 1
ATOM 2789 C C . GLN A 1 349 ? -64.056 16.518 15.559 1.00 79.69 349 GLN A C 1
ATOM 2791 O O . GLN A 1 349 ? -62.844 16.603 15.353 1.00 79.69 349 GLN A O 1
ATOM 2796 N N . CYS A 1 350 ? -64.605 15.386 16.013 1.00 81.62 350 CYS A N 1
ATOM 2797 C CA . CYS A 1 350 ? -63.829 14.158 16.198 1.00 81.62 350 CYS A CA 1
ATOM 2798 C C . CYS A 1 350 ? -63.332 13.582 14.862 1.00 81.62 350 CYS A C 1
ATOM 2800 O O . CYS A 1 350 ? -62.185 13.137 14.780 1.00 81.62 350 CYS A O 1
ATOM 2802 N N . LYS A 1 351 ? -64.159 13.607 13.806 1.00 84.81 351 LYS A N 1
ATOM 2803 C CA . LYS A 1 351 ? -63.759 13.153 12.460 1.00 84.81 351 LYS A CA 1
ATOM 2804 C C . LYS A 1 351 ? -62.660 14.032 11.871 1.00 84.81 351 LYS A C 1
ATOM 2806 O O . LYS A 1 351 ? -61.701 13.498 11.313 1.00 84.81 351 LYS A O 1
ATOM 2811 N N . ASP A 1 352 ? -62.751 15.344 12.058 1.00 83.69 352 ASP A N 1
ATOM 2812 C CA . ASP A 1 352 ? -61.721 16.284 11.608 1.00 83.69 352 ASP A CA 1
ATOM 2813 C C . ASP A 1 352 ? -60.377 16.037 12.296 1.00 83.69 352 ASP A C 1
ATOM 2815 O O . ASP A 1 352 ? -59.339 16.033 11.631 1.00 83.69 352 ASP A O 1
ATOM 2819 N N . LEU A 1 353 ? -60.376 15.744 13.603 1.00 82.38 353 LEU A N 1
ATOM 2820 C CA . LEU A 1 353 ? -59.144 15.401 14.313 1.00 82.38 353 LEU A CA 1
ATOM 2821 C C . LEU A 1 353 ? -58.542 14.082 13.815 1.00 82.38 353 LEU A C 1
ATOM 2823 O O . LEU A 1 353 ? -57.328 13.999 13.635 1.00 82.38 353 LEU A O 1
ATOM 2827 N N . ILE A 1 354 ? -59.366 13.058 13.572 1.00 83.94 354 ILE A N 1
ATOM 2828 C CA . ILE A 1 354 ? -58.890 11.780 13.021 1.00 83.94 354 ILE A CA 1
ATOM 2829 C C . ILE A 1 354 ? -58.255 12.008 11.647 1.00 83.94 354 ILE A C 1
ATOM 2831 O O . ILE A 1 354 ? -57.142 11.545 11.410 1.00 83.94 354 ILE A O 1
ATOM 2835 N N . ASN A 1 355 ? -58.906 12.771 10.768 1.00 84.38 355 ASN A N 1
ATOM 2836 C CA . ASN A 1 355 ? -58.359 13.105 9.453 1.00 84.38 355 ASN A CA 1
ATOM 2837 C C . ASN A 1 355 ? -57.050 13.895 9.572 1.00 84.38 355 ASN A C 1
ATOM 2839 O O . ASN A 1 355 ? -56.070 13.572 8.899 1.00 84.38 355 ASN A O 1
ATOM 2843 N N . TYR A 1 356 ? -56.997 14.881 10.471 1.00 84.62 356 TYR A N 1
ATOM 2844 C CA . TYR A 1 356 ? -55.783 15.639 10.757 1.00 84.62 356 TYR A CA 1
ATOM 2845 C C . TYR A 1 356 ? -54.648 14.733 11.237 1.00 84.62 356 TYR A C 1
ATOM 2847 O O . TYR A 1 356 ? -53.534 14.866 10.740 1.00 84.62 356 TYR A O 1
ATOM 2855 N N . LEU A 1 357 ? -54.912 13.786 12.143 1.00 82.06 357 LEU A N 1
ATOM 2856 C CA . LEU A 1 357 ? -53.924 12.839 12.667 1.00 82.06 357 LEU A CA 1
ATOM 2857 C C . LEU A 1 357 ? -53.467 11.821 11.623 1.00 82.06 357 LEU A C 1
ATOM 2859 O O . LEU A 1 357 ? -52.271 11.554 11.536 1.00 82.06 357 LEU A O 1
ATOM 2863 N N . MET A 1 358 ? -54.375 11.323 10.790 1.00 84.25 358 MET A N 1
ATOM 2864 C CA . MET A 1 358 ? -54.077 10.312 9.771 1.00 84.25 358 MET A CA 1
ATOM 2865 C C . MET A 1 358 ? -53.480 10.898 8.486 1.00 84.25 358 MET A C 1
ATOM 2867 O O . MET A 1 358 ? -52.941 10.155 7.667 1.00 84.25 358 MET A O 1
ATOM 2871 N N . ASN A 1 359 ? -53.509 12.223 8.315 1.00 81.38 359 ASN A N 1
ATOM 2872 C CA . ASN A 1 359 ? -52.887 12.883 7.170 1.00 81.38 359 ASN A CA 1
ATOM 2873 C C . ASN A 1 359 ? -51.384 12.539 7.077 1.00 81.38 359 ASN A C 1
ATOM 2875 O O . ASN A 1 359 ? -50.670 12.634 8.072 1.00 81.38 359 ASN A O 1
ATOM 2879 N N . ASP A 1 360 ? -50.898 12.116 5.912 1.00 77.06 360 ASP A N 1
ATOM 2880 C CA . ASP A 1 360 ? -49.518 11.642 5.681 1.00 77.06 360 ASP A CA 1
ATOM 2881 C C . ASP A 1 360 ? -49.048 10.422 6.510 1.00 77.06 360 ASP A C 1
ATOM 2883 O O . ASP A 1 360 ? -47.880 10.030 6.408 1.00 77.06 360 ASP A O 1
ATOM 2887 N N . TYR A 1 361 ? -49.938 9.754 7.258 1.00 80.62 361 TYR A N 1
ATOM 2888 C CA . TYR A 1 361 ? -49.593 8.535 8.004 1.00 80.62 361 TYR A CA 1
ATOM 2889 C C . TYR A 1 361 ? -49.061 7.428 7.085 1.00 80.62 361 TYR A C 1
ATOM 2891 O O . TYR A 1 361 ? -48.069 6.780 7.410 1.00 80.62 361 TYR A O 1
ATOM 2899 N N . GLU A 1 362 ? -49.665 7.264 5.903 1.00 78.62 362 GLU A N 1
ATOM 2900 C CA . GLU A 1 362 ? -49.248 6.255 4.920 1.00 78.62 362 GLU A CA 1
ATOM 2901 C C . GLU A 1 362 ? -47.837 6.497 4.358 1.00 78.62 362 GLU A C 1
ATOM 2903 O O . GLU A 1 362 ? -47.163 5.549 3.964 1.00 78.62 362 GLU A O 1
ATOM 2908 N N . LYS A 1 363 ? -47.365 7.751 4.338 1.00 80.31 363 LYS A N 1
ATOM 2909 C CA . LYS A 1 363 ? -46.020 8.103 3.850 1.00 80.31 363 LYS A CA 1
ATOM 2910 C C . LYS A 1 363 ? -44.969 8.026 4.950 1.00 80.31 363 LYS A C 1
ATOM 2912 O O . LYS A 1 363 ? -43.832 7.643 4.690 1.00 80.31 363 LYS A O 1
ATOM 2917 N N . ASN A 1 364 ? -45.323 8.441 6.166 1.00 81.31 364 ASN A N 1
ATOM 2918 C CA . ASN A 1 364 ? -44.433 8.405 7.318 1.00 81.31 364 ASN A CA 1
ATOM 2919 C C . ASN A 1 364 ? -45.245 8.215 8.611 1.00 81.31 364 ASN A C 1
ATOM 2921 O O . ASN A 1 364 ? -45.731 9.204 9.171 1.00 81.31 364 ASN A O 1
ATOM 2925 N N . PRO A 1 365 ? -45.337 6.982 9.140 1.00 79.81 365 PRO A N 1
ATOM 2926 C CA . PRO A 1 365 ? -46.078 6.691 10.367 1.00 79.81 365 PRO A CA 1
ATOM 2927 C C . PRO A 1 365 ? -45.604 7.504 11.580 1.00 79.81 365 PRO A C 1
ATOM 2929 O O . PRO A 1 365 ? -46.396 7.842 12.459 1.00 79.81 365 PRO A O 1
ATOM 2932 N N . SER A 1 366 ? -44.322 7.880 11.611 1.00 79.75 366 SER A N 1
ATOM 2933 C CA . SER A 1 366 ? -43.721 8.655 12.700 1.00 79.75 366 SER A CA 1
ATOM 2934 C C . SER A 1 366 ? -44.133 10.132 12.704 1.00 79.75 366 SER A C 1
ATOM 2936 O O . SER A 1 366 ? -43.896 10.832 13.687 1.00 79.75 366 SER A O 1
ATOM 2938 N N . SER A 1 367 ? -44.748 10.627 11.624 1.00 80.31 367 SER A N 1
ATOM 2939 C CA . SER A 1 367 ? -45.188 12.026 11.507 1.00 80.31 367 SER A CA 1
ATOM 2940 C C . SER A 1 367 ? -46.293 12.392 12.503 1.00 80.31 367 SER A C 1
ATOM 2942 O O . SER A 1 367 ? -46.366 13.536 12.946 1.00 80.31 367 SER A O 1
ATOM 2944 N N . VAL A 1 368 ? -47.112 11.417 12.904 1.00 81.44 368 VAL A N 1
ATOM 2945 C CA . VAL A 1 368 ? -48.256 11.604 13.810 1.00 81.44 368 VAL A CA 1
ATOM 2946 C C . VAL A 1 368 ? -47.812 12.050 15.198 1.00 81.44 368 VAL A C 1
ATOM 2948 O O . VAL A 1 368 ? -48.453 12.905 15.801 1.00 81.44 368 VAL A O 1
ATOM 2951 N N . TRP A 1 369 ? -46.672 11.550 15.673 1.00 81.56 369 TRP A N 1
ATOM 2952 C CA . TRP A 1 369 ? -46.099 11.912 16.972 1.00 81.56 369 TRP A CA 1
ATOM 2953 C C . TRP A 1 369 ? -45.729 13.395 17.071 1.00 81.56 369 TRP A C 1
ATOM 2955 O O . TRP A 1 369 ? -45.841 13.994 18.140 1.00 81.56 369 TRP A O 1
ATOM 2965 N N . LYS A 1 370 ? -45.362 14.006 15.937 1.00 81.69 370 LYS A N 1
ATOM 2966 C CA . LYS A 1 370 ? -44.985 15.422 15.844 1.00 81.69 370 LYS A CA 1
ATOM 2967 C C . LYS A 1 370 ? -46.179 16.366 15.688 1.00 81.69 370 LYS A C 1
ATOM 2969 O O . LYS A 1 370 ? -45.980 17.577 15.715 1.00 81.69 370 LYS A O 1
ATOM 2974 N N . LYS A 1 371 ? -47.399 15.850 15.499 1.00 82.69 371 LYS A N 1
ATOM 2975 C CA . LYS A 1 371 ? -48.595 16.689 15.344 1.00 82.69 371 LYS A CA 1
ATOM 2976 C C . LYS A 1 371 ? -48.987 17.319 16.668 1.00 82.69 371 LYS A C 1
ATOM 2978 O O . LYS A 1 371 ? -48.912 16.683 17.720 1.00 82.69 371 LYS A O 1
ATOM 2983 N N . GLU A 1 372 ? -49.423 18.569 16.594 1.00 81.94 372 GLU A N 1
ATOM 2984 C CA . GLU A 1 372 ? -49.851 19.323 17.762 1.00 81.94 372 GLU A CA 1
ATOM 2985 C C . GLU A 1 372 ? -51.346 19.142 18.009 1.00 81.94 372 GLU A C 1
ATOM 2987 O O . GLU A 1 372 ? -52.172 19.299 17.110 1.00 81.94 372 GLU A O 1
ATOM 2992 N N . ILE A 1 373 ? -51.696 18.840 19.255 1.00 79.44 373 ILE A N 1
ATOM 2993 C CA . ILE A 1 373 ? -53.068 18.801 19.746 1.00 79.44 373 ILE A CA 1
ATOM 2994 C C . ILE A 1 373 ? -53.111 19.654 21.016 1.00 79.44 373 ILE A C 1
ATOM 2996 O O . ILE A 1 373 ? -52.347 19.433 21.953 1.00 79.44 373 ILE A O 1
ATOM 3000 N N . PHE A 1 374 ? -53.987 20.661 21.046 1.00 76.62 374 PHE A N 1
ATOM 3001 C CA . PHE A 1 374 ? -54.133 21.586 22.182 1.00 76.62 374 PHE A CA 1
ATOM 3002 C C . PHE A 1 374 ? -52.836 22.331 22.575 1.00 76.62 374 PHE A C 1
ATOM 3004 O O . PHE A 1 374 ? -52.596 22.591 23.753 1.00 76.62 374 PHE A O 1
ATOM 3011 N N . GLY A 1 375 ? -51.992 22.683 21.597 1.00 78.56 375 GLY A N 1
ATOM 3012 C CA . GLY A 1 375 ? -50.757 23.447 21.830 1.00 78.56 375 GLY A CA 1
ATOM 3013 C C . GLY A 1 375 ? -49.593 22.631 22.405 1.00 78.56 375 GLY A C 1
ATOM 3014 O O . GLY A 1 375 ? -48.632 23.211 22.907 1.00 78.56 375 GLY A O 1
ATOM 3015 N N . ARG A 1 376 ? -49.679 21.294 22.361 1.00 83.19 376 ARG A N 1
ATOM 3016 C CA . ARG A 1 376 ? -48.586 20.362 22.679 1.00 83.19 376 ARG A CA 1
ATOM 3017 C C . ARG A 1 376 ? -48.493 19.268 21.619 1.00 83.19 376 ARG A C 1
ATOM 3019 O O . ARG A 1 376 ? -49.500 18.933 21.002 1.00 83.19 376 ARG A O 1
ATOM 3026 N N . SER A 1 377 ? -47.314 18.680 21.423 1.00 85.62 377 SER A N 1
ATOM 3027 C CA . SER A 1 377 ? -47.171 17.516 20.542 1.00 85.62 377 SER A CA 1
ATOM 3028 C C . SER A 1 377 ? -47.836 16.275 21.146 1.00 85.62 377 SER A C 1
ATOM 3030 O O . SER A 1 377 ? -47.845 16.086 22.368 1.00 85.62 377 SER A O 1
ATOM 3032 N N . LEU A 1 378 ? -48.365 15.399 20.290 1.00 81.88 378 LEU A N 1
ATOM 3033 C CA . LEU A 1 378 ? -48.925 14.117 20.719 1.00 81.88 378 LEU A CA 1
ATOM 3034 C C . LEU A 1 378 ? -47.878 13.254 21.446 1.00 81.88 378 LEU A C 1
ATOM 3036 O O . LEU A 1 378 ? -48.203 12.612 22.443 1.00 81.88 378 LEU A O 1
ATOM 3040 N N . GLU A 1 379 ? -46.621 13.282 20.993 1.00 83.94 379 GLU A N 1
ATOM 3041 C CA . GLU A 1 379 ? -45.488 12.629 21.662 1.00 83.94 379 GLU A CA 1
ATOM 3042 C C . GLU A 1 379 ? -45.346 13.065 23.125 1.00 83.94 379 GLU A C 1
ATOM 3044 O O . GLU A 1 379 ? -45.296 12.216 24.015 1.00 83.94 379 GLU A O 1
ATOM 3049 N N . SER A 1 380 ? -45.361 14.374 23.394 1.00 83.25 380 SER A N 1
ATOM 3050 C CA . SER A 1 380 ? -45.259 14.903 24.759 1.00 83.25 380 SER A CA 1
ATOM 3051 C C . SER A 1 380 ? -46.413 14.423 25.641 1.00 83.25 380 SER A C 1
ATOM 3053 O O . SER A 1 380 ? -46.177 14.000 26.770 1.00 83.25 380 SER A O 1
ATOM 3055 N N . LEU A 1 381 ? -47.646 14.433 25.126 1.00 81.38 381 LEU A N 1
ATOM 3056 C CA . LEU A 1 381 ? -48.832 14.010 25.879 1.00 81.38 381 LEU A CA 1
ATOM 3057 C C . LEU A 1 381 ? -48.797 12.515 26.232 1.00 81.38 381 LEU A C 1
ATOM 3059 O O . LEU A 1 381 ? -49.172 12.120 27.339 1.00 81.38 381 LEU A O 1
ATOM 3063 N N . VAL A 1 382 ? -48.331 11.673 25.307 1.00 81.12 382 VAL A N 1
ATOM 3064 C CA . VAL A 1 382 ? -48.215 10.228 25.536 1.00 81.12 382 VAL A CA 1
ATOM 3065 C C . VAL A 1 382 ? -47.066 9.909 26.492 1.00 81.12 382 VAL A C 1
ATOM 3067 O O . VAL A 1 382 ? -47.254 9.091 27.394 1.00 81.12 382 VAL A O 1
ATOM 3070 N N . ILE A 1 383 ? -45.917 10.582 26.358 1.00 81.00 383 ILE A N 1
ATOM 3071 C CA . ILE A 1 383 ? -44.781 10.442 27.281 1.00 81.00 383 ILE A CA 1
ATOM 3072 C C . ILE A 1 383 ? -45.186 10.839 28.703 1.00 81.00 383 ILE A C 1
ATOM 3074 O O . ILE A 1 383 ? -44.889 10.094 29.635 1.00 81.00 383 ILE A O 1
ATOM 3078 N N . ASP A 1 384 ? -45.917 11.942 28.884 1.00 80.44 384 ASP A N 1
ATOM 3079 C CA . ASP A 1 384 ? -46.429 12.356 30.197 1.00 80.44 384 ASP A CA 1
ATOM 3080 C C . ASP A 1 384 ? -47.342 11.276 30.807 1.00 80.44 384 ASP A C 1
ATOM 3082 O O . ASP A 1 384 ? -47.196 10.913 31.978 1.00 80.44 384 ASP A O 1
ATOM 3086 N N . GLY A 1 385 ? -48.239 10.695 30.000 1.00 78.19 385 GLY A N 1
ATOM 3087 C CA . GLY A 1 385 ? -49.118 9.604 30.428 1.00 78.19 385 GLY A CA 1
ATOM 3088 C C . GLY A 1 385 ? -48.372 8.313 30.790 1.00 78.19 385 GLY A C 1
ATOM 3089 O O . GLY A 1 385 ? -48.752 7.626 31.740 1.00 78.19 385 GLY A O 1
ATOM 3090 N N . ILE A 1 386 ? -47.293 7.986 30.072 1.00 80.19 386 ILE A N 1
ATOM 3091 C CA . ILE A 1 386 ? -46.411 6.855 30.396 1.00 80.19 386 ILE A CA 1
ATOM 3092 C C . ILE A 1 386 ? -45.632 7.146 31.685 1.00 80.19 386 ILE A C 1
ATOM 3094 O O . ILE A 1 386 ? -45.641 6.320 32.597 1.00 80.19 386 ILE A O 1
ATOM 3098 N N . ASN A 1 387 ? -45.023 8.328 31.809 1.00 77.50 387 ASN A N 1
ATOM 3099 C CA . ASN A 1 387 ? -44.245 8.744 32.979 1.00 77.50 387 ASN A CA 1
ATOM 3100 C C . ASN A 1 387 ? -45.077 8.731 34.264 1.00 77.50 387 ASN A C 1
ATOM 3102 O O . ASN A 1 387 ? -44.607 8.240 35.292 1.00 77.50 387 ASN A O 1
ATOM 3106 N N . ALA A 1 388 ? -46.335 9.178 34.198 1.00 77.56 388 ALA A N 1
ATOM 3107 C CA . ALA A 1 388 ? -47.267 9.087 35.319 1.00 77.56 388 ALA A CA 1
ATOM 3108 C C . ALA A 1 388 ? -47.497 7.635 35.779 1.00 77.56 388 ALA A C 1
ATOM 3110 O O . ALA A 1 388 ? -47.711 7.395 36.967 1.00 77.56 388 ALA A O 1
ATOM 3111 N N . LYS A 1 389 ? -47.423 6.659 34.861 1.00 76.94 389 LYS A N 1
ATOM 3112 C CA . LYS A 1 389 ? -47.597 5.230 35.158 1.00 76.94 389 LYS A CA 1
ATOM 3113 C C . LYS A 1 389 ? -46.316 4.521 35.601 1.00 76.94 389 LYS A C 1
ATOM 3115 O O . LYS A 1 389 ? -46.404 3.564 36.370 1.00 76.94 389 LYS A O 1
ATOM 3120 N N . LEU A 1 390 ? -45.143 4.990 35.171 1.00 71.12 390 LEU A N 1
ATOM 3121 C CA . LEU A 1 390 ? -43.851 4.357 35.474 1.00 71.12 390 LEU A CA 1
ATOM 3122 C C . LEU A 1 390 ? -43.534 4.319 36.978 1.00 71.12 390 LEU A C 1
ATOM 3124 O O . LEU A 1 390 ? -42.962 3.342 37.458 1.00 71.12 390 LEU A O 1
ATOM 3128 N N . PHE A 1 391 ? -43.950 5.337 37.736 1.00 69.44 391 PHE A N 1
ATOM 3129 C CA . PHE A 1 391 ? -43.654 5.450 39.172 1.00 69.44 391 PHE A CA 1
ATOM 3130 C C . PHE A 1 391 ? -44.794 4.997 40.094 1.00 69.44 391 PHE A C 1
ATOM 3132 O O . PHE A 1 391 ? -44.720 5.203 41.305 1.00 69.44 391 PHE A O 1
ATOM 3139 N N . ILE A 1 392 ? -45.838 4.352 39.559 1.00 77.19 392 ILE A N 1
ATOM 3140 C CA . ILE A 1 392 ? -46.995 3.922 40.362 1.00 77.19 392 ILE A CA 1
ATOM 3141 C C . ILE A 1 392 ? -46.606 2.867 41.401 1.00 77.19 392 ILE A C 1
ATOM 3143 O O . ILE A 1 392 ? -47.214 2.820 42.468 1.00 77.19 392 ILE A O 1
ATOM 3147 N N . LEU A 1 393 ? -45.604 2.024 41.120 1.00 74.94 393 LEU A N 1
ATOM 3148 C CA . LEU A 1 393 ? -45.254 0.910 41.996 1.00 74.94 393 LEU A CA 1
ATOM 3149 C C . LEU A 1 393 ? -44.610 1.415 43.309 1.00 74.94 393 LEU A C 1
ATOM 3151 O O . LEU A 1 393 ? -43.454 1.863 43.298 1.00 74.94 393 LEU A O 1
ATOM 3155 N N . PRO A 1 394 ? -45.298 1.310 44.464 1.00 82.06 394 PRO A N 1
ATOM 3156 C CA . PRO A 1 394 ? -44.789 1.860 45.715 1.00 82.06 394 PRO A CA 1
ATOM 3157 C C . PRO A 1 394 ? -43.521 1.140 46.191 1.00 82.06 394 PRO A C 1
ATOM 3159 O O . PRO A 1 394 ? -43.319 -0.043 45.910 1.00 82.06 394 PRO A O 1
ATOM 3162 N N . GLU A 1 395 ? -42.701 1.827 46.990 1.00 82.56 395 GLU A N 1
ATOM 3163 C CA . GLU A 1 395 ? -41.450 1.295 47.566 1.00 82.56 395 GLU A CA 1
ATOM 3164 C C . GLU A 1 395 ? -41.653 -0.075 48.244 1.00 82.56 395 GLU A C 1
ATOM 3166 O O . GLU A 1 395 ? -40.929 -1.035 47.983 1.00 82.56 395 GLU A O 1
ATOM 3171 N N . HIS A 1 396 ? -42.710 -0.202 49.056 1.00 83.94 396 HIS A N 1
ATOM 3172 C CA . HIS A 1 396 ? -43.016 -1.431 49.789 1.00 83.94 396 HIS A CA 1
ATOM 3173 C C . HIS A 1 396 ? -43.357 -2.611 48.861 1.00 83.94 396 HIS A C 1
ATOM 3175 O O . HIS A 1 396 ? -43.050 -3.760 49.182 1.00 83.94 396 HIS A O 1
ATOM 3181 N N . ALA A 1 397 ? -43.983 -2.347 47.708 1.00 82.94 397 ALA A N 1
ATOM 3182 C CA . ALA A 1 397 ? -44.309 -3.369 46.719 1.00 82.94 397 ALA A CA 1
ATOM 3183 C C . ALA A 1 397 ? -43.045 -3.822 45.977 1.00 82.94 397 ALA A C 1
ATOM 3185 O O . ALA A 1 397 ? -42.818 -5.025 45.835 1.00 82.94 397 ALA A O 1
ATOM 3186 N N . ARG A 1 398 ? -42.171 -2.873 45.604 1.00 82.25 398 ARG A N 1
ATOM 3187 C CA . ARG A 1 398 ? -40.840 -3.152 45.034 1.00 82.25 398 ARG A CA 1
ATOM 3188 C C . ARG A 1 398 ? -40.002 -4.024 45.975 1.00 82.25 398 ARG A C 1
ATOM 3190 O O . ARG A 1 398 ? -39.418 -5.017 45.538 1.00 82.25 398 ARG A O 1
ATOM 3197 N N . GLN A 1 399 ? -40.008 -3.720 47.273 1.00 84.75 399 GLN A N 1
ATOM 3198 C CA . GLN A 1 399 ? -39.291 -4.508 48.275 1.00 84.75 399 GLN A CA 1
ATOM 3199 C C . GLN A 1 399 ? -39.856 -5.929 48.422 1.00 84.75 399 GLN A C 1
ATOM 3201 O O . GLN A 1 399 ? -39.089 -6.892 48.374 1.00 84.75 399 GLN A O 1
ATOM 3206 N N . LYS A 1 400 ? -41.183 -6.086 48.534 1.00 85.31 400 LYS A N 1
ATOM 3207 C CA . LYS A 1 400 ? -41.822 -7.414 48.597 1.00 85.31 400 LYS A CA 1
ATOM 3208 C C . LYS A 1 400 ? -41.534 -8.251 47.352 1.00 85.31 400 LYS A C 1
ATOM 3210 O O . LYS A 1 400 ? -41.301 -9.454 47.468 1.00 85.31 400 LYS A O 1
ATOM 3215 N N . PHE A 1 401 ? -41.529 -7.629 46.174 1.00 84.19 401 PHE A N 1
ATOM 3216 C CA . PHE A 1 401 ? -41.196 -8.297 44.920 1.00 84.19 401 PHE A CA 1
ATOM 3217 C C . PHE A 1 401 ? -39.749 -8.814 44.925 1.00 84.19 401 PHE A C 1
ATOM 3219 O O . PHE A 1 401 ? -39.526 -10.001 44.684 1.00 84.19 401 PHE A O 1
ATOM 3226 N N . ARG A 1 402 ? -38.783 -7.967 45.312 1.00 87.00 402 ARG A N 1
ATOM 3227 C CA . ARG A 1 402 ? -37.371 -8.354 45.484 1.00 87.00 402 ARG A CA 1
ATOM 3228 C C . ARG A 1 402 ? -37.210 -9.520 46.463 1.00 87.00 402 ARG A C 1
ATOM 3230 O O . ARG A 1 402 ? -36.571 -10.509 46.129 1.00 87.00 402 ARG A O 1
ATOM 3237 N N . GLU A 1 403 ? -37.817 -9.432 47.647 1.00 85.69 403 GLU A N 1
ATOM 3238 C CA . GLU A 1 403 ? -37.739 -10.482 48.676 1.00 85.69 403 GLU A CA 1
ATOM 3239 C C . GLU A 1 403 ? -38.378 -11.801 48.224 1.00 85.69 403 GLU A C 1
ATOM 3241 O O . GLU A 1 403 ? -37.930 -12.883 48.610 1.00 85.69 403 GLU A O 1
ATOM 3246 N N . THR A 1 404 ? -39.440 -11.725 47.420 1.00 84.25 404 THR A N 1
ATOM 3247 C CA . THR A 1 404 ? -40.101 -12.907 46.859 1.00 84.25 404 THR A CA 1
ATOM 3248 C C . THR A 1 404 ? -39.198 -13.589 45.839 1.00 84.25 404 THR A C 1
ATOM 3250 O O . THR A 1 404 ? -38.993 -14.797 45.941 1.00 84.25 404 THR A O 1
ATOM 3253 N N . LEU A 1 405 ? -38.594 -12.827 44.920 1.00 84.06 405 LEU A N 1
ATOM 3254 C CA . LEU A 1 405 ? -37.605 -13.351 43.974 1.00 84.06 405 LEU A CA 1
ATOM 3255 C C . LEU A 1 405 ? -36.408 -13.979 44.700 1.00 84.06 405 LEU A C 1
ATOM 3257 O O . LEU A 1 405 ? -36.039 -15.113 44.405 1.00 84.06 405 LEU A O 1
ATOM 3261 N N . GLU A 1 406 ? -35.863 -13.296 45.707 1.00 84.94 406 GLU A N 1
ATOM 3262 C CA . GLU A 1 406 ? -34.738 -13.783 46.513 1.00 84.94 406 GLU A CA 1
ATOM 3263 C C . GLU A 1 406 ? -35.069 -15.110 47.221 1.00 84.94 406 GLU A C 1
ATOM 3265 O O . GLU A 1 406 ? -34.270 -16.049 47.217 1.00 84.94 406 GLU A O 1
ATOM 3270 N N . LYS A 1 407 ? -36.280 -15.240 47.780 1.00 84.06 407 LYS A N 1
ATOM 3271 C CA . LYS A 1 407 ? -36.749 -16.493 48.395 1.00 84.06 407 LYS A CA 1
ATOM 3272 C C . LYS A 1 407 ? -36.895 -17.622 47.380 1.00 84.06 407 LYS A C 1
ATOM 3274 O O . LYS A 1 407 ? -36.535 -18.749 47.710 1.00 84.06 407 LYS A O 1
ATOM 3279 N N . VAL A 1 408 ? -37.437 -17.348 46.193 1.00 82.56 408 VAL A N 1
ATOM 3280 C CA . VAL A 1 408 ? -37.634 -18.363 45.144 1.00 82.56 408 VAL A CA 1
ATOM 3281 C C . VAL A 1 408 ? -36.290 -18.891 44.650 1.00 82.56 408 VAL A C 1
ATOM 3283 O O . VAL A 1 408 ? -36.095 -20.105 44.607 1.00 82.56 408 VAL A O 1
ATOM 3286 N N . ILE A 1 409 ? -35.340 -17.993 44.376 1.00 81.00 409 ILE A N 1
ATOM 3287 C CA . ILE A 1 409 ? -33.994 -18.348 43.910 1.00 81.00 409 ILE A CA 1
ATOM 3288 C C . ILE A 1 409 ? -33.261 -19.190 44.963 1.00 81.00 409 ILE A C 1
ATOM 3290 O O . ILE A 1 409 ? -32.754 -20.264 44.648 1.00 81.00 409 ILE A O 1
ATOM 3294 N N . ASN A 1 410 ? -33.269 -18.763 46.230 1.00 80.56 410 ASN A N 1
ATOM 3295 C CA . ASN A 1 410 ? -32.542 -19.458 47.297 1.00 80.56 410 ASN A CA 1
ATOM 3296 C C . ASN A 1 410 ? -33.176 -20.793 47.717 1.00 80.56 410 ASN A C 1
ATOM 3298 O O . ASN A 1 410 ? -32.473 -21.693 48.173 1.00 80.56 410 ASN A O 1
ATOM 3302 N N . LYS A 1 411 ? -34.504 -20.937 47.607 1.00 80.19 411 LYS A N 1
ATOM 3303 C CA . LYS A 1 411 ? -35.207 -22.167 48.012 1.00 80.19 411 LYS A CA 1
ATOM 3304 C C . LYS A 1 411 ? -35.294 -23.216 46.905 1.00 80.19 411 LYS A C 1
ATOM 3306 O O . LYS A 1 411 ? -35.727 -24.329 47.202 1.00 80.19 411 LYS A O 1
ATOM 3311 N N . GLY A 1 412 ? -34.929 -22.881 45.663 1.00 61.50 412 GLY A N 1
ATOM 3312 C CA . GLY A 1 412 ? -34.780 -23.824 44.544 1.00 61.50 412 GLY A CA 1
ATOM 3313 C C . GLY A 1 412 ? -36.025 -24.654 44.203 1.00 61.50 412 GLY A C 1
ATOM 3314 O O . GLY A 1 412 ? -35.934 -25.647 43.488 1.00 61.50 412 GLY A O 1
ATOM 3315 N N . THR A 1 413 ? -37.191 -24.290 44.730 1.00 55.06 413 THR A N 1
ATOM 3316 C CA . THR A 1 413 ? -38.449 -25.002 44.511 1.00 55.06 413 THR A CA 1
ATOM 3317 C C . THR A 1 413 ? -39.226 -24.228 43.461 1.00 55.06 413 THR A C 1
ATOM 3319 O O . THR A 1 413 ? -39.406 -23.023 43.611 1.00 55.06 413 THR A O 1
ATOM 3322 N N . GLY A 1 414 ? -39.657 -24.906 42.390 1.00 54.97 414 GLY A N 1
ATOM 3323 C CA . GLY A 1 414 ? -40.440 -24.353 41.272 1.00 54.97 414 GLY A CA 1
ATOM 3324 C C . GLY A 1 414 ? -41.853 -23.911 41.671 1.00 54.97 414 GLY A C 1
ATOM 3325 O O . GLY A 1 414 ? -42.835 -24.292 41.042 1.00 54.97 414 GLY A O 1
ATOM 3326 N N . GLY A 1 415 ? -41.958 -23.180 42.777 1.00 58.00 415 GLY A N 1
ATOM 3327 C CA . GLY A 1 415 ? -43.188 -22.683 43.351 1.00 58.00 415 GLY A CA 1
ATOM 3328 C C . GLY A 1 415 ? -43.763 -21.542 42.527 1.00 58.00 415 GLY A C 1
ATOM 3329 O O . GLY A 1 415 ? -43.051 -20.694 41.991 1.00 58.00 415 GLY A O 1
ATOM 3330 N N . LEU A 1 416 ? -45.087 -21.534 42.460 1.00 56.81 416 LEU A N 1
ATOM 3331 C CA . LEU A 1 416 ? -45.883 -20.518 41.796 1.00 56.81 416 LEU A CA 1
ATOM 3332 C C . LEU A 1 416 ? -45.785 -19.202 42.585 1.00 56.81 416 LEU A C 1
ATOM 3334 O O . LEU A 1 416 ? -46.106 -19.165 43.775 1.00 56.81 416 LEU A O 1
ATOM 3338 N N . ILE A 1 417 ? -45.338 -18.121 41.941 1.00 67.06 417 ILE A N 1
ATOM 3339 C CA . ILE A 1 417 ? -45.394 -16.778 42.530 1.00 67.06 417 ILE A CA 1
ATOM 3340 C C . ILE A 1 417 ? -46.813 -16.249 42.310 1.00 67.06 417 ILE A C 1
ATOM 3342 O O . ILE A 1 417 ? -47.170 -15.866 41.200 1.00 67.06 417 ILE A O 1
ATOM 3346 N N . ALA A 1 418 ? -47.630 -16.239 43.362 1.00 65.00 418 ALA A N 1
ATOM 3347 C CA . ALA A 1 418 ? -48.942 -15.602 43.337 1.00 65.00 418 ALA A CA 1
ATOM 3348 C C . ALA A 1 418 ? -48.818 -14.157 43.838 1.00 65.00 418 ALA A C 1
ATOM 3350 O O . ALA A 1 418 ? -48.565 -13.922 45.020 1.00 65.00 418 ALA A O 1
ATOM 3351 N N . ILE A 1 419 ? -48.992 -13.190 42.936 1.00 67.69 419 ILE A N 1
ATOM 3352 C CA . ILE A 1 419 ? -49.142 -11.775 43.288 1.00 67.69 419 ILE A CA 1
ATOM 3353 C C . ILE A 1 419 ? -50.643 -11.496 43.345 1.00 67.69 419 ILE A C 1
ATOM 3355 O O . ILE A 1 419 ? -51.317 -11.537 42.320 1.00 67.69 419 ILE A O 1
ATOM 3359 N N . ILE A 1 420 ? -51.167 -11.261 44.547 1.00 67.75 420 ILE A N 1
ATOM 3360 C CA . ILE A 1 420 ? -52.551 -10.819 44.747 1.00 67.75 420 ILE A CA 1
ATOM 3361 C C . ILE A 1 420 ? -52.515 -9.291 44.746 1.00 67.75 420 ILE A C 1
ATOM 3363 O O . ILE A 1 420 ? -51.836 -8.706 45.594 1.00 67.75 420 ILE A O 1
ATOM 3367 N N . LEU A 1 421 ? -53.168 -8.687 43.751 1.00 58.34 421 LEU A N 1
ATOM 3368 C CA . LEU A 1 421 ? -53.269 -7.237 43.569 1.00 58.34 421 LEU A CA 1
ATOM 3369 C C . LEU A 1 421 ? -54.422 -6.651 44.382 1.00 58.34 421 LEU A C 1
ATOM 3371 O O . LEU A 1 421 ? -55.506 -7.279 44.385 1.00 58.34 421 LEU A O 1
#

Radius of gyration: 42.21 Å; chains: 1; bounding box: 102×64×114 Å